Protein AF-0000000084692931 (afdb_homodimer)

pLDDT: mean 86.74, std 15.71, range [37.19, 98.88]

Organism: Botryosphaeria parva (strain UCR-NP2) (NCBI:txid1287680)

Secondary structure (DSSP, 8-state):
-PPP-TTTHHHHHHHHHHHS-TTS-TTHHHHHHHHHHHHTT-GGGHHHHHHHHHT-----TT-SS---PPPPPPHHHHHHHHHHHHHHHHHHHHHH-HHHHHHHHHHHHHHHHHTTSS-----TTS----SSSPPPPPTT----GGGTS--B-STTSHHHHHHHHHHHHHHGGGHHHHHHTTGGGHHHHHHIIIIIIIIIIIT--SSS-HHHHHHHHHHHHHTTT-HHHHHHHHHHHHHHHHHH-/-PPP-TTTHHHHHHHHHHHS-TTS-TTHHHHHHHHHHHHTT-GGGHHHHHHHHTT-----TT-SSPPPPPPPPPHHHHHHHHHHHHHHHHHHHHHH-HHHHHHHHHHHHHHHHHTTSS-----TTS----SSSPPPPPTT----GGGTS--B-STTSHHHHHHHHHHHHHHGGGHHHHHHTTGGGHHHHHHIIIIIIIIIIIT--SSS-HHHHHHHHHHHHHTTT-HHHHHHHHHHHHHHHHHH-

Radius of gyration: 23.18 Å; Cα contacts (8 Å, |Δi|>4): 697; chains: 2; bounding box: 55×70×60 Å

Sequence (490 aa):
MPPPSAQTLPALLSKIRTTLPASIPKSAAYILPACTLTALGHPNLLGPLFLHATGHQASSNDASNPPPPRPAATPAETRAISLQLRDVLLKEWTLIGIPLVITAAASLGAAEREAGLFPATPDPNAPASSSSTPPALGAASVLSARYASGLDVAPGTDVSTRGAAHLHRLYRHHLPAIMATWGSHEADFRWLEESVIYGLFLADHAVLSDLETSLVTVTGIMCQGLKGPTLWHLRGLRSVVWAGAMPPPSAQTLPALLSKIRTTLPASIPKSAAYILPACTLTALGHPNLLGPLFLHATGHQASSNDASNPPPPRPAATPAETRAISLQLRDVLLKEWTLIGIPLVITAAASLGAAEREAGLFPATPDPNAPASSSSTPPALGAASVLSARYASGLDVAPGTDVSTRGAAHLHRLYRHHLPAIMATWGSHEADFRWLEESVIYGLFLADHAVLSDLETSLVTVTGIMCQGLKGPTLWHLRGLRSVVWAGA

Nearest PDB structures (foldseek):
  9cpc-assembly1_3H  TM=1.406E-01  e=8.803E+00  Sus scrofa
  9cpc-assembly1_3H  TM=1.189E-01  e=9.597E+00  Sus scrofa

Solvent-accessible surface area (backbone atoms only — not comparable to full-atom values): 26398 Å² total; per-residue (Å²): 128,80,74,90,43,82,83,52,42,61,62,51,44,51,50,44,49,72,65,56,58,88,88,48,64,76,64,48,42,55,50,50,56,46,40,42,36,33,54,68,71,38,18,67,50,37,12,58,48,50,28,50,78,32,31,60,52,73,75,63,77,77,52,92,76,64,71,78,78,57,75,59,49,51,71,70,53,39,50,50,52,52,51,45,51,48,48,48,41,63,38,43,22,52,43,49,4,39,65,45,36,54,47,21,38,29,25,36,19,52,36,36,41,74,67,61,73,40,77,77,58,79,57,83,76,54,69,79,70,85,58,96,56,78,68,78,73,55,93,69,26,59,63,51,71,83,63,60,48,88,42,39,39,21,76,82,30,73,30,14,46,48,6,42,52,47,51,41,69,55,43,47,89,52,41,58,65,59,47,54,39,20,37,54,47,26,38,50,52,48,46,43,43,19,14,48,48,23,20,67,31,64,57,52,51,89,80,46,44,69,62,55,43,38,52,47,52,33,44,35,39,45,62,69,68,41,63,68,67,27,54,51,37,50,52,33,41,52,51,45,53,53,68,74,94,128,80,75,89,43,84,83,54,42,60,62,52,44,51,50,44,49,72,65,56,59,88,88,48,63,77,65,49,43,55,50,50,55,44,39,43,36,33,56,69,72,38,17,66,50,37,12,59,48,51,28,50,76,32,33,59,51,74,75,63,77,77,51,91,75,64,72,79,78,56,75,58,48,49,72,70,52,40,50,50,51,52,51,45,54,50,49,47,43,64,38,45,23,52,43,49,3,40,65,45,35,55,47,20,38,28,24,37,19,53,35,37,41,75,66,63,76,39,77,77,63,76,58,85,76,55,69,78,70,84,58,96,57,78,68,77,73,55,92,68,26,61,61,52,71,82,61,60,51,87,44,39,41,22,77,81,31,74,30,12,46,48,5,41,52,48,51,40,69,53,45,46,90,51,41,57,64,58,49,56,40,20,37,53,49,26,39,50,50,47,46,43,43,19,14,47,48,22,20,67,31,64,57,51,51,89,78,44,43,70,62,55,44,39,52,46,52,32,45,36,40,46,63,69,68,41,62,70,66,27,52,49,38,50,52,33,41,51,50,46,53,54,69,75,95

Foldseek 3Di:
DDPDDLVCVLVVLVVLQVPDDPLDDSLCSLLLVCLQCLLLPNLLCLLSSLCQVQQNHDPPVPDPDDPPGDPGHDLVVSVLNLVLSVLLLLQLCLLRNVPSSVSNVVSNVVSCVSVVNDPPPPPPPPPPPPDPDDDDDDPNDDDDPLPPDQQDLPPPGPLLVLQVVVQCLLQPPCVVVVLCVCPPCSVVVSSCRRRPNRSSRLSDPPRPHVLSSLSSNLSSNVSVVDPVVNVSSVVVNVVVSVVVD/DDDDDLVCVLVVLVVLQVPDDPLDDSLCSLLLVCLQCLLLPNLLCLLSSLCQVQQNHDPPVPDPDDPPGDPGHDLVVSVLNLVLSVLLLLQLCLLRNVPSSVSNVVSNVVSCVSVVNDDPDPPPPPPPPPDPDDDDDDPNDDDDPLPPDQQDLPPPGPLLVLQVVVQCLLQPPCVVVVLCVCPPCSVVVSSCRRRPNRSSRLSDPPRPHVLSSLSSNLSSNVSVVDPVVNVSSVVVNVVVSVVVD

Structure (mmCIF, N/CA/C/O backbone):
data_AF-0000000084692931-model_v1
#
loop_
_entity.id
_entity.type
_entity.pdbx_description
1 polymer 'Uncharacterized protein'
#
loop_
_atom_site.group_PDB
_atom_site.id
_atom_site.type_symbol
_atom_site.label_atom_id
_atom_site.label_alt_id
_atom_site.label_comp_id
_atom_site.label_asym_id
_atom_site.label_entity_id
_atom_site.label_seq_id
_atom_site.pdbx_PDB_ins_code
_atom_site.Cartn_x
_atom_site.Cartn_y
_atom_site.Cartn_z
_atom_site.occupancy
_atom_site.B_iso_or_equiv
_atom_site.auth_seq_id
_atom_site.auth_comp_id
_atom_site.auth_asym_id
_atom_site.auth_atom_id
_atom_site.pdbx_PDB_model_num
ATOM 1 N N . MET A 1 1 ? 2.293 2.723 -28.234 1 52.28 1 MET A N 1
ATOM 2 C CA . MET A 1 1 ? 2.053 1.282 -28.281 1 52.28 1 MET A CA 1
ATOM 3 C C . MET A 1 1 ? 0.755 0.927 -27.562 1 52.28 1 MET A C 1
ATOM 5 O O . MET A 1 1 ? 0.393 1.568 -26.562 1 52.28 1 MET A O 1
ATOM 9 N N . PRO A 1 2 ? -0.035 0.143 -28.281 1 67.12 2 PRO A N 1
ATOM 10 C CA . PRO A 1 2 ? -1.281 -0.218 -27.609 1 67.12 2 PRO A CA 1
ATOM 11 C C . PRO A 1 2 ? -1.045 -0.856 -26.234 1 67.12 2 PRO A C 1
ATOM 13 O O . PRO A 1 2 ? 0.025 -1.418 -25.984 1 67.12 2 PRO A O 1
ATOM 16 N N . PRO A 1 3 ? -1.981 -0.657 -25.344 1 75.25 3 PRO A N 1
ATOM 17 C CA . PRO A 1 3 ? -1.839 -1.307 -24.031 1 75.25 3 PRO A CA 1
ATOM 18 C C . PRO A 1 3 ? -1.776 -2.83 -24.141 1 75.25 3 PRO A C 1
ATOM 20 O O . PRO A 1 3 ? -2.289 -3.408 -25.094 1 75.25 3 PRO A O 1
ATOM 23 N N . PRO A 1 4 ? -0.953 -3.355 -23.281 1 80.56 4 PRO A N 1
ATOM 24 C CA . PRO A 1 4 ? -0.884 -4.82 -23.297 1 80.56 4 PRO A CA 1
ATOM 25 C C . PRO A 1 4 ? -2.26 -5.473 -23.219 1 80.56 4 PRO A C 1
ATOM 27 O O . PRO A 1 4 ? -3.174 -4.926 -22.594 1 80.56 4 PRO A O 1
ATOM 30 N N . SER A 1 5 ? -2.412 -6.5 -24.016 1 82.69 5 SER A N 1
ATOM 31 C CA . SER A 1 5 ? -3.641 -7.289 -24.047 1 82.69 5 SER A CA 1
ATOM 32 C C . SER A 1 5 ? -3.342 -8.781 -23.922 1 82.69 5 SER A C 1
ATOM 34 O O . SER A 1 5 ? -2.191 -9.203 -24.062 1 82.69 5 SER A O 1
ATOM 36 N N . ALA A 1 6 ? -4.344 -9.539 -23.625 1 84 6 ALA A N 1
ATOM 37 C CA . ALA A 1 6 ? -4.188 -10.984 -23.5 1 84 6 ALA A CA 1
ATOM 38 C C . ALA A 1 6 ? -3.654 -11.586 -24.797 1 84 6 ALA A C 1
ATOM 40 O O . ALA A 1 6 ? -2.924 -12.578 -24.781 1 84 6 ALA A O 1
ATOM 41 N N . GLN A 1 7 ? -3.873 -10.914 -25.891 1 82.44 7 GLN A N 1
ATOM 42 C CA . GLN A 1 7 ? -3.49 -11.422 -27.203 1 82.44 7 GLN A CA 1
ATOM 43 C C . GLN A 1 7 ? -2.004 -11.195 -27.469 1 82.44 7 GLN A C 1
ATOM 45 O O . GLN A 1 7 ? -1.345 -12.031 -28.094 1 82.44 7 GLN A O 1
ATOM 50 N N . THR A 1 8 ? -1.477 -10.109 -26.922 1 87.88 8 THR A N 1
ATOM 51 C CA . THR A 1 8 ? -0.095 -9.75 -27.234 1 87.88 8 THR A CA 1
ATOM 52 C C . THR A 1 8 ? 0.844 -10.242 -26.125 1 87.88 8 THR A C 1
ATOM 54 O O . THR A 1 8 ? 2.064 -10.242 -26.312 1 87.88 8 THR A O 1
ATOM 57 N N . LEU A 1 9 ? 0.28 -10.719 -25.062 1 91.06 9 LEU A N 1
ATOM 58 C CA . LEU A 1 9 ? 1.024 -11.039 -23.844 1 91.06 9 LEU A CA 1
ATOM 59 C C . LEU A 1 9 ? 1.984 -12.203 -24.078 1 91.06 9 LEU A C 1
ATOM 61 O O . LEU A 1 9 ? 3.154 -12.133 -23.703 1 91.06 9 LEU A O 1
ATOM 65 N N . PRO A 1 10 ? 1.574 -13.242 -24.875 1 89.69 10 PRO A N 1
ATOM 66 C CA . PRO A 1 10 ? 2.484 -14.375 -25.062 1 89.69 10 PRO A CA 1
ATOM 67 C C . PRO A 1 10 ? 3.766 -13.984 -25.797 1 89.69 10 PRO A C 1
ATOM 69 O O . PRO A 1 10 ? 4.855 -14.406 -25.406 1 89.69 10 PRO A O 1
ATOM 72 N N . ALA A 1 11 ? 3.633 -13.211 -26.797 1 89.19 11 ALA A N 1
ATOM 73 C CA . ALA A 1 11 ? 4.812 -12.766 -27.531 1 89.19 11 ALA A CA 1
ATOM 74 C C . ALA A 1 11 ? 5.73 -11.93 -26.656 1 89.19 11 ALA A C 1
ATOM 76 O O . ALA A 1 11 ? 6.953 -12.062 -26.719 1 89.19 11 ALA A O 1
ATOM 77 N N . LEU A 1 12 ? 5.133 -11.062 -25.891 1 91.44 12 LEU A N 1
ATOM 78 C CA . LEU A 1 12 ? 5.895 -10.227 -24.969 1 91.44 12 LEU A CA 1
ATOM 79 C C . LEU A 1 12 ? 6.625 -11.078 -23.938 1 91.44 12 LEU A C 1
ATOM 81 O O . LEU A 1 12 ? 7.809 -10.867 -23.688 1 91.44 12 LEU A O 1
ATOM 85 N N . LEU A 1 13 ? 5.953 -12.031 -23.406 1 93.19 13 LEU A N 1
ATOM 86 C CA . LEU A 1 13 ? 6.531 -12.883 -22.375 1 93.19 13 LEU A CA 1
ATOM 87 C C . LEU A 1 13 ? 7.66 -13.734 -22.938 1 93.19 13 LEU A C 1
ATOM 89 O O . LEU A 1 13 ? 8.672 -13.953 -22.281 1 93.19 13 LEU A O 1
ATOM 93 N N . SER A 1 14 ? 7.484 -14.172 -24.156 1 90.25 14 SER A N 1
ATOM 94 C CA . SER A 1 14 ? 8.539 -14.938 -24.812 1 90.25 14 SER A CA 1
ATOM 95 C C . SER A 1 14 ? 9.781 -14.086 -25.047 1 90.25 14 SER A C 1
ATOM 97 O O . SER A 1 14 ? 10.906 -14.555 -24.859 1 90.25 14 SER A O 1
ATOM 99 N N . LYS A 1 15 ? 9.531 -12.883 -25.438 1 92.19 15 LYS A N 1
ATOM 100 C CA . LYS A 1 15 ? 10.648 -11.961 -25.641 1 92.19 15 LYS A CA 1
ATOM 101 C C . LYS A 1 15 ? 11.391 -11.703 -24.344 1 92.19 15 LYS A C 1
ATOM 103 O O . LYS A 1 15 ? 12.625 -11.688 -24.312 1 92.19 15 LYS A O 1
ATOM 108 N N . ILE A 1 16 ? 10.703 -11.547 -23.234 1 93.12 16 ILE A N 1
ATOM 109 C CA . ILE A 1 16 ? 11.312 -11.312 -21.938 1 93.12 16 ILE A CA 1
ATOM 110 C C . ILE A 1 16 ? 12.133 -12.531 -21.531 1 93.12 16 ILE A C 1
ATOM 112 O O . ILE A 1 16 ? 13.273 -12.398 -21.078 1 93.12 16 ILE A O 1
ATOM 116 N N . ARG A 1 17 ? 11.578 -13.609 -21.719 1 90.5 17 ARG A N 1
ATOM 117 C CA . ARG A 1 17 ? 12.242 -14.852 -21.328 1 90.5 17 ARG A CA 1
ATOM 118 C C . ARG A 1 17 ? 13.562 -15.031 -22.078 1 90.5 17 ARG A C 1
ATOM 120 O O . ARG A 1 17 ? 14.547 -15.477 -21.484 1 90.5 17 ARG A O 1
ATOM 127 N N . THR A 1 18 ? 13.555 -14.641 -23.312 1 90.19 18 THR A N 1
ATOM 128 C CA . THR A 1 18 ? 14.727 -14.898 -24.141 1 90.19 18 THR A CA 1
ATOM 129 C C . THR A 1 18 ? 15.766 -13.789 -23.984 1 90.19 18 THR A C 1
ATOM 131 O O . THR A 1 18 ? 16.922 -13.961 -24.344 1 90.19 18 THR A O 1
ATOM 134 N N . THR A 1 19 ? 15.375 -12.656 -23.422 1 92.44 19 THR A N 1
ATOM 135 C CA . THR A 1 19 ? 16.281 -11.523 -23.297 1 92.44 19 THR A CA 1
ATOM 136 C C . THR A 1 19 ? 16.938 -11.508 -21.922 1 92.44 19 THR A C 1
ATOM 138 O O . THR A 1 19 ? 17.969 -10.844 -21.734 1 92.44 19 THR A O 1
ATOM 141 N N . LEU A 1 20 ? 16.359 -12.18 -20.969 1 91.81 20 LEU A N 1
ATOM 142 C CA . LEU A 1 20 ? 16.891 -12.156 -19.609 1 91.81 20 LEU A CA 1
ATOM 143 C C . LEU A 1 20 ? 18.266 -12.797 -19.547 1 91.81 20 LEU A C 1
ATOM 145 O O . LEU A 1 20 ? 18.484 -13.891 -20.094 1 91.81 20 LEU A O 1
ATOM 149 N N . PRO A 1 21 ? 19.219 -12.117 -18.938 1 88.69 21 PRO A N 1
ATOM 150 C CA . PRO A 1 21 ? 20.547 -12.711 -18.781 1 88.69 21 PRO A CA 1
ATOM 151 C C . PRO A 1 21 ? 20.516 -13.984 -17.938 1 88.69 21 PRO A C 1
ATOM 153 O O . PRO A 1 21 ? 19.625 -14.164 -17.109 1 88.69 21 PRO A O 1
ATOM 156 N N . ALA A 1 22 ? 21.547 -14.797 -18.094 1 86.81 22 ALA A N 1
ATOM 157 C CA . ALA A 1 22 ? 21.656 -16.078 -17.391 1 86.81 22 ALA A CA 1
ATOM 158 C C . ALA A 1 22 ? 21.875 -15.883 -15.906 1 86.81 22 ALA A C 1
ATOM 160 O O . ALA A 1 22 ? 21.609 -16.781 -15.102 1 86.81 22 ALA A O 1
ATOM 161 N N . SER A 1 23 ? 22.297 -14.695 -15.516 1 84.81 23 SER A N 1
ATOM 162 C CA . SER A 1 23 ? 22.641 -14.406 -14.125 1 84.81 23 SER A CA 1
ATOM 163 C C . SER A 1 23 ? 21.375 -14.164 -13.289 1 84.81 23 SER A C 1
ATOM 165 O O . SER A 1 23 ? 21.438 -14.172 -12.062 1 84.81 23 SER A O 1
ATOM 167 N N . ILE A 1 24 ? 20.297 -13.992 -13.953 1 89.38 24 ILE A N 1
ATOM 168 C CA . ILE A 1 24 ? 19.031 -13.734 -13.266 1 89.38 24 ILE A CA 1
ATOM 169 C C . ILE A 1 24 ? 18.203 -15.016 -13.195 1 89.38 24 ILE A C 1
ATOM 171 O O . ILE A 1 24 ? 18.188 -15.805 -14.141 1 89.38 24 ILE A O 1
ATOM 175 N N . PRO A 1 25 ? 17.609 -15.164 -12.055 1 92.31 25 PRO A N 1
ATOM 176 C CA . PRO A 1 25 ? 16.797 -16.391 -11.93 1 92.31 25 PRO A CA 1
ATOM 177 C C . PRO A 1 25 ? 15.758 -16.531 -13.039 1 92.31 25 PRO A C 1
ATOM 179 O O . PRO A 1 25 ? 15.164 -15.531 -13.461 1 92.31 25 PRO A O 1
ATOM 182 N N . LYS A 1 26 ? 15.508 -17.75 -13.484 1 92.69 26 LYS A N 1
ATOM 183 C CA . LYS A 1 26 ? 14.555 -18.031 -14.555 1 92.69 26 LYS A CA 1
ATOM 184 C C . LYS A 1 26 ? 13.164 -17.531 -14.188 1 92.69 26 LYS A C 1
ATOM 186 O O . LYS A 1 26 ? 12.383 -17.141 -15.07 1 92.69 26 LYS A O 1
ATOM 191 N N . SER A 1 27 ? 12.875 -17.484 -12.867 1 96.19 27 SER A N 1
ATOM 192 C CA . SER A 1 27 ? 11.57 -17.031 -12.398 1 96.19 27 SER A CA 1
ATOM 193 C C . SER A 1 27 ? 11.344 -15.555 -12.742 1 96.19 27 SER A C 1
ATOM 195 O O . SER A 1 27 ? 10.203 -15.086 -12.766 1 96.19 27 SER A O 1
ATOM 197 N N . ALA A 1 28 ? 12.438 -14.844 -12.992 1 96.56 28 ALA A N 1
ATOM 198 C CA . ALA A 1 28 ? 12.328 -13.438 -13.359 1 96.56 28 ALA A CA 1
ATOM 199 C C . ALA A 1 28 ? 11.492 -13.266 -14.625 1 96.56 28 ALA A C 1
ATOM 201 O O . ALA A 1 28 ? 10.898 -12.203 -14.844 1 96.56 28 ALA A O 1
ATOM 202 N N . ALA A 1 29 ? 11.422 -14.289 -15.438 1 96.12 29 ALA A N 1
ATOM 203 C CA . ALA A 1 29 ? 10.719 -14.234 -16.719 1 96.12 29 ALA A CA 1
ATOM 204 C C . ALA A 1 29 ? 9.227 -14.008 -16.531 1 96.12 29 ALA A C 1
ATOM 206 O O . ALA A 1 29 ? 8.555 -13.453 -17.406 1 96.12 29 ALA A O 1
ATOM 207 N N . TYR A 1 30 ? 8.672 -14.414 -15.344 1 97.06 30 TYR A N 1
ATOM 208 C CA . TYR A 1 30 ? 7.258 -14.148 -15.117 1 97.06 30 TYR A CA 1
ATOM 209 C C . TYR A 1 30 ? 7.062 -13.211 -13.93 1 97.06 30 TYR A C 1
ATOM 211 O O . TYR A 1 30 ? 6.027 -12.555 -13.805 1 97.06 30 TYR A O 1
ATOM 219 N N . ILE A 1 31 ? 8.07 -13.086 -13.031 1 98.06 31 ILE A N 1
ATOM 220 C CA . ILE A 1 31 ? 7.953 -12.188 -11.883 1 98.06 31 ILE A CA 1
ATOM 221 C C . ILE A 1 31 ? 7.965 -10.734 -12.352 1 98.06 31 ILE A C 1
ATOM 223 O O . ILE A 1 31 ? 7.117 -9.938 -11.945 1 98.06 31 ILE A O 1
ATOM 227 N N . LEU A 1 32 ? 8.898 -10.398 -13.266 1 97.81 32 LEU A N 1
ATOM 228 C CA . LEU A 1 32 ? 9.062 -9.023 -13.727 1 97.81 32 LEU A CA 1
ATOM 229 C C . LEU A 1 32 ? 7.828 -8.555 -14.484 1 97.81 32 LEU A C 1
ATOM 231 O O . LEU A 1 32 ? 7.25 -7.516 -14.164 1 97.81 32 LEU A O 1
ATOM 235 N N . PRO A 1 33 ? 7.367 -9.305 -15.445 1 97.88 33 PRO A N 1
ATOM 236 C CA . PRO A 1 33 ? 6.172 -8.828 -16.141 1 97.88 33 PRO A CA 1
ATOM 237 C C . PRO A 1 33 ? 4.926 -8.836 -15.258 1 97.88 33 PRO A C 1
ATOM 239 O O . PRO A 1 33 ? 4.039 -7.992 -15.414 1 97.88 33 PRO A O 1
ATOM 242 N N . ALA A 1 34 ? 4.789 -9.797 -14.297 1 98.62 34 ALA A N 1
ATOM 243 C CA . ALA A 1 34 ? 3.666 -9.797 -13.359 1 98.62 34 ALA A CA 1
ATOM 244 C C . ALA A 1 34 ? 3.611 -8.484 -12.57 1 98.62 34 ALA A C 1
ATOM 246 O O . ALA A 1 34 ? 2.562 -7.844 -12.492 1 98.62 34 ALA A O 1
ATOM 247 N N . CYS A 1 35 ? 4.797 -8.094 -12.047 1 98.31 35 CYS A N 1
ATOM 248 C CA . CYS A 1 35 ? 4.898 -6.867 -11.266 1 98.31 35 CYS A CA 1
ATOM 249 C C . CYS A 1 35 ? 4.59 -5.648 -12.133 1 98.31 35 CYS A C 1
ATOM 251 O O . CYS A 1 35 ? 3.867 -4.746 -11.703 1 98.31 35 CYS A O 1
ATOM 253 N N . THR A 1 36 ? 5.137 -5.684 -13.328 1 98.19 36 THR A N 1
ATOM 254 C CA . THR A 1 36 ? 4.988 -4.543 -14.227 1 98.19 36 THR A CA 1
ATOM 255 C C . THR A 1 36 ? 3.533 -4.371 -14.648 1 98.19 36 THR A C 1
ATOM 257 O O . THR A 1 36 ? 2.988 -3.268 -14.578 1 98.19 36 THR A O 1
ATOM 260 N N . LEU A 1 37 ? 2.881 -5.445 -15.039 1 97.88 37 LEU A N 1
ATOM 261 C CA . LEU A 1 37 ? 1.496 -5.387 -15.492 1 97.88 37 LEU A CA 1
ATOM 262 C C . LEU A 1 37 ? 0.579 -4.895 -14.375 1 97.88 37 LEU A C 1
ATOM 264 O O . LEU A 1 37 ? -0.273 -4.031 -14.602 1 97.88 37 LEU A O 1
ATOM 268 N N . THR A 1 38 ? 0.797 -5.414 -13.156 1 97.75 38 THR A N 1
ATOM 269 C CA . THR A 1 38 ? -0.038 -5.02 -12.031 1 97.75 38 THR A CA 1
ATOM 270 C C . THR A 1 38 ? 0.198 -3.555 -11.664 1 97.75 38 THR A C 1
ATOM 272 O O . THR A 1 38 ? -0.753 -2.793 -11.492 1 97.75 38 THR A O 1
ATOM 275 N N . ALA A 1 39 ? 1.455 -3.146 -11.633 1 97.44 39 ALA A N 1
ATOM 276 C CA . ALA A 1 39 ? 1.816 -1.79 -11.227 1 97.44 39 ALA A CA 1
ATOM 277 C C . ALA A 1 39 ? 1.332 -0.765 -12.25 1 97.44 39 ALA A C 1
ATOM 279 O O . ALA A 1 39 ? 1 0.368 -11.891 1 97.44 39 ALA A O 1
ATOM 280 N N . LEU A 1 40 ? 1.229 -1.188 -13.531 1 95.81 40 LEU A N 1
ATOM 281 C CA . LEU A 1 40 ? 0.864 -0.253 -14.594 1 95.81 40 LEU A CA 1
ATOM 282 C C . LEU A 1 40 ? -0.637 -0.29 -14.859 1 95.81 40 LEU A C 1
ATOM 284 O O . LEU A 1 40 ? -1.103 0.208 -15.883 1 95.81 40 LEU A O 1
ATOM 288 N N . GLY A 1 41 ? -1.345 -0.984 -14 1 94.56 41 GLY A N 1
ATOM 289 C CA . GLY A 1 41 ? -2.795 -0.883 -14.039 1 94.56 41 GLY A CA 1
ATOM 290 C C . GLY A 1 41 ? -3.445 -1.95 -14.898 1 94.56 41 GLY A C 1
ATOM 291 O O . GLY A 1 41 ? -4.531 -1.738 -15.445 1 94.56 41 GLY A O 1
ATOM 292 N N . HIS A 1 42 ? -2.744 -3.055 -15.133 1 95.69 42 HIS A N 1
ATOM 293 C CA . HIS A 1 42 ? -3.318 -4.176 -15.875 1 95.69 42 HIS A CA 1
ATOM 294 C C . HIS A 1 42 ? -3.336 -5.441 -15.023 1 95.69 42 HIS A C 1
ATOM 296 O O . HIS A 1 42 ? -2.855 -6.492 -15.461 1 95.69 42 HIS A O 1
ATOM 302 N N . PRO A 1 43 ? -3.936 -5.359 -13.852 1 96.5 43 PRO A N 1
ATOM 303 C CA . PRO A 1 43 ? -3.91 -6.5 -12.93 1 96.5 43 PRO A CA 1
ATOM 304 C C . PRO A 1 43 ? -4.664 -7.711 -13.477 1 96.5 43 PRO A C 1
ATOM 306 O O . PRO A 1 43 ? -4.355 -8.852 -13.117 1 96.5 43 PRO A O 1
ATOM 309 N N . ASN A 1 44 ? -5.578 -7.5 -14.422 1 95.75 44 ASN A N 1
ATOM 310 C CA . ASN A 1 44 ? -6.375 -8.586 -14.984 1 95.75 44 ASN A CA 1
ATOM 311 C C . ASN A 1 44 ? -5.535 -9.492 -15.883 1 95.75 44 ASN A C 1
ATOM 313 O O . ASN A 1 44 ? -5.969 -10.586 -16.234 1 95.75 44 ASN A O 1
ATOM 317 N N . LEU A 1 45 ? -4.363 -9.039 -16.219 1 97.25 45 LEU A N 1
ATOM 318 C CA . LEU A 1 45 ? -3.514 -9.805 -17.109 1 97.25 45 LEU A CA 1
ATOM 319 C C . LEU A 1 45 ? -2.629 -10.773 -16.328 1 97.25 45 LEU A C 1
ATOM 321 O O . LEU A 1 45 ? -1.882 -11.555 -16.922 1 97.25 45 LEU A O 1
ATOM 325 N N . LEU A 1 46 ? -2.732 -10.805 -15.023 1 98.06 46 LEU A N 1
ATOM 326 C CA . LEU A 1 46 ? -1.924 -11.734 -14.242 1 98.06 46 LEU A CA 1
ATOM 327 C C . LEU A 1 46 ? -2.344 -13.172 -14.5 1 98.06 46 LEU A C 1
ATOM 329 O O . LEU A 1 46 ? -1.499 -14.07 -14.562 1 98.06 46 LEU A O 1
ATOM 333 N N . GLY A 1 47 ? -3.656 -13.406 -14.609 1 97.19 47 GLY A N 1
ATOM 334 C CA . GLY A 1 47 ? -4.145 -14.734 -14.945 1 97.19 47 GLY A CA 1
ATOM 335 C C . GLY A 1 47 ? -3.594 -15.258 -16.25 1 97.19 47 GLY A C 1
ATOM 336 O O . GLY A 1 47 ? -2.949 -16.312 -16.281 1 97.19 47 GLY A O 1
ATOM 337 N N . PRO A 1 48 ? -3.77 -14.5 -17.344 1 96.25 48 PRO A N 1
ATOM 338 C CA . PRO A 1 48 ? -3.195 -14.891 -18.625 1 96.25 48 PRO A CA 1
ATOM 339 C C . PRO A 1 48 ? -1.687 -15.117 -18.562 1 96.25 48 PRO A C 1
ATOM 341 O O . PRO A 1 48 ? -1.167 -16.047 -19.188 1 96.25 48 PRO A O 1
ATOM 344 N N . LEU A 1 49 ? -1.012 -14.305 -17.797 1 97.12 49 LEU A N 1
ATOM 345 C CA . LEU A 1 49 ? 0.426 -14.484 -17.625 1 97.12 49 LEU A CA 1
ATOM 346 C C . LEU A 1 49 ? 0.732 -15.82 -16.953 1 97.12 49 LEU A C 1
ATOM 348 O O . LEU A 1 49 ? 1.632 -16.547 -17.391 1 97.12 49 LEU A O 1
ATOM 352 N N . PHE A 1 50 ? -0.006 -16.125 -15.914 1 97.12 50 PHE A N 1
ATOM 353 C CA . PHE A 1 50 ? 0.163 -17.375 -15.203 1 97.12 50 PHE A CA 1
ATOM 354 C C . PHE A 1 50 ? -0.065 -18.562 -16.125 1 97.12 50 PHE A C 1
ATOM 356 O O . PHE A 1 50 ? 0.729 -19.5 -16.156 1 97.12 50 PHE A O 1
ATOM 363 N N . LEU A 1 51 ? -1.091 -18.469 -16.938 1 95 51 LEU A N 1
ATOM 364 C CA . LEU A 1 51 ? -1.413 -19.562 -17.859 1 95 51 LEU A CA 1
ATOM 365 C C . LEU A 1 51 ? -0.321 -19.719 -18.906 1 95 51 LEU A C 1
ATOM 367 O O . LEU A 1 51 ? 0.043 -20.844 -19.266 1 95 51 LEU A O 1
ATOM 371 N N . HIS A 1 52 ? 0.181 -18.656 -19.344 1 93.62 52 HIS A N 1
ATOM 372 C CA . HIS A 1 52 ? 1.28 -18.734 -20.297 1 93.62 52 HIS A CA 1
ATOM 373 C C . HIS A 1 52 ? 2.531 -19.328 -19.656 1 93.62 52 HIS A C 1
ATOM 375 O O . HIS A 1 52 ? 3.166 -20.203 -20.234 1 93.62 52 HIS A O 1
ATOM 381 N N . ALA A 1 53 ? 2.852 -18.859 -18.5 1 94.31 53 ALA A N 1
ATOM 382 C CA . ALA A 1 53 ? 4.07 -19.281 -17.828 1 94.31 53 ALA A CA 1
ATOM 383 C C . ALA A 1 53 ? 4.023 -20.781 -17.5 1 94.31 53 ALA A C 1
ATOM 385 O O . ALA A 1 53 ? 5.066 -21.438 -17.422 1 94.31 53 ALA A O 1
ATOM 386 N N . THR A 1 54 ? 2.764 -21.297 -17.375 1 94.62 54 THR A N 1
ATOM 387 C CA . THR A 1 54 ? 2.625 -22.688 -16.984 1 94.62 54 THR A CA 1
ATOM 388 C C . THR A 1 54 ? 2.242 -23.562 -18.172 1 94.62 54 THR A C 1
ATOM 390 O O . THR A 1 54 ? 2.025 -24.766 -18.031 1 94.62 54 THR A O 1
ATOM 393 N N . GLY A 1 55 ? 2.096 -22.984 -19.344 1 91 55 GLY A N 1
ATOM 394 C CA . GLY A 1 55 ? 1.823 -23.719 -20.562 1 91 55 GLY A CA 1
ATOM 395 C C . GLY A 1 55 ? 0.369 -24.125 -20.703 1 91 55 GLY A C 1
ATOM 396 O O . GLY A 1 55 ? 0.058 -25.125 -21.344 1 91 55 GLY A O 1
ATOM 397 N N . HIS A 1 56 ? -0.516 -23.391 -20.047 1 85.81 56 HIS A N 1
ATOM 398 C CA . HIS A 1 56 ? -1.94 -23.703 -20.125 1 85.81 56 HIS A CA 1
ATOM 399 C C . HIS A 1 56 ? -2.668 -22.734 -21.062 1 85.81 56 HIS A C 1
ATOM 401 O O . HIS A 1 56 ? -3.898 -22.75 -21.125 1 85.81 56 HIS A O 1
ATOM 407 N N . GLN A 1 57 ? -1.857 -21.844 -21.719 1 75.81 57 GLN A N 1
ATOM 408 C CA . GLN A 1 57 ? -2.492 -20.859 -22.578 1 75.81 57 GLN A CA 1
ATOM 409 C C . GLN A 1 57 ? -3.301 -21.531 -23.688 1 75.81 57 GLN A C 1
ATOM 411 O O . GLN A 1 57 ? -2.875 -22.547 -24.234 1 75.81 57 GLN A O 1
ATOM 416 N N . ALA A 1 58 ? -4.617 -21.016 -23.719 1 60.25 58 ALA A N 1
ATOM 417 C CA . ALA A 1 58 ? -5.469 -21.531 -24.781 1 60.25 58 ALA A CA 1
ATOM 418 C C . ALA A 1 58 ? -4.852 -21.266 -26.156 1 60.25 58 ALA A C 1
ATOM 420 O O . ALA A 1 58 ? -4.168 -20.266 -26.344 1 60.25 58 ALA A O 1
ATOM 421 N N . SER A 1 59 ? -4.453 -22.219 -26.859 1 53.88 59 SER A N 1
ATOM 422 C CA . SER A 1 59 ? -3.973 -22.125 -28.234 1 53.88 59 SER A CA 1
ATOM 423 C C . SER A 1 59 ? -4.73 -21.047 -29.016 1 53.88 59 SER A C 1
ATOM 425 O O . SER A 1 59 ? -5.961 -21.047 -29.047 1 53.88 59 SER A O 1
ATOM 427 N N . SER A 1 60 ? -4.34 -19.828 -28.719 1 51.34 60 SER A N 1
ATOM 428 C CA . SER A 1 60 ? -5.055 -18.922 -29.594 1 51.34 60 SER A CA 1
ATOM 429 C C . SER A 1 60 ? -4.988 -19.391 -31.047 1 51.34 60 SER A C 1
ATOM 431 O O . SER A 1 60 ? -3.902 -19.641 -31.578 1 51.34 60 SER A O 1
ATOM 433 N N . ASN A 1 61 ? -5.906 -20.094 -31.453 1 46.88 61 ASN A N 1
ATOM 434 C CA . ASN A 1 61 ? -6.035 -20.469 -32.844 1 46.88 61 ASN A CA 1
ATOM 435 C C . ASN A 1 61 ? -5.742 -19.281 -33.781 1 46.88 61 ASN A C 1
ATOM 437 O O . ASN A 1 61 ? -5.684 -19.438 -35 1 46.88 61 ASN A O 1
ATOM 441 N N . ASP A 1 62 ? -5.91 -18.125 -33.344 1 48.41 62 ASP A N 1
ATOM 442 C CA . ASP A 1 62 ? -5.992 -17.125 -34.406 1 48.41 62 ASP A CA 1
ATOM 443 C C . ASP A 1 62 ? -4.602 -16.641 -34.812 1 48.41 62 ASP A C 1
ATOM 445 O O . ASP A 1 62 ? -4.469 -15.758 -35.656 1 48.41 62 ASP A O 1
ATOM 449 N N . ALA A 1 63 ? -3.537 -16.969 -33.969 1 51.81 63 ALA A N 1
ATOM 450 C CA . ALA A 1 63 ? -2.322 -16.344 -34.5 1 51.81 63 ALA A CA 1
ATOM 451 C C . ALA A 1 63 ? -1.711 -17.156 -35.625 1 51.81 63 ALA A C 1
ATOM 453 O O . ALA A 1 63 ? -1.698 -18.391 -35.562 1 51.81 63 ALA A O 1
ATOM 454 N N . SER A 1 64 ? -1.71 -16.734 -36.719 1 54.16 64 SER A N 1
ATOM 455 C CA . SER A 1 64 ? -1.134 -17.297 -37.938 1 54.16 64 SER A CA 1
ATOM 456 C C . SER A 1 64 ? 0.209 -17.969 -37.656 1 54.16 64 SER A C 1
ATOM 458 O O . SER A 1 64 ? 0.565 -18.953 -38.281 1 54.16 64 SER A O 1
ATOM 460 N N . ASN A 1 65 ? 1.018 -17.562 -36.688 1 55.06 65 ASN A N 1
ATOM 461 C CA . ASN A 1 65 ? 2.314 -18.156 -36.375 1 55.06 65 ASN A CA 1
ATOM 462 C C . ASN A 1 65 ? 2.539 -18.25 -34.875 1 55.06 65 ASN A C 1
ATOM 464 O O . ASN A 1 65 ? 3.293 -17.469 -34.312 1 55.06 65 ASN A O 1
ATOM 468 N N . PRO A 1 66 ? 1.728 -19.141 -34.281 1 56.38 66 PRO A N 1
ATOM 469 C CA . PRO A 1 66 ? 1.865 -19.188 -32.812 1 56.38 66 PRO A CA 1
ATOM 470 C C . PRO A 1 66 ? 3.203 -19.781 -32.375 1 56.38 66 PRO A C 1
ATOM 472 O O . PRO A 1 66 ? 3.762 -20.641 -33.062 1 56.38 66 PRO A O 1
ATOM 475 N N . PRO A 1 67 ? 3.961 -19.094 -31.5 1 58.84 67 PRO A N 1
ATOM 476 C CA . PRO A 1 67 ? 5.172 -19.734 -30.984 1 58.84 67 PRO A CA 1
ATOM 477 C C . PRO A 1 67 ? 4.914 -21.156 -30.484 1 58.84 67 PRO A C 1
ATOM 479 O O . PRO A 1 67 ? 3.775 -21.5 -30.156 1 58.84 67 PRO A O 1
ATOM 482 N N . PRO A 1 68 ? 5.863 -22 -30.766 1 58.28 68 PRO A N 1
ATOM 483 C CA . PRO A 1 68 ? 5.68 -23.375 -30.25 1 58.28 68 PRO A CA 1
ATOM 484 C C . PRO A 1 68 ? 5.203 -23.406 -28.812 1 58.28 68 PRO A C 1
ATOM 486 O O . PRO A 1 68 ? 5.656 -22.594 -27.984 1 58.28 68 PRO A O 1
ATOM 489 N N . PRO A 1 69 ? 4.137 -24.078 -28.672 1 58.69 69 PRO A N 1
ATOM 490 C CA . PRO A 1 69 ? 3.613 -24.156 -27.312 1 58.69 69 PRO A CA 1
ATOM 491 C C . PRO A 1 69 ? 4.652 -24.672 -26.312 1 58.69 69 PRO A C 1
ATOM 493 O O . PRO A 1 69 ? 5.477 -25.516 -26.656 1 58.69 69 PRO A O 1
ATOM 496 N N . ARG A 1 70 ? 4.926 -23.938 -25.266 1 69.56 70 ARG A N 1
ATOM 497 C CA . ARG A 1 70 ? 5.738 -24.438 -24.156 1 69.56 70 ARG A CA 1
ATOM 498 C C . ARG A 1 70 ? 5.094 -25.656 -23.516 1 69.56 70 ARG A C 1
ATOM 500 O O . ARG A 1 70 ? 3.871 -25.719 -23.375 1 69.56 70 ARG A O 1
ATOM 507 N N . PRO A 1 71 ? 5.969 -26.672 -23.312 1 79.06 71 PRO A N 1
ATOM 508 C CA . PRO A 1 71 ? 5.383 -27.797 -22.594 1 79.06 71 PRO A CA 1
ATOM 509 C C . PRO A 1 71 ? 4.73 -27.391 -21.281 1 79.06 71 PRO A C 1
ATOM 511 O O . PRO A 1 71 ? 5.234 -26.5 -20.594 1 79.06 71 PRO A O 1
ATOM 514 N N . ALA A 1 72 ? 3.59 -28 -21.062 1 85.44 72 ALA A N 1
ATOM 515 C CA . ALA A 1 72 ? 2.859 -27.688 -19.828 1 85.44 72 ALA A CA 1
ATOM 516 C C . ALA A 1 72 ? 3.668 -28.094 -18.594 1 85.44 72 ALA A C 1
ATOM 518 O O . ALA A 1 72 ? 4.281 -29.156 -18.578 1 85.44 72 ALA A O 1
ATOM 519 N N . ALA A 1 73 ? 3.74 -27.172 -17.719 1 91.12 73 ALA A N 1
ATOM 520 C CA . ALA A 1 73 ? 4.395 -27.438 -16.438 1 91.12 73 ALA A CA 1
ATOM 521 C C . ALA A 1 73 ? 3.672 -28.531 -15.672 1 91.12 73 ALA A C 1
ATOM 523 O O . ALA A 1 73 ? 2.465 -28.734 -15.836 1 91.12 73 ALA A O 1
ATOM 524 N N . THR A 1 74 ? 4.406 -29.312 -14.906 1 91.5 74 THR A N 1
ATOM 525 C CA . THR A 1 74 ? 3.803 -30.297 -14.008 1 91.5 74 THR A CA 1
ATOM 526 C C . THR A 1 74 ? 2.916 -29.609 -12.977 1 91.5 74 THR A C 1
ATOM 528 O O . THR A 1 74 ? 3.045 -28.406 -12.734 1 91.5 74 THR A O 1
ATOM 531 N N . PRO A 1 75 ? 2.016 -30.359 -12.359 1 88.75 75 PRO A N 1
ATOM 532 C CA . PRO A 1 75 ? 1.19 -29.781 -11.297 1 88.75 75 PRO A CA 1
ATOM 533 C C . PRO A 1 75 ? 2.023 -29.141 -10.18 1 88.75 75 PRO A C 1
ATOM 535 O O . PRO A 1 75 ? 1.668 -28.078 -9.664 1 88.75 75 PRO A O 1
ATOM 538 N N . ALA A 1 76 ? 3.164 -29.812 -9.875 1 92.31 76 ALA A N 1
ATOM 539 C CA . ALA A 1 76 ? 4.035 -29.281 -8.828 1 92.31 76 ALA A CA 1
ATOM 540 C C . ALA A 1 76 ? 4.668 -27.953 -9.258 1 92.31 76 ALA A C 1
ATOM 542 O O . ALA A 1 76 ? 4.742 -27.016 -8.461 1 92.31 76 ALA A O 1
ATOM 543 N N . GLU A 1 77 ? 5.059 -27.938 -10.492 1 93.38 77 GLU A N 1
ATOM 544 C CA . GLU A 1 77 ? 5.641 -26.703 -11.023 1 93.38 77 GLU A CA 1
ATOM 545 C C . GLU A 1 77 ? 4.598 -25.594 -11.117 1 93.38 77 GLU A C 1
ATOM 547 O O . GLU A 1 77 ? 4.887 -24.438 -10.82 1 93.38 77 GLU A O 1
ATOM 552 N N . THR A 1 78 ? 3.43 -25.984 -11.562 1 94.25 78 THR A N 1
ATOM 553 C CA . THR A 1 78 ? 2.332 -25.031 -11.664 1 94.25 78 THR A CA 1
ATOM 554 C C . THR A 1 78 ? 2.004 -24.422 -10.297 1 94.25 78 THR A C 1
ATOM 556 O O . THR A 1 78 ? 1.837 -23.219 -10.172 1 94.25 78 THR A O 1
ATOM 559 N N . ARG A 1 79 ? 2.006 -25.25 -9.289 1 93 79 ARG A N 1
ATOM 560 C CA . ARG A 1 79 ? 1.729 -24.797 -7.934 1 93 79 ARG A CA 1
ATOM 561 C C . ARG A 1 79 ? 2.848 -23.891 -7.422 1 93 79 ARG A C 1
ATOM 563 O O . ARG A 1 79 ? 2.59 -22.906 -6.719 1 93 79 ARG A O 1
ATOM 570 N N . ALA A 1 80 ? 4.027 -24.25 -7.781 1 95 80 ALA A N 1
ATOM 571 C CA . ALA A 1 80 ? 5.168 -23.438 -7.348 1 95 80 ALA A CA 1
ATOM 572 C C . ALA A 1 80 ? 5.105 -22.031 -7.949 1 95 80 ALA A C 1
ATOM 574 O O . ALA A 1 80 ? 5.371 -21.047 -7.258 1 95 80 ALA A O 1
ATOM 575 N N . ILE A 1 81 ? 4.715 -21.938 -9.211 1 96.88 81 ILE A N 1
ATOM 576 C CA . ILE A 1 81 ? 4.602 -20.656 -9.875 1 96.88 81 ILE A CA 1
ATOM 577 C C . ILE A 1 81 ? 3.445 -19.859 -9.266 1 96.88 81 ILE A C 1
ATOM 579 O O . ILE A 1 81 ? 3.561 -18.656 -9.039 1 96.88 81 ILE A O 1
ATOM 583 N N . SER A 1 82 ? 2.373 -20.547 -8.961 1 96.38 82 SER A N 1
ATOM 584 C CA . SER A 1 82 ? 1.233 -19.906 -8.312 1 96.38 82 SER A CA 1
ATOM 585 C C . SER A 1 82 ? 1.625 -19.312 -6.961 1 96.38 82 SER A C 1
ATOM 587 O O . SER A 1 82 ? 1.265 -18.188 -6.645 1 96.38 82 SER A O 1
ATOM 589 N N . LEU A 1 83 ? 2.408 -20.062 -6.23 1 96.06 83 LEU A N 1
ATOM 590 C CA . LEU A 1 83 ? 2.865 -19.609 -4.922 1 96.06 83 LEU A CA 1
ATOM 591 C C . LEU A 1 83 ? 3.805 -18.422 -5.055 1 96.06 83 LEU A C 1
ATOM 593 O O . LEU A 1 83 ? 3.752 -17.484 -4.246 1 96.06 83 LEU A O 1
ATOM 597 N N . GLN A 1 84 ? 4.645 -18.469 -6.027 1 98 84 GLN A N 1
ATOM 598 C CA . GLN A 1 84 ? 5.562 -17.359 -6.258 1 98 84 GLN A CA 1
ATOM 599 C C . GLN A 1 84 ? 4.805 -16.094 -6.648 1 98 84 GLN A C 1
ATOM 601 O O . GLN A 1 84 ? 5.105 -15.008 -6.152 1 98 84 GLN A O 1
ATOM 606 N N . LEU A 1 85 ? 3.799 -16.25 -7.469 1 98.62 85 LEU A N 1
ATOM 607 C CA . LEU A 1 85 ? 3.021 -15.086 -7.887 1 98.62 85 LEU A CA 1
ATOM 608 C C . LEU A 1 85 ? 2.188 -14.539 -6.73 1 98.62 85 LEU A C 1
ATOM 610 O O . LEU A 1 85 ? 1.995 -13.328 -6.613 1 98.62 85 LEU A O 1
ATOM 614 N N . ARG A 1 86 ? 1.7 -15.414 -5.848 1 98.25 86 ARG A N 1
ATOM 615 C CA . ARG A 1 86 ? 1.046 -14.969 -4.621 1 98.25 86 ARG A CA 1
ATOM 616 C C . ARG A 1 86 ? 1.988 -14.117 -3.779 1 98.25 86 ARG A C 1
ATOM 618 O O . ARG A 1 86 ? 1.597 -13.062 -3.277 1 98.25 86 ARG A O 1
ATOM 625 N N . ASP A 1 87 ? 3.176 -14.594 -3.645 1 98.56 87 ASP A N 1
ATOM 626 C CA . ASP A 1 87 ? 4.145 -13.875 -2.826 1 98.56 87 ASP A CA 1
ATOM 627 C C . ASP A 1 87 ? 4.555 -12.562 -3.492 1 98.56 87 ASP A C 1
ATOM 629 O O . ASP A 1 87 ? 4.836 -11.57 -2.811 1 98.56 87 ASP A O 1
ATOM 633 N N . VAL A 1 88 ? 4.609 -12.531 -4.855 1 98.88 88 VAL A N 1
ATOM 634 C CA . VAL A 1 88 ? 4.82 -11.273 -5.574 1 98.88 88 VAL A CA 1
ATOM 635 C C . VAL A 1 88 ? 3.744 -10.266 -5.176 1 98.88 88 VAL A C 1
ATOM 637 O O . VAL A 1 88 ? 4.055 -9.125 -4.816 1 98.88 88 VAL A O 1
ATOM 640 N N . LEU A 1 89 ? 2.539 -10.68 -5.172 1 98.88 89 LEU A N 1
ATOM 641 C CA . LEU A 1 89 ? 1.424 -9.789 -4.871 1 98.88 89 LEU A CA 1
ATOM 642 C C . LEU A 1 89 ? 1.457 -9.352 -3.41 1 98.88 89 LEU A C 1
ATOM 644 O O . LEU A 1 89 ? 1.195 -8.188 -3.102 1 98.88 89 LEU A O 1
ATOM 648 N N . LEU A 1 90 ? 1.835 -10.266 -2.498 1 98.81 90 LEU A N 1
ATOM 649 C CA . LEU A 1 90 ? 1.879 -9.977 -1.068 1 98.81 90 LEU A CA 1
ATOM 650 C C . LEU A 1 90 ? 3.025 -9.023 -0.739 1 98.81 90 LEU A C 1
ATOM 652 O O . LEU A 1 90 ? 3.029 -8.391 0.319 1 98.81 90 LEU A O 1
ATOM 656 N N . LYS A 1 91 ? 3.969 -8.953 -1.62 1 98.81 91 LYS A N 1
ATOM 657 C CA . LYS A 1 91 ? 5.031 -7.961 -1.467 1 98.81 91 LYS A CA 1
ATOM 658 C C . LYS A 1 91 ? 4.699 -6.68 -2.225 1 98.81 91 LYS A C 1
ATOM 660 O O . LYS A 1 91 ? 4.891 -5.578 -1.707 1 98.81 91 LYS A O 1
ATOM 665 N N . GLU A 1 92 ? 4.172 -6.824 -3.406 1 98.88 92 GLU A N 1
ATOM 666 C CA . GLU A 1 92 ? 3.965 -5.703 -4.32 1 98.88 92 GLU A CA 1
ATOM 667 C C . GLU A 1 92 ? 2.879 -4.766 -3.805 1 98.88 92 GLU A C 1
ATOM 669 O O . GLU A 1 92 ? 2.904 -3.564 -4.082 1 98.88 92 GLU A O 1
ATOM 674 N N . TRP A 1 93 ? 1.939 -5.285 -2.996 1 98.81 93 TRP A N 1
ATOM 675 C CA . TRP A 1 93 ? 0.888 -4.406 -2.494 1 98.81 93 TRP A CA 1
ATOM 676 C C . TRP A 1 93 ? 1.477 -3.275 -1.657 1 98.81 93 TRP A C 1
ATOM 678 O O . TRP A 1 93 ? 0.909 -2.184 -1.593 1 98.81 93 TRP A O 1
ATOM 688 N N . THR A 1 94 ? 2.617 -3.496 -1.017 1 98.88 94 THR A N 1
ATOM 689 C CA . THR A 1 94 ? 3.238 -2.459 -0.202 1 98.88 94 THR A CA 1
ATOM 690 C C . THR A 1 94 ? 3.729 -1.307 -1.075 1 98.88 94 THR A C 1
ATOM 692 O O . THR A 1 94 ? 3.893 -0.183 -0.594 1 98.88 94 THR A O 1
ATOM 695 N N . LEU A 1 95 ? 3.924 -1.605 -2.324 1 98.62 95 LEU A N 1
ATOM 696 C CA . LEU A 1 95 ? 4.535 -0.65 -3.244 1 98.62 95 LEU A CA 1
ATOM 697 C C . LEU A 1 95 ? 3.469 0.081 -4.051 1 98.62 95 LEU A C 1
ATOM 699 O O . LEU A 1 95 ? 3.625 1.263 -4.371 1 98.62 95 LEU A O 1
ATOM 703 N N . ILE A 1 96 ? 2.322 -0.626 -4.352 1 98.31 96 ILE A N 1
ATOM 704 C CA . ILE A 1 96 ? 1.423 -0.026 -5.332 1 98.31 96 ILE A CA 1
ATOM 705 C C . ILE A 1 96 ? 0.004 0.017 -4.77 1 98.31 96 ILE A C 1
ATOM 707 O O . ILE A 1 96 ? -0.918 0.5 -5.434 1 98.31 96 ILE A O 1
ATOM 711 N N . GLY A 1 97 ? -0.189 -0.5 -3.572 1 98.56 97 GLY A N 1
ATOM 712 C CA . GLY A 1 97 ? -1.496 -0.454 -2.936 1 98.56 97 GLY A CA 1
ATOM 713 C C . GLY A 1 97 ? -2.322 -1.702 -3.182 1 98.56 97 GLY A C 1
ATOM 714 O O . GLY A 1 97 ? -2.092 -2.426 -4.152 1 98.56 97 GLY A O 1
ATOM 715 N N . ILE A 1 98 ? -3.324 -1.929 -2.404 1 98.56 98 ILE A N 1
ATOM 716 C CA . ILE A 1 98 ? -4.043 -3.195 -2.334 1 98.56 98 ILE A CA 1
ATOM 717 C C . ILE A 1 98 ? -5.086 -3.258 -3.449 1 98.56 98 ILE A C 1
ATOM 719 O O . ILE A 1 98 ? -5.402 -4.34 -3.951 1 98.56 98 ILE A O 1
ATOM 723 N N . PRO A 1 99 ? -5.66 -2.188 -3.975 1 97.44 99 PRO A N 1
ATOM 724 C CA . PRO A 1 99 ? -6.742 -2.336 -4.949 1 97.44 99 PRO A CA 1
ATOM 725 C C . PRO A 1 99 ? -6.293 -3.041 -6.23 1 97.44 99 PRO A C 1
ATOM 727 O O . PRO A 1 99 ? -6.98 -3.943 -6.715 1 97.44 99 PRO A O 1
ATOM 730 N N . LEU A 1 100 ? -5.141 -2.695 -6.695 1 97.25 100 LEU A N 1
ATOM 731 C CA . LEU A 1 100 ? -4.621 -3.359 -7.883 1 97.25 100 LEU A CA 1
ATOM 732 C C . LEU A 1 100 ? -4.273 -4.816 -7.586 1 97.25 100 LEU A C 1
ATOM 734 O O . LEU A 1 100 ? -4.531 -5.699 -8.406 1 97.25 100 LEU A O 1
ATOM 738 N N . VAL A 1 101 ? -3.779 -5.02 -6.445 1 98.38 101 VAL A N 1
ATOM 739 C CA . VAL A 1 101 ? -3.244 -6.324 -6.078 1 98.38 101 VAL A CA 1
ATOM 740 C C . VAL A 1 101 ? -4.391 -7.312 -5.867 1 98.38 101 VAL A C 1
ATOM 742 O O . VAL A 1 101 ? -4.305 -8.469 -6.285 1 98.38 101 VAL A O 1
ATOM 745 N N . ILE A 1 102 ? -5.438 -6.879 -5.219 1 96.75 102 ILE A N 1
ATOM 746 C CA . ILE A 1 102 ? -6.539 -7.805 -4.992 1 96.75 102 ILE A CA 1
ATOM 747 C C . ILE A 1 102 ? -7.223 -8.133 -6.316 1 96.75 102 ILE A C 1
ATOM 749 O O . ILE A 1 102 ? -7.742 -9.234 -6.5 1 96.75 102 ILE A O 1
ATOM 753 N N . THR A 1 103 ? -7.254 -7.164 -7.242 1 95.62 103 THR A N 1
ATOM 754 C CA . THR A 1 103 ? -7.754 -7.441 -8.586 1 95.62 103 THR A CA 1
ATOM 755 C C . THR A 1 103 ? -6.875 -8.477 -9.289 1 95.62 103 THR A C 1
ATOM 75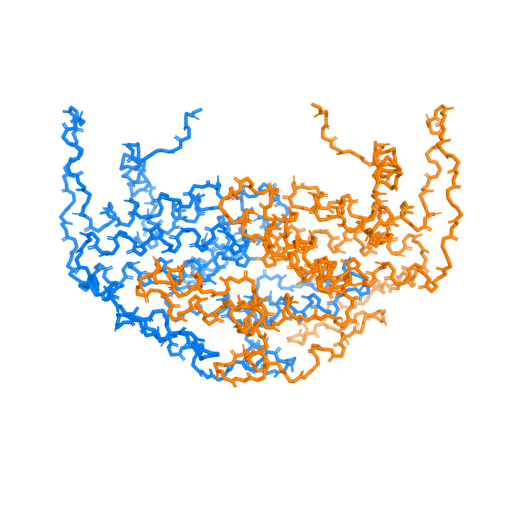7 O O . THR A 1 103 ? -7.387 -9.383 -9.945 1 95.62 103 THR A O 1
ATOM 760 N N . ALA A 1 104 ? -5.609 -8.391 -9.117 1 97.94 104 ALA A N 1
ATOM 761 C CA . ALA A 1 104 ? -4.672 -9.352 -9.688 1 97.94 104 ALA A CA 1
ATOM 762 C C . ALA A 1 104 ? -4.844 -10.727 -9.047 1 97.94 104 ALA A C 1
ATOM 764 O O . ALA A 1 104 ? -4.742 -11.75 -9.727 1 97.94 104 ALA A O 1
ATOM 765 N N . ALA A 1 105 ? -5.086 -10.742 -7.719 1 97.69 105 ALA A N 1
ATOM 766 C CA . ALA A 1 105 ? -5.297 -12 -7.012 1 97.69 105 ALA A CA 1
ATOM 767 C C . ALA A 1 105 ? -6.516 -12.734 -7.562 1 97.69 105 ALA A C 1
ATOM 769 O O . ALA A 1 105 ? -6.488 -13.961 -7.715 1 97.69 105 ALA A O 1
ATOM 770 N N . ALA A 1 106 ? -7.551 -11.969 -7.879 1 95.94 106 ALA A N 1
ATOM 771 C CA . ALA A 1 106 ? -8.75 -12.578 -8.461 1 95.94 106 ALA A CA 1
ATOM 772 C C . ALA A 1 106 ? -8.461 -13.141 -9.844 1 95.94 106 ALA A C 1
ATOM 774 O O . ALA A 1 106 ? -8.938 -14.227 -10.195 1 95.94 106 ALA A O 1
ATOM 775 N N . SER A 1 107 ? -7.719 -12.375 -10.617 1 96.75 107 SER A N 1
ATOM 776 C CA . SER A 1 107 ? -7.312 -12.844 -11.938 1 96.75 107 SER A CA 1
ATOM 777 C C . SER A 1 107 ? -6.512 -14.141 -11.836 1 96.75 107 SER A C 1
ATOM 779 O O . SER A 1 107 ? -6.727 -15.07 -12.617 1 96.75 107 SER A O 1
ATOM 781 N N . LEU A 1 108 ? -5.594 -14.211 -10.883 1 97.12 108 LEU A N 1
ATOM 782 C CA . LEU A 1 108 ? -4.777 -15.398 -10.656 1 97.12 108 LEU A CA 1
ATOM 783 C C . LEU A 1 108 ? -5.633 -16.562 -10.203 1 97.12 108 LEU A C 1
ATOM 785 O O . LEU A 1 108 ? -5.438 -17.703 -10.656 1 97.12 108 LEU A O 1
ATOM 789 N N . GLY A 1 109 ? -6.578 -16.297 -9.281 1 94.81 109 GLY A N 1
ATOM 790 C CA . GLY A 1 109 ? -7.488 -17.328 -8.828 1 94.81 109 GLY A CA 1
ATOM 791 C C . GLY A 1 109 ? -8.289 -17.953 -9.961 1 94.81 109 GLY A C 1
ATOM 792 O O . GLY A 1 109 ? -8.438 -19.172 -10.031 1 94.81 109 GLY A O 1
ATOM 793 N N . ALA A 1 110 ? -8.789 -17.141 -10.836 1 93.94 110 ALA A N 1
ATOM 794 C CA . ALA A 1 110 ? -9.547 -17.625 -11.984 1 93.94 110 ALA A CA 1
ATOM 795 C C . ALA A 1 110 ? -8.672 -18.484 -12.898 1 93.94 110 ALA A C 1
ATOM 797 O O . ALA A 1 110 ? -9.125 -19.516 -13.398 1 93.94 110 ALA A O 1
ATOM 798 N N . ALA A 1 111 ? -7.484 -18.031 -13.102 1 95.06 111 ALA A N 1
ATOM 799 C CA . ALA A 1 111 ? -6.555 -18.766 -13.953 1 95.06 111 ALA A CA 1
ATOM 800 C C . ALA A 1 111 ? -6.195 -20.125 -13.344 1 95.06 111 ALA A C 1
ATOM 802 O O . ALA A 1 111 ? -5.992 -21.109 -14.062 1 95.06 111 ALA A O 1
ATOM 803 N N . GLU A 1 112 ? -6.062 -20.172 -12.016 1 92.75 112 GLU A N 1
ATOM 804 C CA . GLU A 1 112 ? -5.797 -21.438 -11.328 1 92.75 112 GLU A CA 1
ATOM 805 C C . GLU A 1 112 ? -6.906 -22.453 -11.594 1 92.75 112 GLU A C 1
ATOM 807 O O . GLU A 1 112 ? -6.637 -23.641 -11.805 1 92.75 112 GLU A O 1
ATOM 812 N N . ARG A 1 113 ? -8.055 -21.969 -11.523 1 89.38 113 ARG A N 1
ATOM 813 C CA . ARG A 1 113 ? -9.188 -22.844 -11.797 1 89.38 113 ARG A CA 1
ATOM 814 C C . ARG A 1 113 ? -9.156 -23.344 -13.234 1 89.38 113 ARG A C 1
ATOM 816 O O . ARG A 1 113 ? -9.406 -24.531 -13.492 1 89.38 113 ARG A O 1
ATOM 823 N N . GLU A 1 114 ? -8.82 -22.5 -14.109 1 89.31 114 GLU A N 1
ATOM 824 C CA . GLU A 1 114 ? -8.719 -22.875 -15.516 1 89.31 114 GLU A CA 1
ATOM 825 C C . GLU A 1 114 ? -7.625 -23.906 -15.734 1 89.31 114 GLU A C 1
ATOM 827 O O . GLU A 1 114 ? -7.762 -24.781 -16.594 1 89.31 114 GLU A O 1
ATOM 832 N N . ALA A 1 115 ? -6.637 -23.797 -14.938 1 89.19 115 ALA A N 1
ATOM 833 C CA . ALA A 1 115 ? -5.508 -24.703 -15.055 1 89.19 115 ALA A CA 1
ATOM 834 C C . ALA A 1 115 ? -5.785 -26.016 -14.328 1 89.19 115 ALA A C 1
ATOM 836 O O . ALA A 1 115 ? -4.961 -26.938 -14.352 1 89.19 115 ALA A O 1
ATOM 837 N N . GLY A 1 116 ? -6.91 -26.094 -13.602 1 83.81 116 GLY A N 1
ATOM 838 C CA . GLY A 1 116 ? -7.309 -27.328 -12.945 1 83.81 116 GLY A CA 1
ATOM 839 C C . GLY A 1 116 ? -6.664 -27.516 -11.586 1 83.81 116 GLY A C 1
ATOM 840 O O . GLY A 1 116 ? -6.629 -28.625 -11.062 1 83.81 116 GLY A O 1
ATOM 841 N N . LEU A 1 117 ? -5.969 -26.562 -11.055 1 79.19 117 LEU A N 1
ATOM 842 C CA . LEU A 1 117 ? -5.293 -26.672 -9.766 1 79.19 117 LEU A CA 1
ATOM 843 C C . LEU A 1 117 ? -6.301 -26.719 -8.625 1 79.19 117 LEU A C 1
ATOM 845 O O . LEU A 1 117 ? -6.062 -27.344 -7.598 1 79.19 117 LEU A O 1
ATOM 849 N N . PHE A 1 118 ? -7.355 -25.844 -8.672 1 67.75 118 PHE A N 1
ATOM 850 C CA . PHE A 1 118 ? -8.273 -25.812 -7.543 1 67.75 118 PHE A CA 1
ATOM 851 C C . PHE A 1 118 ? -9.695 -26.156 -7.984 1 67.75 118 PHE A C 1
ATOM 853 O O . PHE A 1 118 ? -10.18 -25.641 -9 1 67.75 118 PHE A O 1
ATOM 860 N N . PRO A 1 119 ? -9.992 -27.438 -7.633 1 54.94 119 PRO A N 1
ATOM 861 C CA . PRO A 1 119 ? -11.359 -27.766 -8.031 1 54.94 119 PRO A CA 1
ATOM 862 C C . PRO A 1 119 ? -12.375 -26.719 -7.598 1 54.94 119 PRO A C 1
ATOM 864 O O . PRO A 1 119 ? -12.18 -26.047 -6.586 1 54.94 119 PRO A O 1
ATOM 867 N N . ALA A 1 120 ? -13.133 -26.188 -8.492 1 51.03 120 ALA A N 1
ATOM 868 C CA . ALA A 1 120 ? -14.188 -25.172 -8.438 1 51.03 120 ALA A CA 1
ATOM 869 C C . ALA A 1 120 ? -15.047 -25.344 -7.191 1 51.03 120 ALA A C 1
ATOM 871 O O . ALA A 1 120 ? -15.859 -26.266 -7.121 1 51.03 120 ALA A O 1
ATOM 872 N N . THR A 1 121 ? -14.625 -25.625 -6.062 1 47.09 121 THR A N 1
ATOM 873 C CA . THR A 1 121 ? -15.719 -26.156 -5.25 1 47.09 121 THR A CA 1
ATOM 874 C C . THR A 1 121 ? -16.625 -25.031 -4.77 1 47.09 121 THR A C 1
ATOM 876 O O . THR A 1 121 ? -17.422 -25.219 -3.854 1 47.09 121 THR A O 1
ATOM 879 N N . PRO A 1 122 ? -16.562 -23.719 -5.238 1 46.59 122 PRO A N 1
ATOM 880 C CA . PRO A 1 122 ? -17.484 -23.109 -4.277 1 46.59 122 PRO A CA 1
ATOM 881 C C . PRO A 1 122 ? -18.891 -23.703 -4.379 1 46.59 122 PRO A C 1
ATOM 883 O O . PRO A 1 122 ? -19.344 -24.047 -5.473 1 46.59 122 PRO A O 1
ATOM 886 N N . ASP A 1 123 ? -19.391 -24.344 -3.416 1 42.25 123 ASP A N 1
ATOM 887 C CA . ASP A 1 123 ? -20.812 -24.688 -3.377 1 42.25 123 ASP A CA 1
ATOM 888 C C . ASP A 1 123 ? -21.672 -23.422 -3.51 1 42.25 123 ASP A C 1
ATOM 890 O O . ASP A 1 123 ? -21.703 -22.594 -2.605 1 42.25 123 ASP A O 1
ATOM 894 N N . PRO A 1 124 ? -21.844 -23.125 -4.707 1 42.97 124 PRO A N 1
ATOM 895 C CA . PRO A 1 124 ? -22.688 -21.938 -4.895 1 42.97 124 PRO A CA 1
ATOM 896 C C . PRO A 1 124 ? -23.859 -21.906 -3.928 1 42.97 124 PRO A C 1
ATOM 898 O O . PRO A 1 124 ? -24.453 -20.844 -3.721 1 42.97 124 PRO A O 1
ATOM 901 N N . ASN A 1 125 ? -24.25 -23.094 -3.576 1 41.97 125 ASN A N 1
ATOM 902 C CA . ASN A 1 125 ? -25.391 -23.234 -2.686 1 41.97 125 ASN A CA 1
ATOM 903 C C . ASN A 1 125 ? -25 -23.016 -1.227 1 41.97 125 ASN A C 1
ATOM 905 O O . ASN A 1 125 ? -25.781 -23.297 -0.321 1 41.97 125 ASN A O 1
ATOM 909 N N . ALA A 1 126 ? -23.75 -22.734 -1.102 1 43.34 126 ALA A N 1
ATOM 910 C CA . ALA A 1 126 ? -23.469 -22.547 0.32 1 43.34 126 ALA A CA 1
ATOM 911 C C . ALA A 1 126 ? -24.297 -21.422 0.907 1 43.34 126 ALA A C 1
ATOM 913 O O . ALA A 1 126 ? -24.391 -20.344 0.316 1 43.34 126 ALA A O 1
ATOM 914 N N . PRO A 1 127 ? -25.172 -21.656 1.827 1 40.75 127 PRO A N 1
ATOM 915 C CA . PRO A 1 127 ? -26.078 -20.656 2.393 1 40.75 127 PRO A CA 1
ATOM 916 C C . PRO A 1 127 ? -25.375 -19.344 2.732 1 40.75 127 PRO A C 1
ATOM 918 O O . PRO A 1 127 ? -24.188 -19.359 3.078 1 40.75 127 PRO A O 1
ATOM 921 N N . ALA A 1 128 ? -25.781 -18.328 2.086 1 41.28 128 ALA A N 1
ATOM 922 C CA . ALA A 1 128 ? -25.406 -17 2.557 1 41.28 128 ALA A CA 1
ATOM 923 C C . ALA A 1 128 ? -25.297 -16.953 4.078 1 41.28 128 ALA A C 1
ATOM 92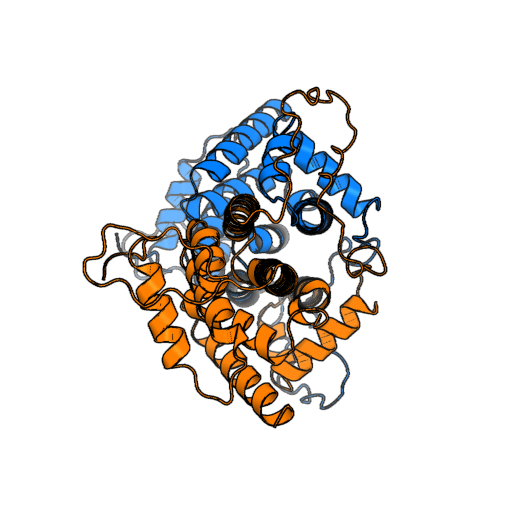5 O O . ALA A 1 128 ? -26.297 -17.172 4.777 1 41.28 128 ALA A O 1
ATOM 926 N N . SER A 1 129 ? -24.312 -17.562 4.711 1 37.28 129 SER A N 1
ATOM 927 C CA . SER A 1 129 ? -24.359 -17.562 6.168 1 37.28 129 SER A CA 1
ATOM 928 C C . SER A 1 129 ? -24.625 -16.156 6.703 1 37.28 129 SER A C 1
ATOM 930 O O . SER A 1 129 ? -23.938 -15.195 6.336 1 37.28 129 SER A O 1
ATOM 932 N N . SER A 1 130 ? -25.766 -15.766 6.898 1 38.03 130 SER A N 1
ATOM 933 C CA . SER A 1 130 ? -26.203 -14.594 7.637 1 38.03 130 SER A CA 1
ATOM 934 C C . SER A 1 130 ? -25.25 -14.258 8.773 1 38.03 130 SER A C 1
ATOM 936 O O . SER A 1 130 ? -25.469 -13.297 9.516 1 38.03 130 SER A O 1
ATOM 938 N N . SER A 1 131 ? -24.422 -15.258 9.344 1 40.47 131 SER A N 1
ATOM 939 C CA . SER A 1 131 ? -23.812 -15.133 10.664 1 40.47 131 SER A CA 1
ATOM 940 C C . SER A 1 131 ? -22.609 -14.18 10.633 1 40.47 131 SER A C 1
ATOM 942 O O . SER A 1 131 ? -22.031 -13.945 9.578 1 40.47 131 SER A O 1
ATOM 944 N N . SER A 1 132 ? -22.531 -13.289 11.648 1 45.31 132 SER A N 1
ATOM 945 C CA . SER A 1 132 ? -21.422 -12.469 12.109 1 45.31 132 SER A CA 1
ATOM 946 C C . SER A 1 132 ? -20.094 -13.211 12 1 45.31 132 SER A C 1
ATOM 948 O O . SER A 1 132 ? -19.047 -12.688 12.375 1 45.31 132 SER A O 1
ATOM 950 N N . THR A 1 133 ? -20.172 -14.547 11.625 1 51 133 THR A N 1
ATOM 951 C CA . THR A 1 133 ? -18.938 -15.312 11.609 1 51 133 THR A CA 1
ATOM 952 C C . THR A 1 133 ? -18.203 -15.141 10.281 1 51 133 THR A C 1
ATOM 954 O O . THR A 1 133 ? -18.828 -15.133 9.219 1 51 133 THR A O 1
ATOM 957 N N . PRO A 1 134 ? -16.953 -14.906 10.477 1 59.09 134 PRO A N 1
ATOM 958 C CA . PRO A 1 134 ? -16.156 -14.859 9.242 1 59.09 134 PRO A CA 1
ATOM 959 C C . PRO A 1 134 ? -16.438 -16.031 8.312 1 59.09 134 PRO A C 1
ATOM 961 O O . PRO A 1 134 ? -16.672 -17.156 8.789 1 59.09 134 PRO A O 1
ATOM 964 N N . PRO A 1 135 ? -16.734 -15.742 7.098 1 63.41 135 PRO A N 1
ATOM 965 C CA . PRO A 1 135 ? -16.984 -16.844 6.152 1 63.41 135 PRO A CA 1
ATOM 966 C C . PRO A 1 135 ? -15.891 -17.906 6.191 1 63.41 135 PRO A C 1
ATOM 968 O O . PRO A 1 135 ? -14.734 -17.594 6.492 1 63.41 135 PRO A O 1
ATOM 971 N N . ALA A 1 136 ? -16.297 -19.047 6.105 1 73.12 136 ALA A N 1
ATOM 972 C CA . ALA A 1 136 ? -15.344 -20.156 6.035 1 73.12 136 ALA A CA 1
ATOM 973 C C . ALA A 1 136 ? -14.422 -20 4.828 1 73.12 136 ALA A C 1
ATOM 975 O O . ALA A 1 136 ? -14.828 -19.469 3.791 1 73.12 136 ALA A O 1
ATOM 976 N N . LEU A 1 137 ? -13.156 -20.344 5.039 1 76.12 137 LEU A N 1
ATOM 977 C CA . LEU A 1 137 ? -12.195 -20.375 3.938 1 76.12 137 LEU A CA 1
ATOM 978 C C . LEU A 1 137 ? -12.594 -21.422 2.896 1 76.12 137 LEU A C 1
ATOM 980 O O . LEU A 1 137 ? -13.133 -22.469 3.242 1 76.12 137 LEU A O 1
ATOM 984 N N . GLY A 1 138 ? -12.328 -21.062 1.697 1 73.06 138 GLY A N 1
ATOM 985 C CA . GLY A 1 138 ? -12.492 -22.078 0.661 1 73.06 138 GLY A CA 1
ATOM 986 C C . GLY A 1 138 ? -11.641 -23.312 0.889 1 73.06 138 GLY A C 1
ATOM 987 O O . GLY A 1 138 ? -10.562 -23.234 1.468 1 73.06 138 GLY A O 1
ATOM 988 N N . ALA A 1 139 ? -12.055 -24.406 0.427 1 70.81 139 ALA A N 1
ATOM 989 C CA . ALA A 1 139 ? -11.43 -25.703 0.677 1 70.81 139 ALA A CA 1
ATOM 990 C C . ALA A 1 139 ? -10 -25.734 0.161 1 70.81 139 ALA A C 1
ATOM 992 O O . ALA A 1 139 ? -9.141 -26.422 0.72 1 70.81 139 ALA A O 1
ATOM 993 N N . ALA A 1 140 ? -9.672 -24.953 -0.791 1 76.56 140 ALA A N 1
ATOM 994 C CA . ALA A 1 140 ? -8.359 -25.031 -1.425 1 76.56 140 ALA A CA 1
ATOM 995 C C . ALA A 1 140 ? -7.414 -23.969 -0.855 1 76.56 140 ALA A C 1
ATOM 997 O O . ALA A 1 140 ? -6.262 -23.875 -1.282 1 76.56 140 ALA A O 1
ATOM 998 N N . SER A 1 141 ? -7.891 -23.312 0.144 1 87.19 141 SER A N 1
ATOM 999 C CA . SER A 1 141 ? -7.082 -22.203 0.637 1 87.19 141 SER A CA 1
ATOM 1000 C C . SER A 1 141 ? -6.609 -22.453 2.064 1 87.19 141 SER A C 1
ATOM 1002 O O . SER A 1 141 ? -7.414 -22.75 2.947 1 87.19 141 SER A O 1
ATOM 1004 N N . VAL A 1 142 ? -5.324 -22.422 2.227 1 90.69 142 VAL A N 1
ATOM 1005 C CA . VAL A 1 142 ? -4.691 -22.578 3.531 1 90.69 142 VAL A CA 1
ATOM 1006 C C . VAL A 1 142 ? -3.781 -21.391 3.811 1 90.69 142 VAL A C 1
ATOM 1008 O O . VAL A 1 142 ? -3.018 -20.969 2.939 1 90.69 142 VAL A O 1
ATOM 1011 N N . LEU A 1 143 ? -3.932 -20.922 5.008 1 94.88 143 LEU A N 1
ATOM 1012 C CA . LEU A 1 143 ? -3.082 -19.797 5.402 1 94.88 143 LEU A CA 1
ATOM 1013 C C . LEU A 1 143 ? -1.615 -20.219 5.434 1 94.88 143 LEU A C 1
ATOM 1015 O O . LEU A 1 143 ? -1.272 -21.266 6 1 94.88 143 LEU A O 1
ATOM 1019 N N . SER A 1 144 ? -0.799 -19.438 4.801 1 94.56 144 SER A N 1
ATOM 1020 C CA . SER A 1 144 ? 0.635 -19.688 4.871 1 94.56 144 SER A CA 1
ATOM 1021 C C . SER A 1 144 ? 1.129 -19.703 6.312 1 94.56 144 SER A C 1
ATOM 1023 O O . SER A 1 144 ? 0.71 -18.859 7.117 1 94.56 144 SER A O 1
ATOM 1025 N N . ALA A 1 145 ? 2.074 -20.516 6.633 1 93.06 145 ALA A N 1
ATOM 1026 C CA . ALA A 1 145 ? 2.588 -20.688 7.988 1 93.06 145 ALA A CA 1
ATOM 1027 C C . ALA A 1 145 ? 3.191 -19.391 8.508 1 93.06 145 ALA A C 1
ATOM 1029 O O . ALA A 1 145 ? 3.098 -19.078 9.703 1 93.06 145 ALA A O 1
ATOM 1030 N N . ARG A 1 146 ? 3.74 -18.625 7.695 1 92.31 146 ARG A N 1
ATOM 1031 C CA . ARG A 1 146 ? 4.418 -17.391 8.086 1 92.31 146 ARG A CA 1
ATOM 1032 C C . ARG A 1 146 ? 3.42 -16.344 8.57 1 92.31 146 ARG A C 1
ATOM 1034 O O . ARG A 1 146 ? 3.803 -15.367 9.211 1 92.31 146 ARG A O 1
ATOM 1041 N N . TYR A 1 147 ? 2.133 -16.531 8.266 1 94.5 147 TYR A N 1
ATOM 1042 C CA . TYR A 1 147 ? 1.113 -15.57 8.68 1 94.5 147 TYR A CA 1
ATOM 1043 C C . TYR A 1 147 ? 0.241 -16.141 9.789 1 94.5 147 TYR A C 1
ATOM 1045 O O . TYR A 1 147 ? -0.763 -15.539 10.18 1 94.5 147 TYR A O 1
ATOM 1053 N N . ALA A 1 148 ? 0.641 -17.25 10.352 1 90.75 148 ALA A N 1
ATOM 1054 C CA . ALA A 1 148 ? -0.187 -17.953 11.336 1 90.75 148 ALA A CA 1
ATOM 1055 C C . ALA A 1 148 ? 0.129 -17.484 12.75 1 90.75 148 ALA A C 1
ATOM 1057 O O . ALA A 1 148 ? -0.75 -17.484 13.617 1 90.75 148 ALA A O 1
ATOM 1058 N N . SER A 1 149 ? 1.414 -17.156 12.969 1 87.94 149 SER A N 1
ATOM 1059 C CA . SER A 1 149 ? 1.83 -16.734 14.305 1 87.94 149 SER A CA 1
ATOM 1060 C C . SER A 1 149 ? 3.115 -15.922 14.258 1 87.94 149 SER A C 1
ATOM 1062 O O . SER A 1 149 ? 3.742 -15.805 13.203 1 87.94 149 SER A O 1
ATOM 1064 N N . GLY A 1 150 ? 3.375 -15.312 15.461 1 88.94 150 GLY A N 1
ATOM 1065 C CA . GLY A 1 150 ? 4.609 -14.547 15.547 1 88.94 150 GLY A CA 1
ATOM 1066 C C . GLY A 1 150 ? 4.57 -13.266 14.742 1 88.94 150 GLY A C 1
ATOM 1067 O O . GLY A 1 150 ? 5.57 -12.883 14.125 1 88.94 150 GLY A O 1
ATOM 1068 N N . LEU A 1 151 ? 3.447 -12.602 14.758 1 96.12 151 LEU A N 1
ATOM 1069 C CA . LEU A 1 151 ? 3.24 -11.469 13.859 1 96.12 151 LEU A CA 1
ATOM 1070 C C . LEU A 1 151 ? 2.992 -10.188 14.648 1 96.12 151 LEU A C 1
ATOM 1072 O O . LEU A 1 151 ? 2.164 -9.359 14.25 1 96.12 151 LEU A O 1
ATOM 1076 N N . ASP A 1 152 ? 3.652 -10.117 15.828 1 97.44 152 ASP A N 1
ATOM 1077 C CA . ASP A 1 152 ? 3.611 -8.852 16.547 1 97.44 152 ASP A CA 1
ATOM 1078 C C . ASP A 1 152 ? 4.488 -7.805 15.859 1 97.44 152 ASP A C 1
ATOM 1080 O O . ASP A 1 152 ? 5.68 -8.031 15.641 1 97.44 152 ASP A O 1
ATOM 1084 N N . VAL A 1 153 ? 3.918 -6.617 15.578 1 98 153 VAL A N 1
ATOM 1085 C CA . VAL A 1 153 ? 4.637 -5.609 14.805 1 98 153 VAL A CA 1
ATOM 1086 C C . VAL A 1 153 ? 4.965 -4.41 15.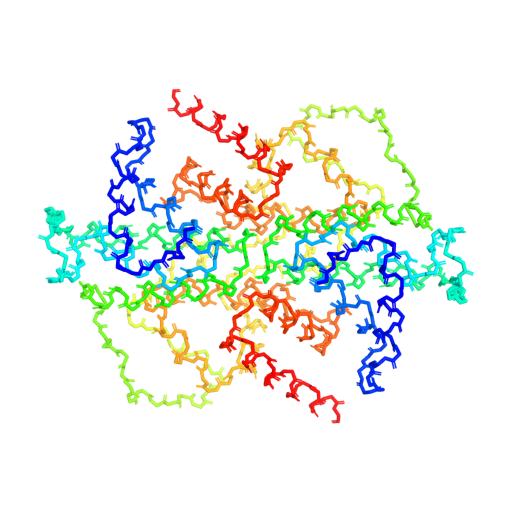688 1 98 153 VAL A C 1
ATOM 1088 O O . VAL A 1 153 ? 5.254 -3.322 15.195 1 98 153 VAL A O 1
ATOM 1091 N N . ALA A 1 154 ? 4.883 -4.555 16.984 1 97 154 ALA A N 1
ATOM 1092 C CA . ALA A 1 154 ? 5.355 -3.498 17.875 1 97 154 ALA A CA 1
ATOM 1093 C C . ALA A 1 154 ? 6.848 -3.252 17.688 1 97 154 ALA A C 1
ATOM 1095 O O . ALA A 1 154 ? 7.574 -4.125 17.203 1 97 154 ALA A O 1
ATOM 1096 N N . PRO A 1 155 ? 7.258 -2.037 18.031 1 94.94 155 PRO A N 1
ATOM 1097 C CA . PRO A 1 155 ? 8.695 -1.773 17.953 1 94.94 155 PRO A CA 1
ATOM 1098 C C . PRO A 1 155 ? 9.523 -2.75 18.781 1 94.94 155 PRO A C 1
ATOM 1100 O O . PRO A 1 155 ? 9.125 -3.119 19.891 1 94.94 155 PRO A O 1
ATOM 1103 N N . GLY A 1 156 ? 10.633 -3.242 18.234 1 93.31 156 GLY A N 1
ATOM 1104 C CA . GLY A 1 156 ? 11.57 -4.07 18.969 1 93.31 156 GLY A CA 1
ATOM 1105 C C . GLY A 1 156 ? 11.258 -5.555 18.875 1 93.31 156 GLY A C 1
ATOM 1106 O O . GLY A 1 156 ? 12.023 -6.387 19.359 1 93.31 156 GLY A O 1
ATOM 1107 N N . THR A 1 157 ? 10.117 -5.934 18.359 1 96.5 157 THR A N 1
ATOM 1108 C CA . THR A 1 157 ? 9.797 -7.344 18.172 1 96.5 157 THR A CA 1
ATOM 1109 C C . THR A 1 157 ? 10.695 -7.965 17.109 1 96.5 157 THR A C 1
ATOM 1111 O O . THR A 1 157 ? 11.438 -7.258 16.422 1 96.5 157 THR A O 1
ATOM 1114 N N . ASP A 1 158 ? 10.602 -9.289 16.922 1 95.88 158 ASP A N 1
ATOM 1115 C CA . ASP A 1 158 ? 11.391 -9.992 15.922 1 95.88 158 ASP A CA 1
ATOM 1116 C C . ASP A 1 158 ? 11.047 -9.5 14.516 1 95.88 158 ASP A C 1
ATOM 1118 O O . ASP A 1 158 ? 11.93 -9.328 13.68 1 95.88 158 ASP A O 1
ATOM 1122 N N . VAL A 1 159 ? 9.75 -9.273 14.305 1 96.62 159 VAL A N 1
ATOM 1123 C CA . VAL A 1 159 ? 9.289 -8.797 13.008 1 96.62 159 VAL A CA 1
ATOM 1124 C C . VAL A 1 159 ? 9.883 -7.422 12.711 1 96.62 159 VAL A C 1
ATOM 1126 O O . VAL A 1 159 ? 10.414 -7.188 11.625 1 96.62 159 VAL A O 1
ATOM 1129 N N . SER A 1 160 ? 9.828 -6.539 13.719 1 96.5 160 SER A N 1
ATOM 1130 C CA . SER A 1 160 ? 10.344 -5.184 13.562 1 96.5 160 SER A CA 1
ATOM 1131 C C . SER A 1 160 ? 11.852 -5.188 13.367 1 96.5 160 SER A C 1
ATOM 1133 O O . SER A 1 160 ? 12.383 -4.445 12.539 1 96.5 160 SER A O 1
ATOM 1135 N N . THR A 1 161 ? 12.516 -6.016 14.094 1 96.12 161 THR A N 1
ATOM 1136 C CA . THR A 1 161 ? 13.977 -6.086 14.039 1 96.12 161 THR A CA 1
ATOM 1137 C C . THR A 1 161 ? 14.438 -6.594 12.68 1 96.12 161 THR A C 1
ATOM 1139 O O . THR A 1 161 ? 15.422 -6.086 12.125 1 96.12 161 THR A O 1
ATOM 1142 N N . ARG A 1 162 ? 13.758 -7.535 12.195 1 95.69 162 ARG A N 1
ATOM 1143 C CA . ARG A 1 162 ? 14.094 -8.062 10.875 1 95.69 162 ARG A CA 1
ATOM 1144 C C . ARG A 1 162 ? 13.922 -6.996 9.797 1 95.69 162 ARG A C 1
ATOM 1146 O O . ARG A 1 162 ? 14.758 -6.871 8.906 1 95.69 162 ARG A O 1
ATOM 1153 N N . GLY A 1 163 ? 12.82 -6.262 9.875 1 96.62 163 GLY A N 1
ATOM 1154 C CA . GLY A 1 163 ? 12.586 -5.176 8.93 1 96.62 163 GLY A CA 1
ATOM 1155 C C . GLY A 1 163 ? 13.625 -4.07 9.031 1 96.62 163 GLY A C 1
ATOM 1156 O O . GLY A 1 163 ? 14.109 -3.576 8.016 1 96.62 163 GLY A O 1
ATOM 1157 N N . ALA A 1 164 ? 13.992 -3.734 10.258 1 95.75 164 ALA A N 1
ATOM 1158 C CA . ALA A 1 164 ? 15 -2.701 10.492 1 95.75 164 ALA A CA 1
ATOM 1159 C C . ALA A 1 164 ? 16.344 -3.111 9.906 1 95.75 164 ALA A C 1
ATOM 1161 O O . ALA A 1 164 ? 17.031 -2.295 9.289 1 95.75 164 ALA A O 1
ATOM 1162 N N . ALA A 1 165 ? 16.688 -4.355 10.086 1 94 165 ALA A N 1
ATOM 1163 C CA . ALA A 1 165 ? 17.953 -4.859 9.555 1 94 165 ALA A CA 1
ATOM 1164 C C . ALA A 1 165 ? 17.969 -4.789 8.031 1 94 165 ALA A C 1
ATOM 1166 O O . ALA A 1 165 ? 18.984 -4.418 7.434 1 94 165 ALA A O 1
ATOM 1167 N N . HIS A 1 166 ? 16.875 -5.164 7.484 1 93.12 166 HIS A N 1
ATOM 1168 C CA . HIS A 1 166 ? 16.781 -5.125 6.031 1 93.12 166 HIS A CA 1
ATOM 1169 C C . HIS A 1 166 ? 16.891 -3.695 5.512 1 93.12 166 HIS A C 1
ATOM 1171 O O . HIS A 1 166 ? 17.594 -3.443 4.531 1 93.12 166 HIS A O 1
ATOM 1177 N N . LEU A 1 167 ? 16.203 -2.76 6.102 1 91.44 167 LEU A N 1
ATOM 1178 C CA . LEU A 1 167 ? 16.25 -1.349 5.734 1 91.44 167 LEU A CA 1
ATOM 1179 C C . LEU A 1 167 ? 17.672 -0.814 5.832 1 91.44 167 LEU A C 1
ATOM 1181 O O . LEU A 1 167 ? 18.125 -0.078 4.957 1 91.44 167 LEU A O 1
ATOM 1185 N N . HIS A 1 168 ? 18.297 -1.155 6.855 1 88.94 168 HIS A N 1
ATOM 1186 C CA . HIS A 1 168 ? 19.656 -0.688 7.066 1 88.94 168 HIS A CA 1
ATOM 1187 C C . HIS A 1 168 ? 20.594 -1.235 6 1 88.94 168 HIS A C 1
ATOM 1189 O O . HIS A 1 168 ? 21.516 -0.54 5.566 1 88.94 168 HIS A O 1
ATOM 1195 N N . ARG A 1 169 ? 20.422 -2.43 5.648 1 86.25 169 ARG A N 1
ATOM 1196 C CA . ARG A 1 169 ? 21.234 -3.012 4.594 1 86.25 169 ARG A CA 1
ATOM 1197 C C . ARG A 1 169 ? 21.031 -2.271 3.275 1 86.25 169 ARG A C 1
ATOM 1199 O O . ARG A 1 169 ? 21.984 -2.086 2.512 1 86.25 169 ARG A O 1
ATOM 1206 N N . LEU A 1 170 ? 19.859 -1.883 3.045 1 86.69 170 LEU A N 1
ATOM 1207 C CA . LEU A 1 170 ? 19.516 -1.255 1.774 1 86.69 170 LEU A CA 1
ATOM 1208 C C . LEU A 1 170 ? 20.047 0.172 1.709 1 86.69 170 LEU A C 1
ATOM 1210 O O . LEU A 1 170 ? 20.562 0.599 0.675 1 86.69 170 LEU A O 1
ATOM 1214 N N . TYR A 1 171 ? 19.906 0.893 2.812 1 86.75 171 TYR A N 1
ATOM 1215 C CA . TYR A 1 171 ? 20.156 2.33 2.766 1 86.75 171 TYR A CA 1
ATOM 1216 C C . TYR A 1 171 ? 21.453 2.684 3.484 1 86.75 171 TYR A C 1
ATOM 1218 O O . TYR A 1 171 ? 22 3.775 3.295 1 86.75 171 TYR A O 1
ATOM 1226 N N . ARG A 1 172 ? 21.875 1.794 4.301 1 85.19 172 ARG A N 1
ATOM 1227 C CA . ARG A 1 172 ? 23.141 1.945 5.008 1 85.19 172 ARG A CA 1
ATOM 1228 C C . ARG A 1 172 ? 23.203 3.283 5.738 1 85.19 172 ARG A C 1
ATOM 1230 O O . ARG A 1 172 ? 22.297 3.625 6.496 1 85.19 172 ARG A O 1
ATOM 1237 N N . HIS A 1 173 ? 24.266 4.059 5.555 1 85.62 173 HIS A N 1
ATOM 1238 C CA . HIS A 1 173 ? 24.5 5.266 6.34 1 85.62 173 HIS A CA 1
ATOM 1239 C C . HIS A 1 173 ? 23.625 6.414 5.871 1 85.62 173 HIS A C 1
ATOM 1241 O O . HIS A 1 173 ? 23.547 7.457 6.527 1 85.62 173 HIS A O 1
ATOM 1247 N N . HIS A 1 174 ? 22.859 6.23 4.82 1 86.38 174 HIS A N 1
ATOM 1248 C CA . HIS A 1 174 ? 21.984 7.281 4.32 1 86.38 174 HIS A CA 1
ATOM 1249 C C . HIS A 1 174 ? 20.625 7.254 5.031 1 86.38 174 HIS A C 1
ATOM 1251 O O . HIS A 1 174 ? 19.859 8.219 4.953 1 86.38 174 HIS A O 1
ATOM 1257 N N . LEU A 1 175 ? 20.328 6.168 5.73 1 88.56 175 LEU A N 1
ATOM 1258 C CA . LEU A 1 175 ? 19 5.914 6.266 1 88.56 175 LEU A CA 1
ATOM 1259 C C . LEU A 1 175 ? 18.594 6.992 7.262 1 88.56 175 LEU A C 1
ATOM 1261 O O . LEU A 1 175 ? 17.5 7.555 7.168 1 88.56 175 LEU A O 1
ATOM 1265 N N . PRO A 1 176 ? 19.453 7.426 8.203 1 87.88 176 PRO A N 1
ATOM 1266 C CA . PRO A 1 176 ? 19.047 8.438 9.172 1 87.88 176 PRO A CA 1
ATOM 1267 C C . PRO A 1 176 ? 18.641 9.758 8.516 1 87.88 176 PRO A C 1
ATOM 1269 O O . PRO A 1 176 ? 17.641 10.375 8.898 1 87.88 176 PRO A O 1
ATOM 1272 N N . ALA A 1 177 ? 19.438 10.156 7.547 1 86.81 177 ALA A N 1
ATOM 1273 C CA . ALA A 1 177 ? 19.141 11.422 6.867 1 86.81 177 ALA A CA 1
ATOM 1274 C C . ALA A 1 177 ? 17.812 11.352 6.117 1 86.81 177 ALA A C 1
ATOM 1276 O O . ALA A 1 177 ? 17.062 12.32 6.082 1 86.81 177 ALA A O 1
ATOM 1277 N N . ILE A 1 178 ? 17.5 10.211 5.52 1 88.75 178 ILE A N 1
ATOM 1278 C CA . ILE A 1 178 ? 16.234 10.008 4.805 1 88.75 178 ILE A CA 1
ATOM 1279 C C . ILE A 1 178 ? 15.07 10.07 5.781 1 88.75 178 ILE A C 1
ATOM 1281 O O . ILE A 1 178 ? 14.094 10.789 5.547 1 88.75 178 ILE A O 1
ATOM 1285 N N . MET A 1 179 ? 15.18 9.438 6.918 1 91.38 179 MET A N 1
ATOM 1286 C CA . MET A 1 179 ? 14.094 9.383 7.898 1 91.38 179 MET A CA 1
ATOM 1287 C C . MET A 1 179 ? 13.875 10.742 8.539 1 91.38 179 MET A C 1
ATOM 1289 O O . MET A 1 179 ? 12.742 11.102 8.875 1 91.38 179 MET A O 1
ATOM 1293 N N . ALA A 1 180 ? 14.922 11.539 8.625 1 89 180 ALA A N 1
ATOM 1294 C CA . ALA A 1 180 ? 14.844 12.867 9.227 1 89 180 ALA A CA 1
ATOM 1295 C C . ALA A 1 180 ? 13.977 13.805 8.383 1 89 180 ALA A C 1
ATOM 1297 O O . ALA A 1 180 ? 13.391 14.758 8.906 1 89 180 ALA A O 1
ATOM 1298 N N . THR A 1 181 ? 13.883 13.508 7.109 1 90.12 181 THR A N 1
ATOM 1299 C CA . THR A 1 181 ? 13.102 14.375 6.234 1 90.12 181 THR A CA 1
ATOM 1300 C C . THR A 1 181 ? 11.617 14.305 6.582 1 90.12 181 THR A C 1
ATOM 1302 O O . THR A 1 181 ? 10.836 15.18 6.203 1 90.12 181 THR A O 1
ATOM 1305 N N . TRP A 1 182 ? 11.203 13.32 7.387 1 93.75 182 TRP A N 1
ATOM 1306 C CA . TRP A 1 182 ? 9.789 13.141 7.688 1 93.75 182 TRP A CA 1
ATOM 1307 C C . TRP A 1 182 ? 9.367 14.023 8.859 1 93.75 182 TRP A C 1
ATOM 1309 O O . TRP A 1 182 ? 8.18 14.086 9.195 1 93.75 182 TRP A O 1
ATOM 1319 N N . GLY A 1 183 ? 10.359 14.719 9.484 1 90.31 183 GLY A N 1
ATOM 1320 C CA . GLY A 1 183 ? 10.031 15.664 10.547 1 90.31 183 GLY A CA 1
ATOM 1321 C C . GLY A 1 183 ? 9.344 15.016 11.734 1 90.31 183 GLY A C 1
ATOM 1322 O O . GLY A 1 183 ? 9.828 14.008 12.258 1 90.31 183 GLY A O 1
ATOM 1323 N N . SER A 1 184 ? 8.203 15.547 12.164 1 92.5 184 SER A N 1
ATOM 1324 C CA . SER A 1 184 ? 7.477 15.055 13.336 1 92.5 184 SER A CA 1
ATOM 1325 C C . SER A 1 184 ? 6.809 13.711 13.039 1 92.5 184 SER A C 1
ATOM 1327 O O . SER A 1 184 ? 6.359 13.023 13.961 1 92.5 184 SER A O 1
ATOM 1329 N N . HIS A 1 185 ? 6.816 13.312 11.789 1 95.19 185 HIS A N 1
ATOM 1330 C CA . HIS A 1 185 ? 6.145 12.094 11.367 1 95.19 185 HIS A CA 1
ATOM 1331 C C . HIS A 1 185 ? 7.113 10.914 11.352 1 95.19 185 HIS A C 1
ATOM 1333 O O . HIS A 1 185 ? 6.711 9.773 11.086 1 95.19 185 HIS A O 1
ATOM 1339 N N . GLU A 1 186 ? 8.352 11.156 11.672 1 95.19 186 GLU A N 1
ATOM 1340 C CA . GLU A 1 186 ? 9.43 10.188 11.531 1 95.19 186 GLU A CA 1
ATOM 1341 C C . GLU A 1 186 ? 9.125 8.898 12.297 1 95.19 186 GLU A C 1
ATOM 1343 O O . GLU A 1 186 ? 9.25 7.805 11.75 1 95.19 186 GLU A O 1
ATOM 1348 N N . ALA A 1 187 ? 8.672 9.023 13.531 1 95.56 187 ALA A N 1
ATOM 1349 C CA . ALA A 1 187 ? 8.492 7.852 14.383 1 95.56 187 ALA A CA 1
ATOM 1350 C C . ALA A 1 187 ? 7.449 6.906 13.797 1 95.56 187 ALA A C 1
ATOM 1352 O O . ALA A 1 187 ? 7.676 5.699 13.711 1 95.56 187 ALA A O 1
ATOM 1353 N N . ASP A 1 188 ? 6.316 7.406 13.383 1 97.38 188 ASP A N 1
ATOM 1354 C CA . ASP A 1 188 ? 5.246 6.57 12.852 1 97.38 188 ASP A CA 1
ATOM 1355 C C . ASP A 1 188 ? 5.652 5.938 11.516 1 97.38 188 ASP A C 1
ATOM 1357 O O . ASP A 1 188 ? 5.375 4.762 11.273 1 97.38 188 ASP A O 1
ATOM 1361 N N . PHE A 1 189 ? 6.309 6.672 10.688 1 97.75 189 PHE A N 1
ATOM 1362 C CA . PHE A 1 189 ? 6.68 6.145 9.375 1 97.75 189 PHE A CA 1
ATOM 1363 C C . PHE A 1 189 ? 7.855 5.184 9.492 1 97.75 189 PHE A C 1
ATOM 1365 O O . PHE A 1 189 ? 7.957 4.223 8.727 1 97.75 189 PHE A O 1
ATOM 1372 N N . ARG A 1 190 ? 8.742 5.473 10.445 1 96.44 190 ARG A N 1
ATOM 1373 C CA . ARG A 1 190 ? 9.797 4.504 10.711 1 96.44 190 ARG A CA 1
ATOM 1374 C C . ARG A 1 190 ? 9.211 3.17 11.164 1 96.44 190 ARG A C 1
ATOM 1376 O O . ARG A 1 190 ? 9.625 2.113 10.688 1 96.44 190 ARG A O 1
ATOM 1383 N N . TRP A 1 191 ? 8.281 3.242 12.062 1 97.69 191 TRP A N 1
ATOM 1384 C CA . TRP A 1 191 ? 7.594 2.029 12.492 1 97.69 191 TRP A CA 1
ATOM 1385 C C . TRP A 1 191 ? 6.945 1.318 11.312 1 97.69 191 TRP A C 1
ATOM 1387 O O . TRP A 1 191 ? 7.113 0.109 11.141 1 97.69 191 TRP A O 1
ATOM 1397 N N . LEU A 1 192 ? 6.227 2.051 10.523 1 98.5 192 LEU A N 1
ATOM 1398 C CA . LEU A 1 192 ? 5.543 1.507 9.352 1 98.5 192 LEU A CA 1
ATOM 1399 C C . LEU A 1 192 ? 6.523 0.784 8.438 1 98.5 192 LEU A C 1
ATOM 1401 O O . LEU A 1 192 ? 6.27 -0.347 8.016 1 98.5 192 LEU A O 1
ATOM 1405 N N . GLU A 1 193 ? 7.637 1.419 8.18 1 97.81 193 GLU A N 1
ATOM 1406 C CA . GLU A 1 193 ? 8.648 0.839 7.297 1 97.81 193 GLU A CA 1
ATOM 1407 C C . GLU A 1 193 ? 9.281 -0.4 7.926 1 97.81 193 GLU A C 1
ATOM 1409 O O . GLU A 1 193 ? 9.273 -1.478 7.328 1 97.81 193 GLU A O 1
ATOM 1414 N N . GLU A 1 194 ? 9.727 -0.281 9.125 1 97.19 194 GLU A N 1
ATOM 1415 C CA . GLU A 1 194 ? 10.484 -1.35 9.766 1 97.19 194 GLU A CA 1
ATOM 1416 C C . GLU A 1 194 ? 9.586 -2.539 10.102 1 97.19 194 GLU A C 1
ATOM 1418 O O . GLU A 1 194 ? 9.945 -3.688 9.844 1 97.19 194 GLU A O 1
ATOM 1423 N N . SER A 1 195 ? 8.414 -2.24 10.648 1 98.19 195 SER A N 1
ATOM 1424 C CA . SER A 1 195 ? 7.609 -3.314 11.219 1 98.19 195 SER A CA 1
ATOM 1425 C C . SER A 1 195 ? 6.656 -3.902 10.18 1 98.19 195 SER A C 1
ATOM 1427 O O . SER A 1 195 ? 6.52 -5.125 10.078 1 98.19 195 SER A O 1
ATOM 1429 N N . VAL A 1 196 ? 6.055 -3.064 9.414 1 98.62 196 VAL A N 1
ATOM 1430 C CA . VAL A 1 196 ? 4.984 -3.564 8.562 1 98.62 196 VAL A CA 1
ATOM 1431 C C . VAL A 1 196 ? 5.531 -3.846 7.16 1 98.62 196 VAL A C 1
ATOM 1433 O O . VAL A 1 196 ? 5.602 -5 6.734 1 98.62 196 VAL A O 1
ATOM 1436 N N . ILE A 1 197 ? 6.047 -2.83 6.477 1 98.62 197 ILE A N 1
ATOM 1437 C CA . ILE A 1 197 ? 6.406 -2.957 5.07 1 98.62 197 ILE A CA 1
ATOM 1438 C C . ILE A 1 197 ? 7.566 -3.938 4.918 1 98.62 197 ILE A C 1
ATOM 1440 O O . ILE A 1 197 ? 7.453 -4.938 4.203 1 98.62 197 ILE A O 1
ATOM 1444 N N . TYR A 1 198 ? 8.648 -3.664 5.598 1 97.75 198 TYR A N 1
ATOM 1445 C CA . TYR A 1 198 ? 9.781 -4.57 5.477 1 97.75 198 TYR A CA 1
ATOM 1446 C C . TYR A 1 198 ? 9.625 -5.77 6.402 1 97.75 198 TYR A C 1
ATOM 1448 O O . TYR A 1 198 ? 9.852 -6.914 5.992 1 97.75 198 TYR A O 1
ATOM 1456 N N . GLY A 1 199 ? 9.203 -5.586 7.598 1 97.75 199 GLY A N 1
ATOM 1457 C CA . GLY A 1 199 ? 9.148 -6.656 8.578 1 97.75 199 GLY A CA 1
ATOM 1458 C C . GLY A 1 199 ? 8.195 -7.77 8.195 1 97.75 199 GLY A C 1
ATOM 1459 O O . GLY A 1 199 ? 8.547 -8.953 8.266 1 97.75 199 GLY A O 1
ATOM 1460 N N . LEU A 1 200 ? 7.016 -7.438 7.785 1 98 200 LEU A N 1
ATOM 1461 C CA . LEU A 1 200 ? 6.016 -8.453 7.465 1 98 200 LEU A CA 1
ATOM 1462 C C . LEU A 1 200 ? 6.191 -8.961 6.039 1 98 200 LEU A C 1
ATOM 1464 O O . LEU A 1 200 ? 5.859 -10.109 5.738 1 98 200 LEU A O 1
ATOM 1468 N N . PHE A 1 201 ? 6.762 -8.109 5.141 1 98.44 201 PHE A N 1
ATOM 1469 C CA . PHE A 1 201 ? 6.566 -8.492 3.746 1 98.44 201 PHE A CA 1
ATOM 1470 C C . PHE A 1 201 ? 7.902 -8.531 3.006 1 98.44 201 PHE A C 1
ATOM 1472 O O . PHE A 1 201 ? 8.328 -9.586 2.545 1 98.44 201 PHE A O 1
ATOM 1479 N N . LEU A 1 202 ? 8.656 -7.469 2.998 1 98 202 LEU A N 1
ATOM 1480 C CA . LEU A 1 202 ? 9.758 -7.352 2.041 1 98 202 LEU A CA 1
ATOM 1481 C C . LEU A 1 202 ? 11.016 -8.023 2.572 1 98 202 LEU A C 1
ATOM 1483 O O . LEU A 1 202 ? 11.922 -8.344 1.801 1 98 202 LEU A O 1
ATOM 1487 N N . ALA A 1 203 ? 11.055 -8.266 3.898 1 96.56 203 ALA A N 1
ATOM 1488 C CA . ALA A 1 203 ? 12.234 -8.922 4.461 1 96.56 203 ALA A CA 1
ATOM 1489 C C . ALA A 1 203 ? 12.008 -10.422 4.625 1 96.56 203 ALA A C 1
ATOM 1491 O O . ALA A 1 203 ? 12.883 -11.141 5.117 1 96.56 203 ALA A O 1
ATOM 1492 N N . ASP A 1 204 ? 10.852 -10.883 4.273 1 95.12 204 ASP A N 1
ATOM 1493 C CA . ASP A 1 204 ? 10.555 -12.312 4.297 1 95.12 204 ASP A CA 1
ATOM 1494 C C . ASP A 1 204 ? 10.953 -12.977 2.982 1 95.12 204 ASP A C 1
ATOM 1496 O O . ASP A 1 204 ? 10.438 -12.625 1.921 1 95.12 204 ASP A O 1
ATOM 1500 N N . HIS A 1 205 ? 11.852 -13.984 3.066 1 95.62 205 HIS A N 1
ATOM 1501 C CA . HIS A 1 205 ? 12.352 -14.617 1.853 1 95.62 205 HIS A CA 1
ATOM 1502 C C . HIS A 1 205 ? 12.031 -16.109 1.837 1 95.62 205 HIS A C 1
ATOM 1504 O O . HIS A 1 205 ? 12.766 -16.906 1.247 1 95.62 205 HIS A O 1
ATOM 1510 N N . ALA A 1 206 ? 10.914 -16.438 2.455 1 94.69 206 ALA A N 1
ATOM 1511 C CA . ALA A 1 206 ? 10.523 -17.844 2.553 1 94.69 206 ALA A CA 1
ATOM 1512 C C . ALA A 1 206 ? 10.102 -18.391 1.191 1 94.69 206 ALA A C 1
ATOM 1514 O O . ALA A 1 206 ? 10.266 -19.578 0.916 1 94.69 206 ALA A O 1
ATOM 1515 N N . VAL A 1 207 ? 9.539 -17.531 0.277 1 97.19 207 VAL A N 1
ATOM 1516 C CA . VAL A 1 207 ? 9.078 -17.969 -1.036 1 97.19 207 VAL A CA 1
ATOM 1517 C C . VAL A 1 207 ? 9.93 -17.312 -2.125 1 97.19 207 VAL A C 1
ATOM 1519 O O . VAL A 1 207 ? 10.648 -18 -2.85 1 97.19 207 VAL A O 1
ATOM 1522 N N . LEU A 1 208 ? 9.938 -16 -2.186 1 97.81 208 LEU A N 1
ATOM 1523 C CA . LEU A 1 208 ? 10.836 -15.281 -3.084 1 97.81 208 LEU A CA 1
ATOM 1524 C C . LEU A 1 208 ? 12.164 -14.992 -2.404 1 97.81 208 LEU A C 1
ATOM 1526 O O . LEU A 1 208 ? 12.203 -14.562 -1.252 1 97.81 208 LEU A O 1
ATOM 1530 N N . SER A 1 209 ? 13.219 -15.25 -3.094 1 96.31 209 SER A N 1
ATOM 1531 C CA . SER A 1 209 ? 14.555 -14.945 -2.586 1 96.31 209 SER A CA 1
ATOM 1532 C C . SER A 1 209 ? 14.758 -13.445 -2.434 1 96.31 209 SER A C 1
ATOM 1534 O O . SER A 1 209 ? 13.922 -12.648 -2.881 1 96.31 209 SER A O 1
ATOM 1536 N N . ASP A 1 210 ? 15.875 -13.125 -1.771 1 95 210 ASP A N 1
ATOM 1537 C CA . ASP A 1 210 ? 16.25 -11.727 -1.619 1 95 210 ASP A CA 1
ATOM 1538 C C . ASP A 1 210 ? 16.359 -11.031 -2.977 1 95 210 ASP A C 1
ATOM 1540 O O . ASP A 1 210 ? 15.867 -9.914 -3.15 1 95 210 ASP A O 1
ATOM 1544 N N . LEU A 1 211 ? 16.984 -11.727 -3.928 1 94.75 211 LEU A N 1
ATOM 1545 C CA . LEU A 1 211 ? 17.141 -11.18 -5.27 1 94.75 211 LEU A CA 1
ATOM 1546 C C . LEU A 1 211 ? 15.781 -11 -5.945 1 94.75 211 LEU A C 1
ATOM 1548 O O . LEU A 1 211 ? 15.492 -9.945 -6.508 1 94.75 211 LEU A O 1
ATOM 1552 N N . GLU A 1 212 ? 14.914 -11.992 -5.879 1 96.94 212 GLU A N 1
ATOM 1553 C CA . GLU A 1 212 ? 13.586 -11.922 -6.484 1 96.94 212 GLU A CA 1
ATOM 1554 C C . GLU A 1 212 ? 12.75 -10.82 -5.844 1 96.94 212 GLU A C 1
ATOM 1556 O O . GLU A 1 212 ? 12.047 -10.078 -6.543 1 96.94 212 GLU A O 1
ATOM 1561 N N . THR A 1 213 ? 12.852 -10.672 -4.52 1 97.25 213 THR A N 1
ATOM 1562 C CA . THR A 1 213 ? 12.148 -9.609 -3.811 1 97.25 213 THR A CA 1
ATOM 1563 C C . THR A 1 213 ? 12.656 -8.242 -4.25 1 97.25 213 THR A C 1
ATOM 1565 O O . THR A 1 213 ? 11.867 -7.312 -4.434 1 97.25 213 THR A O 1
ATOM 1568 N N . SER A 1 214 ? 13.969 -8.141 -4.449 1 95.62 214 SER A N 1
ATOM 1569 C CA . SER A 1 214 ? 14.555 -6.891 -4.922 1 95.62 214 SER A CA 1
ATOM 1570 C C . SER A 1 214 ? 14.055 -6.539 -6.32 1 95.62 214 SER A C 1
ATOM 1572 O O . SER A 1 214 ? 13.789 -5.375 -6.617 1 95.62 214 SER A O 1
ATOM 1574 N N . LEU A 1 215 ? 13.906 -7.547 -7.172 1 96.12 215 LEU A N 1
ATOM 1575 C CA . LEU A 1 215 ? 13.383 -7.332 -8.516 1 96.12 215 LEU A CA 1
ATOM 1576 C C . LEU A 1 215 ? 11.945 -6.824 -8.453 1 96.12 215 LEU A C 1
ATOM 1578 O O . LEU A 1 215 ? 11.578 -5.895 -9.18 1 96.12 215 LEU A O 1
ATOM 1582 N N . VAL A 1 216 ? 11.148 -7.395 -7.551 1 98.06 216 VAL A N 1
ATOM 1583 C CA . VAL A 1 216 ? 9.773 -6.957 -7.359 1 98.06 216 VAL A CA 1
ATOM 1584 C C . VAL A 1 216 ? 9.75 -5.5 -6.895 1 98.06 216 VAL A C 1
ATOM 1586 O O . VAL A 1 216 ? 9.008 -4.68 -7.43 1 98.06 216 VAL A O 1
ATOM 1589 N N . THR A 1 217 ? 10.602 -5.148 -5.949 1 97.56 217 THR A N 1
ATOM 1590 C CA . THR A 1 217 ? 10.617 -3.832 -5.324 1 97.56 217 THR A CA 1
ATOM 1591 C C . THR A 1 217 ? 11.047 -2.762 -6.324 1 97.56 217 THR A C 1
ATOM 1593 O O . THR A 1 217 ? 10.359 -1.753 -6.496 1 97.56 217 THR A O 1
ATOM 1596 N N . VAL A 1 218 ? 12.117 -3.039 -7.074 1 96.31 218 VAL A N 1
ATOM 1597 C CA . VAL A 1 218 ? 12.633 -2.07 -8.039 1 96.31 218 VAL A CA 1
ATOM 1598 C C . VAL A 1 218 ? 11.609 -1.864 -9.156 1 96.31 218 VAL A C 1
ATOM 1600 O O . VAL A 1 218 ? 11.336 -0.73 -9.555 1 96.31 218 VAL A O 1
ATOM 1603 N N . THR A 1 219 ? 11.023 -2.938 -9.625 1 96.94 219 THR A N 1
ATOM 1604 C CA . THR A 1 219 ? 10.055 -2.865 -10.711 1 96.94 219 THR A CA 1
ATOM 1605 C C . THR A 1 219 ? 8.812 -2.084 -10.281 1 96.94 219 THR A C 1
ATOM 1607 O O . THR A 1 219 ? 8.352 -1.199 -11 1 96.94 219 THR A O 1
ATOM 1610 N N . GLY A 1 220 ? 8.297 -2.406 -9.047 1 97.25 220 GLY A N 1
ATOM 1611 C CA . GLY A 1 220 ? 7.129 -1.707 -8.531 1 97.25 220 GLY A CA 1
ATOM 1612 C C . GLY A 1 220 ? 7.344 -0.213 -8.383 1 97.25 220 GLY A C 1
ATOM 1613 O O . GLY A 1 220 ? 6.461 0.582 -8.711 1 97.25 220 GLY A O 1
ATOM 1614 N N . ILE A 1 221 ? 8.523 0.181 -7.977 1 96.88 221 ILE A N 1
ATOM 1615 C CA . ILE A 1 221 ? 8.836 1.589 -7.766 1 96.88 221 ILE A CA 1
ATOM 1616 C C . ILE A 1 221 ? 9.078 2.273 -9.109 1 96.88 221 ILE A C 1
ATOM 1618 O O . ILE A 1 221 ? 8.555 3.363 -9.359 1 96.88 221 ILE A O 1
ATOM 1622 N N . MET A 1 222 ? 9.789 1.623 -10.023 1 95.44 222 MET A N 1
ATOM 1623 C CA . MET A 1 222 ? 10.125 2.189 -11.328 1 95.44 222 MET A CA 1
ATOM 1624 C C . MET A 1 222 ? 8.859 2.471 -12.141 1 95.44 222 MET A C 1
ATOM 1626 O O . MET A 1 222 ? 8.781 3.477 -12.844 1 95.44 222 MET A O 1
ATOM 1630 N N . CYS A 1 223 ? 7.891 1.64 -12.016 1 95.94 223 CYS A N 1
ATOM 1631 C CA . CYS A 1 223 ? 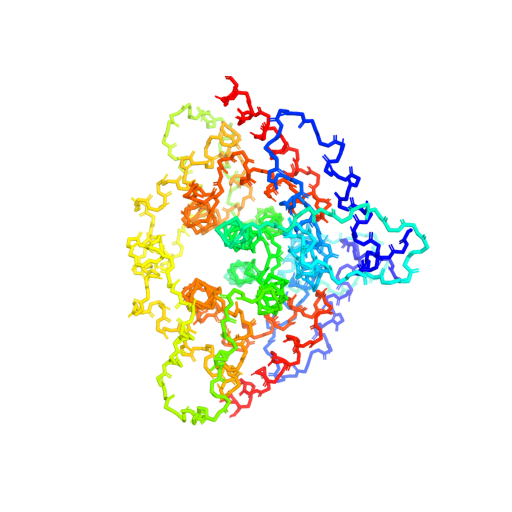6.652 1.773 -12.773 1 95.94 223 CYS A CA 1
ATOM 1632 C C . CYS A 1 223 ? 5.875 3.01 -12.344 1 95.94 223 CYS A C 1
ATOM 1634 O O . CYS A 1 223 ? 4.973 3.459 -13.047 1 95.94 223 CYS A O 1
ATOM 1636 N N . GLN A 1 224 ? 6.227 3.609 -11.18 1 93.75 224 GLN A N 1
ATOM 1637 C CA . GLN A 1 224 ? 5.539 4.793 -10.68 1 93.75 224 GLN A CA 1
ATOM 1638 C C . GLN A 1 224 ? 6.262 6.07 -11.102 1 93.75 224 GLN A C 1
ATOM 1640 O O . GLN A 1 224 ? 5.805 7.176 -10.805 1 93.75 224 GLN A O 1
ATOM 1645 N N . GLY A 1 225 ? 7.398 5.922 -11.734 1 91.38 225 GLY A N 1
ATOM 1646 C CA . GLY A 1 225 ? 8.125 7.062 -12.266 1 91.38 225 GLY A CA 1
ATOM 1647 C C . GLY A 1 225 ? 8.867 7.844 -11.195 1 91.38 225 GLY A C 1
ATOM 1648 O O . GLY A 1 225 ? 9.172 9.023 -11.375 1 91.38 225 GLY A O 1
ATOM 1649 N N . LEU A 1 226 ? 9.109 7.227 -10.086 1 90.56 226 LEU A N 1
ATOM 1650 C CA . LEU A 1 226 ? 9.82 7.887 -9 1 90.56 226 LEU A CA 1
ATOM 1651 C C . LEU A 1 226 ? 11.328 7.68 -9.133 1 90.56 226 LEU A C 1
ATOM 1653 O O . LEU A 1 226 ? 11.844 6.605 -8.82 1 90.56 226 LEU A O 1
ATOM 1657 N N . LYS A 1 227 ? 12.023 8.672 -9.539 1 89.06 227 LYS A N 1
ATOM 1658 C CA . LYS A 1 227 ? 13.438 8.555 -9.867 1 89.06 227 LYS A CA 1
ATOM 1659 C C . LYS A 1 227 ? 14.273 8.297 -8.625 1 89.06 227 LYS A C 1
ATOM 1661 O O . LYS A 1 227 ? 15.07 7.359 -8.586 1 89.06 227 LYS A O 1
ATOM 1666 N N . GLY A 1 228 ? 14.094 9.078 -7.539 1 85.94 228 GLY A N 1
ATOM 1667 C CA . GLY A 1 228 ? 14.891 8.938 -6.328 1 85.94 228 GLY A CA 1
ATOM 1668 C C . GLY A 1 228 ? 14.82 7.551 -5.723 1 85.94 228 GLY A C 1
ATOM 1669 O O . GLY A 1 228 ? 15.812 6.832 -5.691 1 85.94 228 GLY A O 1
ATOM 1670 N N . PRO A 1 229 ? 13.641 7.176 -5.418 1 87 229 PRO A N 1
ATOM 1671 C CA . PRO A 1 229 ? 13.484 5.832 -4.848 1 87 229 PRO A CA 1
ATOM 1672 C C . PRO A 1 229 ? 13.984 4.734 -5.785 1 87 229 PRO A C 1
ATOM 1674 O O . PRO A 1 229 ? 14.555 3.74 -5.328 1 87 229 PRO A O 1
ATOM 1677 N N . THR A 1 230 ? 13.828 4.914 -7.086 1 90.88 230 THR A N 1
ATOM 1678 C CA . THR A 1 230 ? 14.289 3.922 -8.047 1 90.88 230 THR A CA 1
ATOM 1679 C C . THR A 1 230 ? 15.805 3.756 -7.973 1 90.88 230 THR A C 1
ATOM 1681 O O . THR A 1 230 ? 16.312 2.633 -7.961 1 90.88 230 THR A O 1
ATOM 1684 N N . LEU A 1 231 ? 16.453 4.824 -7.84 1 89 231 LEU A N 1
ATOM 1685 C CA . LEU A 1 231 ? 17.906 4.777 -7.816 1 89 231 LEU A CA 1
ATOM 1686 C C . LEU A 1 231 ? 18.406 4.078 -6.555 1 89 231 LEU A C 1
ATOM 1688 O O . LEU A 1 231 ? 19.375 3.311 -6.609 1 89 231 LEU A O 1
ATOM 1692 N N . TRP A 1 232 ? 17.75 4.277 -5.453 1 86.06 232 TRP A N 1
ATOM 1693 C CA . TRP A 1 232 ? 18.125 3.615 -4.211 1 86.06 232 TRP A CA 1
ATOM 1694 C C . TRP A 1 232 ? 17.953 2.104 -4.324 1 86.06 232 TRP A C 1
ATOM 1696 O O . TRP A 1 232 ? 18.828 1.34 -3.889 1 86.06 232 TRP A O 1
ATOM 1706 N N . HIS A 1 233 ? 16.938 1.668 -4.91 1 90.94 233 HIS A N 1
ATOM 1707 C CA . HIS A 1 233 ? 16.656 0.241 -4.977 1 90.94 233 HIS A CA 1
ATOM 1708 C C . HIS A 1 233 ? 17.438 -0.432 -6.094 1 90.94 233 HIS A C 1
ATOM 1710 O O . HIS A 1 233 ? 17.766 -1.618 -6 1 90.94 233 HIS A O 1
ATOM 1716 N N . LEU A 1 234 ? 17.797 0.383 -7.141 1 90.38 234 LEU A N 1
ATOM 1717 C CA . LEU A 1 234 ? 18.734 -0.153 -8.125 1 90.38 234 LEU A CA 1
ATOM 1718 C C . LEU A 1 234 ? 20.109 -0.4 -7.5 1 90.38 234 LEU A C 1
ATOM 1720 O O . LEU A 1 234 ? 20.734 -1.423 -7.77 1 90.38 234 LEU A O 1
ATOM 1724 N N . ARG A 1 235 ? 20.5 0.473 -6.652 1 87.12 235 ARG A N 1
ATOM 1725 C CA . ARG A 1 235 ? 21.75 0.281 -5.922 1 87.12 235 ARG A CA 1
ATOM 1726 C C . ARG A 1 235 ? 21.672 -0.934 -5.004 1 87.12 235 ARG A C 1
ATOM 1728 O O . ARG A 1 235 ? 22.609 -1.73 -4.938 1 87.12 235 ARG A O 1
ATOM 1735 N N . GLY A 1 236 ? 20.562 -1.031 -4.316 1 84.81 236 GLY A N 1
ATOM 1736 C CA . GLY A 1 236 ? 20.344 -2.197 -3.475 1 84.81 236 GLY A CA 1
ATOM 1737 C C . GLY A 1 236 ? 20.375 -3.502 -4.246 1 84.81 236 GLY A C 1
ATOM 1738 O O . GLY A 1 236 ? 20.922 -4.496 -3.777 1 84.81 236 GLY A O 1
ATOM 1739 N N . LEU A 1 237 ? 19.703 -3.477 -5.379 1 86.88 237 LEU A N 1
ATOM 1740 C CA . LEU A 1 237 ? 19.672 -4.66 -6.234 1 86.88 237 LEU A CA 1
ATOM 1741 C C . LEU A 1 237 ? 21.094 -5.078 -6.633 1 86.88 237 LEU A C 1
ATOM 1743 O O . LEU A 1 237 ? 21.422 -6.266 -6.613 1 86.88 237 LEU A O 1
ATOM 1747 N N . ARG A 1 238 ? 21.922 -4.125 -6.922 1 85.5 238 ARG A N 1
ATOM 1748 C CA . ARG A 1 238 ? 23.312 -4.41 -7.281 1 85.5 238 ARG A CA 1
ATOM 1749 C C . ARG A 1 238 ? 24.062 -5.07 -6.125 1 85.5 238 ARG A C 1
ATOM 1751 O O . ARG A 1 238 ? 24.812 -6.02 -6.328 1 85.5 238 ARG A O 1
ATOM 1758 N N . SER A 1 239 ? 23.719 -4.598 -4.98 1 82.44 239 SER A N 1
ATOM 1759 C CA . SER A 1 239 ? 24.375 -5.137 -3.793 1 82.44 239 SER A CA 1
ATOM 1760 C C . SER A 1 239 ? 23.953 -6.582 -3.539 1 82.44 239 SER A C 1
ATOM 1762 O O . SER A 1 239 ? 24.766 -7.406 -3.123 1 82.44 239 SER A O 1
ATOM 1764 N N . VAL A 1 240 ? 22.734 -6.883 -3.773 1 82.06 240 VAL A N 1
ATOM 1765 C CA . VAL A 1 240 ? 22.188 -8.227 -3.559 1 82.06 240 VAL A CA 1
ATOM 1766 C C . VAL A 1 240 ? 22.781 -9.188 -4.59 1 82.06 240 VAL A C 1
ATOM 1768 O O . VAL A 1 240 ? 23.125 -10.328 -4.262 1 82.06 240 VAL A O 1
ATOM 1771 N N . VAL A 1 241 ? 22.859 -8.703 -5.777 1 77.19 241 VAL A N 1
ATOM 1772 C CA . VAL A 1 241 ? 23.422 -9.523 -6.844 1 77.19 241 VAL A CA 1
ATOM 1773 C C . VAL A 1 241 ? 24.891 -9.852 -6.535 1 77.19 241 VAL A C 1
ATOM 1775 O O . VAL A 1 241 ? 25.312 -10.992 -6.684 1 77.19 241 VAL A O 1
ATOM 1778 N N . TRP A 1 242 ? 25.562 -8.859 -6.066 1 72.69 242 TRP A N 1
ATOM 1779 C CA . TRP A 1 242 ? 26.969 -9.047 -5.77 1 72.69 242 TRP A CA 1
ATOM 1780 C C . TRP A 1 242 ? 27.172 -9.953 -4.555 1 72.69 242 TRP A C 1
ATOM 1782 O O . TRP A 1 242 ? 28.094 -10.758 -4.516 1 72.69 242 TRP A O 1
ATOM 1792 N N . ALA A 1 243 ? 26.328 -9.812 -3.586 1 68.56 243 ALA A N 1
ATOM 1793 C CA . ALA A 1 243 ? 26.438 -10.648 -2.395 1 68.56 243 ALA A CA 1
ATOM 1794 C C . ALA A 1 243 ? 26.125 -12.102 -2.723 1 68.56 243 ALA A C 1
ATOM 1796 O O . ALA A 1 243 ? 26.578 -13.016 -2.023 1 68.56 243 ALA A O 1
ATOM 1797 N N . GLY A 1 244 ? 25.266 -12.359 -3.617 1 59.31 244 GLY A N 1
ATOM 1798 C CA . GLY A 1 244 ? 24.906 -13.703 -4.039 1 59.31 244 GLY A CA 1
ATOM 1799 C C . GLY A 1 244 ? 25.891 -14.305 -5.035 1 59.31 244 GLY A C 1
ATOM 1800 O O . GLY A 1 244 ? 25.812 -15.492 -5.355 1 59.31 244 GLY A O 1
ATOM 1801 N N . ALA A 1 245 ? 26.734 -13.406 -5.578 1 49.97 245 ALA A N 1
ATOM 1802 C CA . ALA A 1 245 ? 27.812 -13.867 -6.457 1 49.97 245 ALA A CA 1
ATOM 1803 C C . ALA A 1 245 ? 29.047 -14.258 -5.656 1 49.97 245 ALA A C 1
ATOM 1805 O O . ALA A 1 245 ? 29.281 -13.742 -4.559 1 49.97 245 ALA A O 1
ATOM 1806 N N . MET B 1 1 ? -5.703 19.922 -19.047 1 52.25 1 MET B N 1
ATOM 1807 C CA . MET B 1 1 ? -5.371 20.844 -17.969 1 52.25 1 MET B CA 1
ATOM 1808 C C . MET B 1 1 ? -3.965 20.578 -17.438 1 52.25 1 MET B C 1
ATOM 1810 O O . MET B 1 1 ? -3.52 19.438 -17.391 1 52.25 1 MET B O 1
ATOM 1814 N N . PRO B 1 2 ? -3.227 21.688 -17.344 1 66.62 2 PRO B N 1
ATOM 1815 C CA . PRO B 1 2 ? -1.877 21.453 -16.828 1 66.62 2 PRO B CA 1
ATOM 1816 C C . PRO B 1 2 ? -1.878 20.75 -15.469 1 66.62 2 PRO B C 1
ATOM 1818 O O . PRO B 1 2 ? -2.863 20.828 -14.734 1 66.62 2 PRO B O 1
ATOM 1821 N N . PRO B 1 3 ? -0.853 19.984 -15.219 1 74.75 3 PRO B N 1
ATOM 1822 C CA . PRO B 1 3 ? -0.767 19.344 -13.906 1 74.75 3 PRO B CA 1
ATOM 1823 C C . PRO B 1 3 ? -0.737 20.359 -12.758 1 74.75 3 PRO B C 1
ATOM 1825 O O . PRO B 1 3 ? -0.322 21.5 -12.945 1 7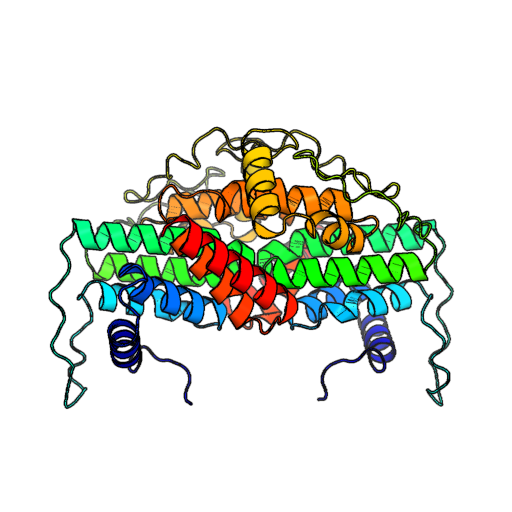4.75 3 PRO B O 1
ATOM 1828 N N . PRO B 1 4 ? -1.398 19.953 -11.727 1 80.06 4 PRO B N 1
ATOM 1829 C CA . PRO B 1 4 ? -1.365 20.844 -10.57 1 80.06 4 PRO B CA 1
ATOM 1830 C C . PRO B 1 4 ? 0.053 21.266 -10.188 1 80.06 4 PRO B C 1
ATOM 1832 O O . PRO B 1 4 ? 0.999 20.5 -10.375 1 80.06 4 PRO B O 1
ATOM 1835 N N . SER B 1 5 ? 0.164 22.531 -9.875 1 82.62 5 SER B N 1
ATOM 1836 C CA . SER B 1 5 ? 1.428 23.109 -9.43 1 82.62 5 SER B CA 1
ATOM 1837 C C . SER B 1 5 ? 1.25 23.906 -8.148 1 82.62 5 SER B C 1
ATOM 1839 O O . SER B 1 5 ? 0.123 24.203 -7.746 1 82.62 5 SER B O 1
ATOM 1841 N N . ALA B 1 6 ? 2.328 24.188 -7.5 1 83.88 6 ALA B N 1
ATOM 1842 C CA . ALA B 1 6 ? 2.291 24.969 -6.266 1 83.88 6 ALA B CA 1
ATOM 1843 C C . ALA B 1 6 ? 1.634 26.328 -6.5 1 83.88 6 ALA B C 1
ATOM 1845 O O . ALA B 1 6 ? 0.985 26.875 -5.602 1 83.88 6 ALA B O 1
ATOM 1846 N N . GLN B 1 7 ? 1.664 26.781 -7.715 1 82.19 7 GLN B N 1
ATOM 1847 C CA . GLN B 1 7 ? 1.148 28.109 -8.047 1 82.19 7 GLN B CA 1
ATOM 1848 C C . GLN B 1 7 ? -0.371 28.094 -8.18 1 82.19 7 GLN B C 1
ATOM 1850 O O . GLN B 1 7 ? -1.046 29.047 -7.805 1 82.19 7 GLN B O 1
ATOM 1855 N N . THR B 1 8 ? -0.902 26.969 -8.641 1 87.75 8 THR B N 1
ATOM 1856 C CA . THR B 1 8 ? -2.332 26.906 -8.922 1 87.75 8 THR B CA 1
ATOM 1857 C C . THR B 1 8 ? -3.084 26.266 -7.754 1 87.75 8 THR B C 1
ATOM 1859 O O . THR B 1 8 ? -4.312 26.328 -7.691 1 87.75 8 THR B O 1
ATOM 1862 N N . LEU B 1 9 ? -2.35 25.75 -6.801 1 90.94 9 LEU B N 1
ATOM 1863 C CA . LEU B 1 9 ? -2.904 24.938 -5.727 1 90.94 9 LEU B CA 1
ATOM 1864 C C . LEU B 1 9 ? -3.809 25.766 -4.824 1 90.94 9 LEU B C 1
ATOM 1866 O O . LEU B 1 9 ? -4.918 25.344 -4.492 1 90.94 9 LEU B O 1
ATOM 1870 N N . PRO B 1 10 ? -3.441 27.062 -4.527 1 89.56 10 PRO B N 1
ATOM 1871 C CA . PRO B 1 10 ? -4.289 27.844 -3.621 1 89.56 10 PRO B CA 1
ATOM 1872 C C . PRO B 1 10 ? -5.68 28.094 -4.195 1 89.56 10 PRO B C 1
ATOM 1874 O O . PRO B 1 10 ? -6.68 27.969 -3.482 1 89.56 10 PRO B O 1
ATOM 1877 N N . ALA B 1 11 ? -5.734 28.422 -5.422 1 89.12 11 ALA B N 1
ATOM 1878 C CA . ALA B 1 11 ? -7.027 28.656 -6.059 1 89.12 11 ALA B CA 1
ATOM 1879 C C . ALA B 1 11 ? -7.875 27.391 -6.07 1 89.12 11 ALA B C 1
ATOM 1881 O O . ALA B 1 11 ? -9.086 27.453 -5.836 1 89.12 11 ALA B O 1
ATOM 1882 N N . LEU B 1 12 ? -7.238 26.312 -6.379 1 91.25 12 LEU B N 1
ATOM 1883 C CA . LEU B 1 12 ? -7.926 25.031 -6.391 1 91.25 12 LEU B CA 1
ATOM 1884 C C . LEU B 1 12 ? -8.461 24.672 -5.004 1 91.25 12 LEU B C 1
ATOM 1886 O O . LEU B 1 12 ? -9.609 24.266 -4.859 1 91.25 12 LEU B O 1
ATOM 1890 N N . LEU B 1 13 ? -7.664 24.875 -4.016 1 93.06 13 LEU B N 1
ATOM 1891 C CA . LEU B 1 13 ? -8.039 24.531 -2.648 1 93.06 13 LEU B CA 1
ATOM 1892 C C . LEU B 1 13 ? -9.18 25.438 -2.164 1 93.06 13 LEU B C 1
ATOM 1894 O O . LEU B 1 13 ? -10.078 24.969 -1.455 1 93.06 13 LEU B O 1
ATOM 1898 N N . SER B 1 14 ? -9.125 26.656 -2.547 1 90.12 14 SER B N 1
ATOM 1899 C CA . SER B 1 14 ? -10.203 27.578 -2.193 1 90.12 14 SER B CA 1
ATOM 1900 C C . SER B 1 14 ? -11.516 27.172 -2.844 1 90.12 14 SER B C 1
ATOM 1902 O O . SER B 1 14 ? -12.578 27.234 -2.215 1 90.12 14 SER B O 1
ATOM 1904 N N . LYS B 1 15 ? -11.406 26.766 -4.07 1 92.12 15 LYS B N 1
ATOM 1905 C CA . LYS B 1 15 ? -12.602 26.297 -4.773 1 92.12 15 LYS B CA 1
ATOM 1906 C C . LYS B 1 15 ? -13.18 25.062 -4.102 1 92.12 15 LYS B C 1
ATOM 1908 O O . LYS B 1 15 ? -14.398 24.938 -3.941 1 92.12 15 LYS B O 1
ATOM 1913 N N . ILE B 1 16 ? -12.367 24.141 -3.67 1 93 16 ILE B N 1
ATOM 1914 C CA . ILE B 1 16 ? -12.812 22.922 -2.998 1 93 16 ILE B CA 1
ATOM 1915 C C . ILE B 1 16 ? -13.492 23.281 -1.678 1 93 16 ILE B C 1
ATOM 1917 O O . ILE B 1 16 ? -14.57 22.766 -1.367 1 93 16 ILE B O 1
ATOM 1921 N N . ARG B 1 17 ? -12.898 24.125 -1.002 1 90.44 17 ARG B N 1
ATOM 1922 C CA . ARG B 1 17 ? -13.414 24.531 0.301 1 90.44 17 ARG B CA 1
ATOM 1923 C C . ARG B 1 17 ? -14.805 25.141 0.17 1 90.44 17 ARG B C 1
ATOM 1925 O O . ARG B 1 17 ? -15.68 24.875 0.999 1 90.44 17 ARG B O 1
ATOM 1932 N N . THR B 1 18 ? -15 25.891 -0.884 1 90.19 18 THR B N 1
ATOM 1933 C CA . THR B 1 18 ? -16.25 26.625 -1.021 1 90.19 18 THR B CA 1
ATOM 1934 C C . THR B 1 18 ? -17.328 25.75 -1.659 1 90.19 18 THR B C 1
ATOM 1936 O O . THR B 1 18 ? -18.516 26.062 -1.59 1 90.19 18 THR B O 1
ATOM 1939 N N . THR B 1 19 ? -16.953 24.641 -2.283 1 92.38 19 THR B N 1
ATOM 1940 C CA . THR B 1 19 ? -17.906 23.797 -2.988 1 92.38 19 THR B CA 1
ATOM 1941 C C . THR B 1 19 ? -18.375 22.656 -2.092 1 92.38 19 THR B C 1
ATOM 1943 O O . THR B 1 19 ? -19.406 22.031 -2.365 1 92.38 19 THR B O 1
ATOM 1946 N N . LEU B 1 20 ? -17.641 22.344 -1.062 1 91.75 20 LEU B N 1
ATOM 1947 C CA . LEU B 1 20 ? -17.984 21.219 -0.196 1 91.75 20 LEU B CA 1
ATOM 1948 C C . LEU B 1 20 ? -19.312 21.484 0.526 1 91.75 20 LEU B C 1
ATOM 1950 O O . LEU B 1 20 ? -19.516 22.562 1.09 1 91.75 20 LEU B O 1
ATOM 1954 N N . PRO B 1 21 ? -20.203 20.516 0.484 1 88.69 21 PRO B N 1
ATOM 1955 C CA . PRO B 1 21 ? -21.453 20.672 1.225 1 88.69 21 PRO B CA 1
ATOM 1956 C C . PRO B 1 21 ? -21.234 20.781 2.732 1 88.69 21 PRO B C 1
ATOM 1958 O O . PRO B 1 21 ? -20.234 20.312 3.254 1 88.69 21 PRO B O 1
ATOM 1961 N N . ALA B 1 22 ? -22.219 21.328 3.418 1 86.88 22 ALA B N 1
ATOM 1962 C CA . ALA B 1 22 ? -22.156 21.547 4.859 1 86.88 22 ALA B CA 1
ATOM 1963 C C . ALA B 1 22 ? -22.188 20.234 5.625 1 86.88 22 ALA B C 1
ATOM 1965 O O . ALA B 1 22 ? -21.766 20.156 6.777 1 86.88 22 ALA B O 1
ATOM 1966 N N . SER B 1 23 ? -22.625 19.188 4.977 1 84.81 23 SER B N 1
ATOM 1967 C CA . SER B 1 23 ? -22.781 17.891 5.625 1 84.81 23 SER B CA 1
ATOM 1968 C C . SER B 1 23 ? -21.453 17.172 5.762 1 84.81 23 SER B C 1
ATOM 1970 O O . SER B 1 23 ? -21.328 16.203 6.512 1 84.81 23 SER B O 1
ATOM 1972 N N . ILE B 1 24 ? -20.469 17.656 5.082 1 89.25 24 ILE B N 1
ATOM 1973 C CA . ILE B 1 24 ? -19.156 17.047 5.117 1 89.25 24 ILE B CA 1
ATOM 1974 C C . ILE B 1 24 ? -18.25 17.828 6.062 1 89.25 24 ILE B C 1
ATOM 1976 O O . ILE B 1 24 ? -18.312 19.047 6.117 1 89.25 24 ILE B O 1
ATOM 1980 N N . PRO B 1 25 ? -17.484 17.062 6.801 1 92.19 25 PRO B N 1
ATOM 1981 C CA . PRO B 1 25 ? -16.594 17.75 7.73 1 92.19 25 PRO B CA 1
ATOM 1982 C C . PRO B 1 25 ? -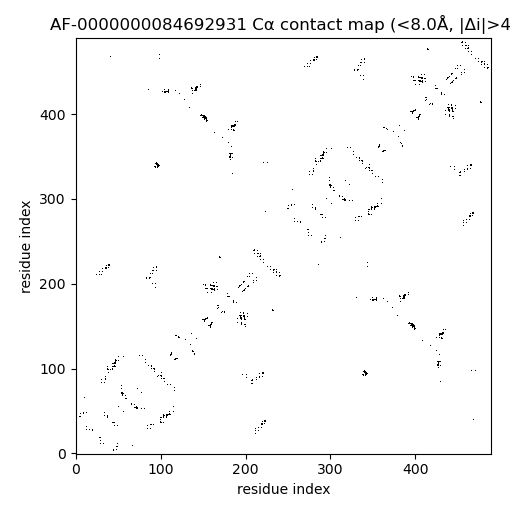15.703 18.781 7.039 1 92.19 25 PRO B C 1
ATOM 1984 O O . PRO B 1 25 ? -15.234 18.547 5.922 1 92.19 25 PRO B O 1
ATOM 1987 N N . LYS B 1 26 ? -15.445 19.891 7.715 1 92.62 26 LYS B N 1
ATOM 1988 C CA . LYS B 1 26 ? -14.617 20.969 7.168 1 92.62 26 LYS B CA 1
ATOM 1989 C C . LYS B 1 26 ? -13.227 20.469 6.805 1 92.62 26 LYS B C 1
ATOM 1991 O O . LYS B 1 26 ? -12.594 20.984 5.879 1 92.62 26 LYS B O 1
ATOM 1996 N N . SER B 1 27 ? -12.773 19.406 7.52 1 96.12 27 SER B N 1
ATOM 1997 C CA . SER B 1 27 ? -11.453 18.844 7.266 1 96.12 27 SER B CA 1
ATOM 1998 C C . SER B 1 27 ? -11.367 18.234 5.867 1 96.12 27 SER B C 1
ATOM 2000 O O . SER B 1 27 ? -10.273 18.062 5.332 1 96.12 27 SER B O 1
ATOM 2002 N N . ALA B 1 28 ? -12.523 17.938 5.301 1 96.44 28 ALA B N 1
ATOM 2003 C CA . ALA B 1 28 ? -12.555 17.375 3.955 1 96.44 28 ALA B CA 1
ATOM 2004 C C . ALA B 1 28 ? -11.906 18.328 2.949 1 96.44 28 ALA B C 1
ATOM 2006 O O . ALA B 1 28 ? -11.414 17.891 1.906 1 96.44 28 ALA B O 1
ATOM 2007 N N . ALA B 1 29 ? -11.883 19.594 3.271 1 96.06 29 ALA B N 1
ATOM 2008 C CA . ALA B 1 29 ? -11.367 20.625 2.365 1 96.06 29 ALA B CA 1
ATOM 2009 C C . ALA B 1 29 ? -9.875 20.422 2.104 1 96.06 29 ALA B C 1
ATOM 2011 O O . ALA B 1 29 ? -9.367 20.812 1.052 1 96.06 29 ALA B O 1
ATOM 2012 N N . TYR B 1 30 ? -9.141 19.781 3.053 1 97.06 30 TYR B N 1
ATOM 2013 C CA . TYR B 1 30 ? -7.727 19.516 2.789 1 97.06 30 TYR B CA 1
ATOM 2014 C C . TYR B 1 30 ? -7.441 18.031 2.736 1 97.06 30 TYR B C 1
ATOM 2016 O O . TYR B 1 30 ? -6.445 17.594 2.146 1 97.06 30 TYR B O 1
ATOM 2024 N N . ILE B 1 31 ? -8.312 17.172 3.303 1 98 31 ILE B N 1
ATOM 2025 C CA . ILE B 1 31 ? -8.109 15.734 3.268 1 98 31 ILE B CA 1
ATOM 2026 C C . ILE B 1 31 ? -8.281 15.219 1.84 1 98 31 ILE B C 1
ATOM 2028 O O . ILE B 1 31 ? -7.438 14.469 1.338 1 98 31 ILE B O 1
ATOM 2032 N N . LEU B 1 32 ? -9.352 15.68 1.153 1 97.75 32 LEU B N 1
ATOM 2033 C CA . LEU B 1 32 ?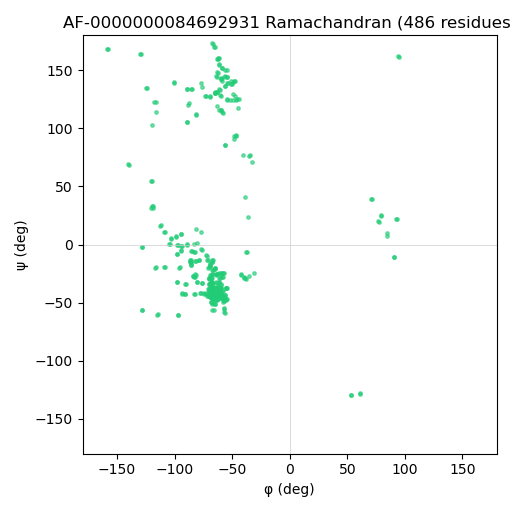 -9.664 15.195 -0.186 1 97.75 32 LEU B CA 1
ATOM 2034 C C . LEU B 1 32 ? -8.57 15.594 -1.176 1 97.75 32 LEU B C 1
ATOM 2036 O O . LEU B 1 32 ? -8.031 14.734 -1.883 1 97.75 32 LEU B O 1
ATOM 2040 N N . PRO B 1 33 ? -8.195 16.828 -1.228 1 97.81 33 PRO B N 1
ATOM 2041 C CA . PRO B 1 33 ? -7.137 17.172 -2.18 1 97.81 33 PRO B CA 1
ATOM 2042 C C . PRO B 1 33 ? -5.789 16.562 -1.803 1 97.81 33 PRO B C 1
ATOM 2044 O O . PRO B 1 33 ? -4.988 16.234 -2.682 1 97.81 33 PRO B O 1
ATOM 2047 N N . ALA B 1 34 ? -5.469 16.391 -0.491 1 98.62 34 ALA B N 1
ATOM 2048 C CA . ALA B 1 34 ? -4.234 15.727 -0.081 1 98.62 34 ALA B CA 1
ATOM 2049 C C . ALA B 1 34 ? -4.16 14.312 -0.647 1 98.62 34 ALA B C 1
ATOM 2051 O O . ALA B 1 34 ? -3.154 13.93 -1.252 1 98.62 34 ALA B O 1
ATOM 2052 N N . CYS B 1 35 ? -5.277 13.586 -0.488 1 98.25 35 CYS B N 1
ATOM 2053 C CA . CYS B 1 35 ? -5.352 12.211 -0.982 1 98.25 35 CYS B CA 1
ATOM 2054 C C . CYS B 1 35 ? -5.246 12.172 -2.502 1 98.25 35 CYS B C 1
ATOM 2056 O O . CYS B 1 35 ? -4.535 11.336 -3.057 1 98.25 35 CYS B O 1
ATOM 2058 N N . THR B 1 36 ? -5.938 13.102 -3.117 1 98.12 36 THR B N 1
ATOM 2059 C CA . THR B 1 36 ? -5.988 13.125 -4.574 1 98.12 36 THR B CA 1
ATOM 2060 C C . THR B 1 36 ? -4.613 13.453 -5.156 1 98.12 36 THR B C 1
ATOM 2062 O O . THR B 1 36 ? -4.141 12.766 -6.062 1 98.12 36 THR B O 1
ATOM 2065 N N . LEU B 1 37 ? -3.955 14.477 -4.625 1 97.88 37 LEU B N 1
ATOM 2066 C CA . LEU B 1 37 ? -2.648 14.883 -5.125 1 97.88 37 LEU B CA 1
ATOM 2067 C C . LEU B 1 37 ? -1.629 13.766 -4.969 1 97.88 37 LEU B C 1
ATOM 2069 O O . LEU B 1 37 ? -0.876 13.469 -5.902 1 97.88 37 LEU B O 1
ATOM 2073 N N . THR B 1 38 ? -1.651 13.094 -3.809 1 97.75 38 THR B N 1
ATOM 2074 C CA . THR B 1 38 ? -0.703 12.016 -3.555 1 97.75 38 THR B CA 1
ATOM 2075 C C . THR B 1 38 ? -0.985 10.82 -4.465 1 97.75 38 THR B C 1
ATOM 2077 O O . THR B 1 38 ? -0.071 10.281 -5.086 1 97.75 38 THR B O 1
ATOM 2080 N N . ALA B 1 39 ? -2.246 10.469 -4.602 1 97.44 39 ALA B N 1
ATOM 2081 C CA . ALA B 1 39 ? -2.639 9.297 -5.383 1 97.44 39 AL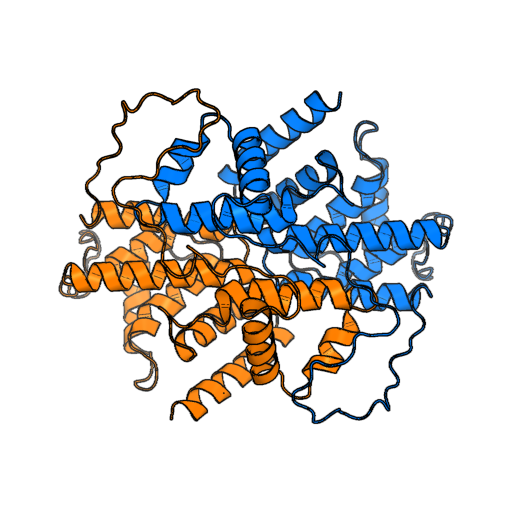A B CA 1
ATOM 2082 C C . ALA B 1 39 ? -2.365 9.516 -6.867 1 97.44 39 ALA B C 1
ATOM 2084 O O . ALA B 1 39 ? -2.068 8.562 -7.594 1 97.44 39 ALA B O 1
ATOM 2085 N N . LEU B 1 40 ? -2.408 10.789 -7.316 1 95.81 40 LEU B N 1
ATOM 2086 C CA . LEU B 1 40 ? -2.25 11.086 -8.734 1 95.81 40 LEU B CA 1
ATOM 2087 C C . LEU B 1 40 ? -0.798 11.414 -9.062 1 95.81 40 LEU B C 1
ATOM 2089 O O . LEU B 1 40 ? -0.505 11.945 -10.133 1 95.81 40 LEU B O 1
ATOM 2093 N N . GLY B 1 41 ? 0.064 11.195 -8.102 1 94.62 41 GLY B N 1
ATOM 2094 C CA . GLY B 1 41 ? 1.487 11.258 -8.391 1 94.62 41 GLY B CA 1
ATOM 2095 C C . GLY B 1 41 ? 2.086 12.633 -8.148 1 94.62 41 GLY B C 1
ATOM 2096 O O . GLY B 1 41 ? 3.072 13.008 -8.789 1 94.62 41 GLY B O 1
ATOM 2097 N N . HIS B 1 42 ? 1.431 13.438 -7.32 1 95.75 42 HIS B N 1
ATOM 2098 C CA . HIS B 1 42 ? 1.974 14.742 -6.953 1 95.75 42 HIS B CA 1
ATOM 2099 C C . HIS B 1 42 ? 2.188 14.844 -5.445 1 95.75 42 HIS B C 1
ATOM 2101 O O . HIS B 1 42 ? 1.725 15.789 -4.812 1 95.75 42 HIS B O 1
ATOM 2107 N N . PRO B 1 43 ? 2.939 13.898 -4.891 1 96.56 43 PRO B N 1
ATOM 2108 C CA . PRO B 1 43 ? 3.109 13.867 -3.438 1 96.56 43 PRO B CA 1
ATOM 2109 C C . PRO B 1 43 ? 3.865 15.086 -2.904 1 96.56 43 PRO B C 1
ATOM 2111 O O . PRO B 1 43 ? 3.682 15.469 -1.747 1 96.56 43 PRO B O 1
ATOM 2114 N N . ASN B 1 44 ? 4.633 15.766 -3.75 1 95.81 44 ASN B N 1
ATOM 2115 C CA . ASN B 1 44 ? 5.418 16.922 -3.336 1 95.81 44 ASN B CA 1
ATOM 2116 C C . ASN B 1 44 ? 4.531 18.125 -3.045 1 95.81 44 ASN B C 1
ATOM 2118 O O . ASN B 1 44 ? 4.98 19.109 -2.447 1 95.81 44 ASN B O 1
ATOM 2122 N N . LEU B 1 45 ? 3.293 18.031 -3.451 1 97.25 45 LEU B N 1
ATOM 2123 C CA . LEU B 1 45 ? 2.385 19.156 -3.268 1 97.25 45 LEU B CA 1
ATOM 2124 C C . LEU B 1 45 ? 1.675 19.078 -1.922 1 97.25 45 LEU B C 1
ATOM 2126 O O . LEU B 1 45 ? 0.912 19.969 -1.559 1 97.25 45 LEU B O 1
ATOM 2130 N N . LEU B 1 46 ? 1.95 18.062 -1.13 1 98.06 46 LEU B N 1
ATOM 2131 C CA . LEU B 1 46 ? 1.314 17.953 0.179 1 98.06 46 LEU B CA 1
ATOM 2132 C C . LEU B 1 46 ? 1.789 19.078 1.106 1 98.06 46 LEU B C 1
ATOM 2134 O O . LEU B 1 46 ? 1.001 19.609 1.884 1 98.06 46 LEU B O 1
ATOM 2138 N N . GLY B 1 47 ? 3.088 19.375 1.058 1 97.12 47 GLY B N 1
ATOM 2139 C CA . GLY B 1 47 ? 3.613 20.484 1.845 1 97.12 47 GLY B CA 1
ATOM 2140 C C . GLY B 1 47 ? 2.932 21.812 1.549 1 97.12 47 GLY B C 1
ATOM 2141 O O . GLY B 1 47 ? 2.357 22.438 2.445 1 97.12 47 GLY B O 1
ATOM 2142 N N . PRO B 1 48 ? 2.916 22.219 0.274 1 96.19 48 PRO B N 1
ATOM 2143 C CA . PRO B 1 48 ? 2.207 23.438 -0.112 1 96.19 48 PRO B CA 1
ATOM 2144 C C . PRO B 1 48 ? 0.738 23.422 0.304 1 96.19 48 PRO B C 1
ATOM 2146 O O . PRO B 1 48 ? 0.205 24.453 0.736 1 96.19 48 PRO B O 1
ATOM 2149 N N . LEU B 1 49 ? 0.12 22.281 0.211 1 97.12 49 LEU B N 1
ATOM 2150 C CA . LEU B 1 49 ? -1.268 22.156 0.645 1 97.12 49 LEU B CA 1
ATOM 2151 C C . LEU B 1 49 ? -1.396 22.422 2.141 1 97.12 49 LEU B C 1
ATOM 2153 O O . LEU B 1 49 ? -2.297 23.141 2.568 1 97.12 49 LEU B O 1
ATOM 2157 N N . PHE B 1 50 ? -0.515 21.828 2.895 1 97.19 50 PHE B N 1
ATOM 2158 C CA . PHE B 1 50 ? -0.505 22.031 4.34 1 97.19 50 PHE B CA 1
ATOM 2159 C C . PHE B 1 50 ? -0.323 23.5 4.691 1 97.19 50 PHE B C 1
ATOM 2161 O O . PHE B 1 50 ? -1.048 24.031 5.527 1 97.19 50 PHE B O 1
ATOM 2168 N N . LEU B 1 51 ? 0.59 24.141 4.004 1 94.94 51 LEU B N 1
ATOM 2169 C CA . LEU B 1 51 ? 0.859 25.547 4.266 1 94.94 51 LEU B CA 1
ATOM 2170 C C . LEU B 1 51 ? -0.349 26.406 3.91 1 94.94 51 LEU B C 1
ATOM 2172 O O . LEU B 1 51 ? -0.682 27.359 4.633 1 94.94 51 LEU B O 1
ATOM 2176 N N . HIS B 1 52 ? -0.978 26.062 2.889 1 93.56 52 HIS B N 1
ATOM 2177 C CA . HIS B 1 52 ? -2.188 26.797 2.514 1 93.56 52 HIS B CA 1
ATOM 2178 C C . HIS B 1 52 ? -3.301 26.562 3.531 1 93.56 52 HIS B C 1
ATOM 2180 O O . HIS B 1 52 ? -3.955 27.516 3.963 1 93.56 52 HIS B O 1
ATOM 2186 N N . ALA B 1 53 ? -3.494 25.359 3.896 1 94.25 53 ALA B N 1
ATOM 2187 C CA . ALA B 1 53 ? -4.582 25 4.805 1 94.25 53 ALA B CA 1
ATOM 2188 C C . ALA B 1 53 ? -4.395 25.656 6.168 1 94.25 53 ALA B C 1
ATOM 2190 O O . ALA B 1 53 ? -5.371 25.938 6.871 1 94.25 53 ALA B O 1
ATOM 2191 N N . THR B 1 54 ? -3.104 25.953 6.477 1 94.56 54 THR B N 1
ATOM 2192 C CA . THR B 1 54 ? -2.822 26.5 7.801 1 94.56 54 THR B CA 1
ATOM 2193 C C . THR B 1 54 ? -2.545 28 7.719 1 94.56 54 THR B C 1
ATOM 2195 O O . THR B 1 54 ? -2.232 28.625 8.727 1 94.56 54 THR B O 1
ATOM 2198 N N . GLY B 1 55 ? -2.598 28.578 6.543 1 91.06 55 GLY B N 1
ATOM 2199 C CA . GLY B 1 55 ? -2.441 30 6.367 1 91.06 55 GLY B CA 1
ATOM 2200 C C . GLY B 1 55 ? -0.993 30.453 6.414 1 91.06 55 GLY B C 1
ATOM 2201 O O . GLY B 1 55 ? -0.706 31.609 6.77 1 91.06 55 GLY B O 1
ATOM 2202 N N . HIS B 1 56 ? -0.077 29.562 6.098 1 85.75 56 HIS B N 1
ATOM 2203 C CA . HIS B 1 56 ? 1.345 29.875 6.113 1 85.75 56 HIS B CA 1
ATOM 2204 C C . HIS B 1 56 ? 1.88 30.078 4.699 1 85.75 56 HIS B C 1
ATOM 2206 O O . HIS B 1 56 ? 3.09 30.219 4.5 1 85.75 56 HIS B O 1
ATOM 2212 N N . GLN B 1 57 ? 0.943 30.047 3.711 1 76.12 57 GLN B N 1
ATOM 2213 C CA . GLN B 1 57 ? 1.396 30.172 2.328 1 76.12 57 GLN B CA 1
ATOM 2214 C C . GLN B 1 57 ? 2.115 31.5 2.096 1 76.12 57 GLN B C 1
ATOM 2216 O O . GLN B 1 57 ? 1.702 32.531 2.619 1 76.12 57 GLN B O 1
ATOM 2221 N N . ALA B 1 58 ? 3.373 31.25 1.487 1 60.19 58 ALA B N 1
ATOM 2222 C CA . ALA B 1 58 ? 4.121 32.469 1.147 1 60.19 58 ALA B CA 1
ATOM 2223 C C . ALA B 1 58 ? 3.328 33.344 0.193 1 60.19 58 ALA B C 1
ATOM 2225 O O . ALA B 1 58 ? 2.57 32.844 -0.644 1 60.19 58 ALA B O 1
ATOM 2226 N N . SER B 1 59 ? 2.916 34.469 0.58 1 53.84 59 SER B N 1
ATOM 2227 C CA . SER B 1 59 ? 2.262 35.469 -0.261 1 53.84 59 SER B CA 1
ATOM 2228 C C . SER B 1 59 ? 2.832 35.469 -1.676 1 53.84 59 SER B C 1
ATOM 2230 O O . SER B 1 59 ? 4.047 35.562 -1.86 1 53.84 59 SER B O 1
ATOM 2232 N N . SER B 1 60 ? 2.4 34.469 -2.395 1 51.31 60 SER B N 1
ATOM 2233 C CA . SER B 1 60 ? 2.924 34.656 -3.744 1 51.31 60 SER B CA 1
ATOM 2234 C C . SER B 1 60 ? 2.723 36.094 -4.227 1 51.31 60 SER B C 1
ATOM 2236 O O . SER B 1 60 ? 1.604 36.594 -4.203 1 51.31 60 SER B O 1
ATOM 2238 N N . ASN B 1 61 ? 3.637 36.875 -4.039 1 46.91 61 ASN B N 1
ATOM 2239 C CA . ASN B 1 61 ? 3.627 38.219 -4.609 1 46.91 61 ASN B CA 1
ATOM 2240 C C . ASN B 1 61 ? 3.125 38.219 -6.051 1 46.91 61 ASN B C 1
ATOM 2242 O O . ASN B 1 61 ? 2.916 39.281 -6.648 1 46.91 61 ASN B O 1
ATOM 2246 N N . ASP B 1 62 ? 3.26 37.188 -6.738 1 48.19 62 ASP B N 1
ATOM 2247 C CA . ASP B 1 62 ? 3.131 37.438 -8.172 1 48.19 62 ASP B CA 1
ATOM 2248 C C . ASP B 1 62 ? 1.667 37.375 -8.609 1 48.19 62 ASP B C 1
ATOM 2250 O O . ASP B 1 62 ? 1.361 37.5 -9.797 1 48.19 62 ASP B O 1
ATOM 2254 N N . ALA B 1 63 ? 0.748 36.844 -7.727 1 51.81 63 ALA B N 1
ATOM 2255 C CA . ALA B 1 63 ? -0.56 36.781 -8.375 1 51.81 63 ALA B CA 1
ATOM 2256 C C . ALA B 1 63 ? -1.258 38.156 -8.32 1 51.81 63 ALA B C 1
ATOM 2258 O O . ALA B 1 63 ? -1.19 38.844 -7.309 1 51.81 63 ALA B O 1
ATOM 2259 N N . SER B 1 64 ? -1.414 38.75 -9.289 1 54.12 64 SER B N 1
ATOM 2260 C CA . SER B 1 64 ? -2.113 40.031 -9.492 1 54.12 64 SER B CA 1
ATOM 2261 C C . SER B 1 64 ? -3.373 40.094 -8.633 1 54.12 64 SER B C 1
ATOM 2263 O O . SER B 1 64 ? -3.766 41.188 -8.203 1 54.12 64 SER B O 1
ATOM 2265 N N . ASN B 1 65 ? -4.055 39.031 -8.273 1 54.88 65 ASN B N 1
ATOM 2266 C CA . ASN B 1 65 ? -5.266 39.062 -7.457 1 54.88 65 ASN B CA 1
ATOM 2267 C C . ASN B 1 65 ? -5.277 37.906 -6.445 1 54.88 65 ASN B C 1
ATOM 2269 O O . ASN B 1 65 ? -5.988 36.906 -6.633 1 54.88 65 ASN B O 1
ATOM 2273 N N . PRO B 1 66 ? -4.359 38.062 -5.48 1 56.31 66 PRO B N 1
ATOM 2274 C CA . PRO B 1 66 ? -4.297 36.938 -4.543 1 56.31 66 PRO B CA 1
ATOM 2275 C C . PRO B 1 66 ? -5.531 36.844 -3.646 1 56.31 66 PRO B C 1
ATOM 2277 O O . PRO B 1 66 ? -6.121 37.875 -3.299 1 56.31 66 PRO B O 1
ATOM 2280 N N . PRO B 1 67 ? -6.207 35.688 -3.576 1 58.97 67 PRO B N 1
ATOM 2281 C CA . PRO B 1 67 ? -7.297 35.562 -2.605 1 58.97 67 PRO B CA 1
ATOM 2282 C C . PRO B 1 67 ? -6.898 36.062 -1.214 1 58.97 67 PRO B C 1
ATOM 2284 O O . PRO B 1 67 ? -5.711 36.094 -0.887 1 58.97 67 PRO B O 1
ATOM 2287 N N . PRO B 1 68 ? -7.824 36.719 -0.579 1 58.53 68 PRO B N 1
ATOM 2288 C CA . PRO B 1 68 ? -7.5 37.188 0.778 1 58.53 68 PRO B CA 1
ATOM 2289 C C . PRO B 1 68 ? -6.836 36.094 1.616 1 58.53 68 PRO B C 1
ATOM 2291 O O . PRO B 1 68 ? -7.219 34.906 1.526 1 58.53 68 PRO B O 1
ATOM 2294 N N . PRO B 1 69 ? -5.723 36.469 2.096 1 58.91 69 PRO B N 1
ATOM 2295 C CA . PRO B 1 69 ? -5.023 35.469 2.912 1 58.91 69 PRO B CA 1
ATOM 2296 C C . PRO B 1 69 ? -5.887 34.938 4.047 1 58.91 69 PRO B C 1
ATOM 2298 O O . PRO B 1 69 ? -6.699 35.656 4.617 1 58.91 69 PRO B O 1
ATOM 2301 N N . ARG B 1 70 ? -6.051 33.656 4.141 1 69.94 70 ARG B N 1
ATOM 2302 C CA . ARG B 1 70 ? -6.68 33.031 5.301 1 69.94 70 ARG B CA 1
ATOM 2303 C C . ARG B 1 70 ? -5.883 33.312 6.57 1 69.94 70 ARG B C 1
ATOM 2305 O O . ARG B 1 70 ? -4.648 33.312 6.547 1 69.94 70 ARG B O 1
ATOM 2312 N N . PRO B 1 71 ? -6.668 33.688 7.586 1 79.19 71 PRO B N 1
ATOM 2313 C CA . PRO B 1 71 ? -5.926 33.844 8.836 1 79.19 71 PRO B CA 1
ATOM 2314 C C . PRO B 1 71 ? -5.133 32.594 9.219 1 79.19 71 PRO B C 1
ATOM 2316 O O . PRO B 1 71 ? -5.594 31.484 9 1 79.19 71 PRO B O 1
ATOM 2319 N N . ALA B 1 72 ? -3.947 32.875 9.688 1 85.62 72 ALA B N 1
ATOM 2320 C CA . ALA B 1 72 ? -3.082 31.781 10.086 1 85.62 72 ALA B CA 1
ATOM 2321 C C . ALA B 1 72 ? -3.689 31 11.25 1 85.62 72 ALA B C 1
ATOM 2323 O O . ALA B 1 72 ? -4.215 31.594 12.195 1 85.62 72 ALA B O 1
ATOM 2324 N N . ALA B 1 73 ? -3.689 29.734 11.055 1 91.19 73 ALA B N 1
ATOM 2325 C CA . ALA B 1 73 ? -4.145 28.844 12.117 1 91.19 73 ALA B CA 1
ATOM 2326 C C . ALA B 1 73 ? -3.248 28.953 13.352 1 91.19 73 ALA B C 1
ATOM 2328 O O . ALA B 1 73 ? -2.064 29.281 13.234 1 91.19 73 ALA B O 1
ATOM 2329 N N . THR B 1 74 ? -3.824 28.766 14.523 1 91.69 74 THR B N 1
ATOM 2330 C CA . THR B 1 74 ? -3.039 28.703 15.75 1 91.69 74 THR B CA 1
ATOM 2331 C C . THR B 1 74 ? -2.072 27.516 15.711 1 91.69 74 THR B C 1
ATOM 2333 O O . THR B 1 74 ? -2.252 26.594 14.922 1 91.69 74 THR B O 1
ATOM 2336 N N . PRO B 1 75 ? -1.045 27.547 16.531 1 88.81 75 PRO B N 1
ATOM 2337 C CA . PRO B 1 75 ? -0.127 26.406 16.594 1 88.81 75 PRO B CA 1
ATOM 2338 C C . PRO B 1 75 ? -0.843 25.094 16.875 1 88.81 75 PRO B C 1
ATOM 2340 O O . PRO B 1 75 ? -0.497 24.062 16.297 1 88.81 75 PRO B O 1
ATOM 2343 N N . ALA B 1 76 ? -1.876 25.188 17.75 1 92.44 76 ALA B N 1
ATOM 2344 C CA . ALA B 1 76 ? -2.633 23.969 18.078 1 92.44 76 ALA B CA 1
ATOM 2345 C C . ALA B 1 76 ? -3.408 23.469 16.875 1 92.44 76 ALA B C 1
ATOM 2347 O O . ALA B 1 76 ? -3.445 22.266 16.609 1 92.44 76 ALA B O 1
ATOM 2348 N N . GLU B 1 77 ? -3.965 24.406 16.172 1 93.5 77 GLU B N 1
ATOM 2349 C CA . GLU B 1 77 ? -4.699 24.047 14.969 1 93.5 77 GLU B CA 1
ATOM 2350 C C . GLU B 1 77 ? -3.764 23.516 13.883 1 93.5 77 GLU B C 1
ATOM 2352 O O . GLU B 1 77 ? -4.094 22.547 13.188 1 93.5 77 GLU B O 1
ATOM 2357 N N . THR B 1 78 ? -2.641 24.172 13.766 1 94.25 78 THR B N 1
ATOM 2358 C CA . THR B 1 78 ? -1.636 23.734 12.797 1 94.25 78 THR B CA 1
ATOM 2359 C C . THR B 1 78 ? -1.173 22.312 13.094 1 94.25 78 THR B C 1
ATOM 2361 O O . THR B 1 78 ? -1.078 21.484 12.188 1 94.25 78 THR B O 1
ATOM 2364 N N . ARG B 1 79 ? -0.981 22.016 14.344 1 93.12 79 ARG B N 1
ATOM 2365 C CA . ARG B 1 79 ? -0.56 20.688 14.75 1 93.12 79 ARG B CA 1
ATOM 2366 C C . ARG B 1 79 ? -1.663 19.656 14.5 1 93.12 79 ARG B C 1
ATOM 2368 O O . ARG B 1 79 ? -1.385 18.531 14.109 1 93.12 79 ARG B O 1
ATOM 2375 N N . ALA B 1 80 ? -2.85 20.094 14.734 1 95.06 80 ALA B N 1
ATOM 2376 C CA . ALA B 1 80 ? -3.977 19.188 14.508 1 95.06 80 ALA B CA 1
ATOM 2377 C C . ALA B 1 80 ? -4.098 18.812 13.039 1 95.06 80 ALA B C 1
ATOM 2379 O O . ALA B 1 80 ? -4.34 17.641 12.703 1 95.06 80 ALA B O 1
ATOM 2380 N N . ILE B 1 81 ? -3.889 19.766 12.156 1 96.88 81 ILE B N 1
ATOM 2381 C CA . ILE B 1 81 ? -3.957 19.516 10.719 1 96.88 81 ILE B CA 1
ATOM 2382 C C . ILE B 1 81 ? -2.789 18.625 10.305 1 96.88 81 ILE B C 1
ATOM 2384 O O . ILE B 1 81 ? -2.957 17.703 9.5 1 96.88 81 ILE B O 1
ATOM 2388 N N . SER B 1 82 ? -1.64 18.875 10.875 1 96.38 82 SER B N 1
ATOM 2389 C CA . SER B 1 82 ? -0.471 18.047 10.602 1 96.38 82 SER B CA 1
ATOM 2390 C C . SER B 1 82 ? -0.717 16.594 11 1 96.38 82 SER B C 1
ATOM 2392 O O . SER B 1 82 ? -0.391 15.672 10.242 1 96.38 82 SER B O 1
ATOM 2394 N N . LEU B 1 83 ? -1.34 16.422 12.133 1 96.06 83 LEU B N 1
ATOM 2395 C CA . LEU B 1 83 ? -1.65 15.086 12.617 1 96.06 83 LEU B CA 1
ATOM 2396 C C . LEU B 1 83 ? -2.678 14.398 11.719 1 96.06 83 LEU B C 1
ATOM 2398 O O . LEU B 1 83 ? -2.58 13.203 11.461 1 96.06 83 LEU B O 1
ATOM 2402 N N . GLN B 1 84 ? -3.631 15.148 11.297 1 98 84 GLN B N 1
ATOM 2403 C CA . GLN B 1 84 ? -4.641 14.594 10.406 1 98 84 GLN B CA 1
ATOM 2404 C C . GLN B 1 84 ? -4.031 14.18 9.07 1 98 84 GLN B C 1
ATOM 2406 O O . GLN B 1 84 ? -4.332 13.102 8.547 1 98 84 GLN B O 1
ATOM 2411 N N . LEU B 1 85 ? -3.145 14.984 8.562 1 98.69 85 LEU B N 1
ATOM 2412 C CA . LEU B 1 85 ? -2.51 14.656 7.289 1 98.69 85 LEU B CA 1
ATOM 2413 C C . LEU B 1 85 ? -1.569 13.469 7.438 1 98.69 85 LEU B C 1
ATOM 2415 O O . LEU B 1 85 ? -1.446 12.648 6.527 1 98.69 85 LEU B O 1
ATOM 2419 N N . ARG B 1 86 ? -0.907 13.344 8.594 1 98.25 86 ARG B N 1
ATOM 2420 C CA . ARG B 1 86 ? -0.126 12.148 8.883 1 98.25 86 ARG B CA 1
ATOM 2421 C C . ARG B 1 86 ? -1.001 10.898 8.844 1 98.25 86 ARG B C 1
ATOM 2423 O O . ARG B 1 86 ? -0.617 9.883 8.258 1 98.25 86 ARG B O 1
ATOM 2430 N N . ASP B 1 87 ? -2.123 11 9.461 1 98.56 87 ASP B N 1
ATOM 2431 C CA . ASP B 1 87 ? -3.016 9.844 9.508 1 98.56 87 ASP B CA 1
ATOM 2432 C C . ASP B 1 87 ? -3.596 9.547 8.125 1 98.56 87 ASP B C 1
ATOM 2434 O O . ASP B 1 87 ? -3.846 8.391 7.785 1 98.56 87 ASP B O 1
ATOM 2438 N N . VAL B 1 88 ? -3.848 10.602 7.293 1 98.88 88 VAL B N 1
ATOM 2439 C CA . VAL B 1 88 ? -4.23 10.391 5.902 1 98.88 88 VAL B CA 1
ATOM 2440 C C . VAL B 1 88 ? -3.182 9.531 5.199 1 98.88 88 VAL B C 1
ATOM 2442 O O . VAL B 1 88 ? -3.516 8.539 4.555 1 98.88 88 VAL B O 1
ATOM 2445 N N . LEU B 1 89 ? -1.962 9.867 5.367 1 98.88 89 LEU B N 1
ATOM 2446 C CA . LEU B 1 89 ? -0.877 9.156 4.695 1 98.88 89 LEU B CA 1
ATOM 2447 C C . LEU B 1 89 ? -0.746 7.734 5.227 1 98.88 89 LEU B C 1
ATOM 2449 O O . LEU B 1 89 ? -0.524 6.797 4.453 1 98.88 89 LEU B O 1
ATOM 2453 N N . LEU B 1 90 ? -0.93 7.551 6.555 1 98.81 90 LEU B N 1
ATOM 2454 C CA . LEU B 1 90 ? -0.804 6.242 7.188 1 98.81 90 LEU B CA 1
ATOM 2455 C C . LEU B 1 90 ? -1.956 5.328 6.785 1 98.81 90 LEU B C 1
ATOM 2457 O O . LEU B 1 90 ? -1.861 4.105 6.922 1 98.81 90 LEU B O 1
ATOM 2461 N N . LYS B 1 91 ? -3.004 5.914 6.324 1 98.81 91 LYS B N 1
ATOM 2462 C CA . LYS B 1 91 ? -4.098 5.121 5.77 1 98.81 91 LYS B CA 1
ATOM 2463 C C . LYS B 1 91 ? -3.951 4.961 4.262 1 98.81 91 LYS B C 1
ATOM 2465 O O . LYS B 1 91 ? -4.141 3.865 3.727 1 98.81 91 LYS B O 1
ATOM 2470 N N . GLU B 1 92 ? -3.59 6.016 3.592 1 98.88 92 GLU B N 1
ATOM 2471 C CA . GLU B 1 92 ? -3.584 6.074 2.133 1 98.88 92 GLU B CA 1
ATOM 2472 C C . GLU B 1 92 ? -2.504 5.164 1.55 1 98.88 92 GLU B C 1
ATOM 2474 O O . GLU B 1 92 ? -2.648 4.656 0.437 1 98.88 92 GLU B O 1
ATOM 2479 N N . TRP B 1 93 ? -1.43 4.906 2.32 1 98.81 93 TRP B N 1
ATOM 2480 C CA . TRP B 1 93 ? -0.385 4.039 1.781 1 98.81 93 TRP B CA 1
ATOM 2481 C C . TRP B 1 93 ? -0.937 2.654 1.462 1 98.81 93 TRP B C 1
ATOM 2483 O O . TRP B 1 93 ? -0.444 1.978 0.557 1 98.81 93 TRP B O 1
ATOM 2493 N N . THR B 1 94 ? -1.959 2.207 2.17 1 98.88 94 THR B N 1
ATOM 2494 C CA . THR B 1 94 ? -2.535 0.89 1.918 1 98.88 94 THR B CA 1
ATOM 2495 C C . THR B 1 94 ? -3.211 0.847 0.551 1 98.88 94 THR B C 1
ATOM 2497 O O . THR B 1 94 ? -3.387 -0.228 -0.027 1 98.88 94 THR B O 1
ATOM 2500 N N . LEU B 1 95 ? -3.553 1.999 0.064 1 98.62 95 LEU B N 1
ATOM 2501 C CA . LEU B 1 95 ? -4.336 2.105 -1.162 1 98.62 95 LEU B CA 1
ATOM 2502 C C . LEU B 1 95 ? -3.434 2.367 -2.363 1 98.62 95 LEU B C 1
ATOM 2504 O O . LEU B 1 95 ? -3.707 1.889 -3.467 1 98.62 95 LEU B O 1
ATOM 2508 N N . ILE B 1 96 ? -2.303 3.113 -2.135 1 98.31 96 ILE B N 1
ATOM 2509 C CA . ILE B 1 96 ? -1.581 3.584 -3.312 1 98.31 96 ILE B CA 1
ATOM 2510 C C . ILE B 1 96 ? -0.105 3.213 -3.195 1 98.31 96 ILE B C 1
ATOM 2512 O O . ILE B 1 96 ? 0.688 3.502 -4.094 1 98.31 96 ILE B O 1
ATOM 2516 N N . GLY B 1 97 ? 0.286 2.598 -2.088 1 98.56 97 GLY B N 1
ATOM 2517 C CA . GLY B 1 97 ? 1.659 2.146 -1.918 1 98.56 97 GLY B CA 1
ATOM 2518 C C . GLY B 1 97 ? 2.529 3.148 -1.182 1 98.56 97 GLY B C 1
ATOM 2519 O O . GLY B 1 97 ? 2.229 4.344 -1.164 1 98.56 97 GLY B O 1
ATOM 2520 N N . ILE B 1 98 ? 3.625 2.727 -0.665 1 98.56 98 ILE B N 1
ATOM 2521 C CA . ILE B 1 98 ? 4.434 3.484 0.285 1 98.56 98 ILE B CA 1
ATOM 2522 C C . ILE B 1 98 ? 5.328 4.465 -0.468 1 98.56 98 ILE B C 1
ATOM 2524 O O . ILE B 1 98 ? 5.652 5.539 0.045 1 98.56 98 ILE B O 1
ATOM 2528 N N . PRO B 1 99 ? 5.758 4.266 -1.702 1 97.5 99 PRO B N 1
ATOM 2529 C CA . PRO B 1 99 ? 6.707 5.199 -2.312 1 97.5 99 PRO B CA 1
ATOM 2530 C C . PRO B 1 99 ? 6.137 6.609 -2.461 1 97.5 99 PRO B C 1
ATOM 2532 O O . PRO B 1 99 ? 6.809 7.59 -2.133 1 97.5 99 PRO B O 1
ATOM 2535 N N . LEU B 1 100 ? 4.914 6.688 -2.859 1 97.38 100 LEU B N 1
ATOM 2536 C CA . LEU B 1 100 ? 4.281 7.996 -2.979 1 97.38 100 LEU B CA 1
ATOM 2537 C C . LEU B 1 100 ? 4.07 8.625 -1.605 1 97.38 100 LEU B C 1
ATOM 2539 O O . LEU B 1 100 ? 4.277 9.828 -1.433 1 97.38 100 LEU B O 1
ATOM 2543 N N . VAL B 1 101 ? 3.738 7.824 -0.701 1 98.44 101 VAL B N 1
ATOM 2544 C CA . VAL B 1 101 ? 3.344 8.297 0.622 1 98.44 101 VAL B CA 1
ATOM 2545 C C . VAL B 1 101 ? 4.57 8.805 1.375 1 98.44 101 VAL B C 1
ATOM 2547 O O . VAL B 1 101 ? 4.504 9.836 2.057 1 98.44 101 VAL B O 1
ATOM 2550 N N . ILE B 1 102 ? 5.672 8.094 1.277 1 96.88 102 ILE B N 1
ATOM 2551 C CA . ILE B 1 102 ? 6.855 8.547 2 1 96.88 102 ILE B CA 1
ATOM 2552 C C . ILE B 1 102 ? 7.375 9.844 1.377 1 96.88 102 ILE B C 1
ATOM 2554 O O . ILE B 1 102 ? 7.938 10.688 2.072 1 96.88 102 ILE B O 1
ATOM 2558 N N . THR B 1 103 ? 7.219 9.992 0.06 1 95.69 103 THR B N 1
ATOM 2559 C CA . THR B 1 103 ? 7.551 11.258 -0.591 1 95.69 103 THR B CA 1
ATOM 2560 C C . THR B 1 103 ? 6.66 12.383 -0.076 1 95.69 103 THR B C 1
ATOM 2562 O O . THR B 1 103 ? 7.133 13.492 0.176 1 95.69 103 THR B O 1
ATOM 2565 N N . ALA B 1 104 ? 5.426 12.102 0.119 1 98 104 ALA B N 1
ATOM 2566 C CA . ALA B 1 104 ? 4.48 13.078 0.667 1 98 104 ALA B CA 1
ATOM 2567 C C . ALA B 1 104 ? 4.828 13.422 2.113 1 98 104 ALA B C 1
ATOM 2569 O O . ALA B 1 104 ? 4.699 14.578 2.531 1 98 104 ALA B O 1
ATOM 2570 N N . ALA B 1 105 ? 5.25 12.398 2.877 1 97.75 105 ALA B N 1
ATOM 2571 C CA . ALA B 1 105 ? 5.637 12.625 4.266 1 97.75 105 ALA B CA 1
ATOM 2572 C C . ALA B 1 105 ? 6.816 13.586 4.359 1 97.75 105 ALA B C 1
ATOM 2574 O O . ALA B 1 105 ? 6.852 14.453 5.238 1 97.75 105 ALA B O 1
ATOM 2575 N N . ALA B 1 106 ? 7.75 13.438 3.434 1 95.94 106 ALA B N 1
ATOM 2576 C CA . ALA B 1 106 ? 8.898 14.344 3.406 1 95.94 106 ALA B CA 1
ATOM 2577 C C . ALA B 1 106 ? 8.461 15.766 3.059 1 95.94 106 ALA B C 1
ATOM 2579 O O . ALA B 1 106 ? 8.953 16.734 3.648 1 95.94 106 ALA B O 1
ATOM 2580 N N . SER B 1 107 ? 7.582 15.852 2.092 1 96.75 107 SER B N 1
ATOM 2581 C CA . SER B 1 107 ? 7.035 17.156 1.73 1 96.75 107 SER B CA 1
ATOM 2582 C C . SER B 1 107 ? 6.34 17.812 2.918 1 96.75 107 SER B C 1
ATOM 2584 O O . SER B 1 107 ? 6.508 19.016 3.158 1 96.75 107 SER B O 1
ATOM 2586 N N . LEU B 1 108 ? 5.559 17.047 3.658 1 97.12 108 LEU B N 1
ATOM 2587 C CA . LEU B 1 108 ? 4.855 17.531 4.84 1 97.12 108 LEU B CA 1
ATOM 2588 C C . LEU B 1 108 ? 5.84 17.938 5.93 1 97.12 108 LEU B C 1
ATOM 2590 O O . LEU B 1 108 ? 5.66 18.984 6.574 1 97.12 108 LEU B O 1
ATOM 2594 N N . GLY B 1 109 ? 6.867 17.125 6.129 1 94.75 109 GLY B N 1
ATOM 2595 C CA . GLY B 1 109 ? 7.898 17.453 7.098 1 94.75 109 GLY B CA 1
ATOM 2596 C C . GLY B 1 109 ? 8.586 18.781 6.805 1 94.75 109 GLY B C 1
ATOM 2597 O O . GLY B 1 109 ? 8.797 19.594 7.707 1 94.75 109 GLY B O 1
ATOM 2598 N N . ALA B 1 110 ? 8.906 19 5.586 1 93.88 110 ALA B N 1
ATOM 2599 C CA . ALA B 1 110 ? 9.539 20.25 5.176 1 93.88 110 ALA B CA 1
ATOM 2600 C C . ALA B 1 110 ? 8.609 21.438 5.426 1 93.88 110 ALA B C 1
ATOM 2602 O O . ALA B 1 110 ? 9.055 22.5 5.883 1 93.88 110 ALA B O 1
ATOM 2603 N N . ALA B 1 111 ? 7.383 21.25 5.113 1 95 111 ALA B N 1
ATOM 2604 C CA . ALA B 1 111 ? 6.398 22.312 5.301 1 95 111 ALA B CA 1
ATOM 2605 C C . ALA B 1 111 ? 6.211 22.641 6.781 1 95 111 ALA B C 1
ATOM 2607 O O . ALA B 1 111 ? 5.98 23.781 7.152 1 95 111 ALA B O 1
ATOM 2608 N N . GLU B 1 112 ? 6.266 21.609 7.629 1 92.69 112 GLU B N 1
ATOM 2609 C CA . GLU B 1 112 ? 6.176 21.828 9.07 1 92.69 112 GLU B CA 1
ATOM 2610 C C . GLU B 1 112 ? 7.305 22.719 9.562 1 92.69 112 GLU B C 1
ATOM 2612 O O . GLU B 1 112 ? 7.09 23.594 10.406 1 92.69 112 GLU B O 1
ATOM 2617 N N . ARG B 1 113 ? 8.414 22.453 9.07 1 89.25 113 ARG B N 1
ATOM 2618 C CA . ARG B 1 113 ? 9.562 23.281 9.445 1 89.25 113 ARG B CA 1
ATOM 2619 C C . ARG B 1 113 ? 9.367 24.719 8.984 1 89.25 113 ARG B C 1
ATOM 2621 O O . ARG B 1 113 ? 9.656 25.656 9.734 1 89.25 113 ARG B O 1
ATOM 2628 N N . GLU B 1 114 ? 8.875 24.859 7.848 1 89.19 114 GLU B N 1
ATOM 2629 C CA . GLU B 1 114 ? 8.609 26.188 7.305 1 89.19 114 GLU B CA 1
ATOM 2630 C C . GLU B 1 114 ? 7.562 26.922 8.133 1 89.19 114 GLU B C 1
ATOM 2632 O O . GLU B 1 114 ? 7.637 28.141 8.297 1 89.19 114 GLU B O 1
ATOM 2637 N N . ALA B 1 115 ? 6.676 26.141 8.648 1 89.31 115 ALA B N 1
ATOM 2638 C CA . ALA B 1 115 ? 5.598 26.719 9.453 1 89.31 115 ALA B CA 1
ATOM 2639 C C . ALA B 1 115 ? 6.055 26.969 10.883 1 89.31 115 ALA B C 1
ATOM 2641 O O . ALA B 1 115 ? 5.293 27.5 11.703 1 89.31 115 ALA B O 1
ATOM 2642 N N . GLY B 1 116 ? 7.254 26.531 11.219 1 83.81 116 GLY B N 1
ATOM 2643 C CA . GLY B 1 116 ? 7.82 26.812 12.531 1 83.81 116 GLY B CA 1
ATOM 2644 C C . GLY B 1 116 ? 7.383 25.828 13.586 1 83.81 116 GLY B C 1
ATOM 2645 O O . GLY B 1 116 ? 7.465 26.109 14.781 1 83.81 116 GLY B O 1
ATOM 2646 N N . LEU B 1 117 ? 6.727 24.75 13.203 1 79.62 117 LEU B N 1
ATOM 2647 C CA . LEU B 1 117 ? 6.262 23.766 14.172 1 79.62 117 LEU B CA 1
ATOM 2648 C C . LEU B 1 117 ? 7.434 22.984 14.75 1 79.62 117 LEU B C 1
ATOM 2650 O O . LEU B 1 117 ? 7.355 22.469 15.875 1 79.62 117 LEU B O 1
ATOM 2654 N N . PHE B 1 118 ? 8.477 22.641 13.906 1 68 118 PHE B N 1
ATOM 2655 C CA . PHE B 1 118 ? 9.578 21.812 14.391 1 68 118 PHE B CA 1
ATOM 2656 C C . PHE B 1 118 ? 10.883 22.609 14.359 1 68 118 PHE B C 1
ATOM 2658 O O . PHE B 1 118 ? 11.117 23.406 13.445 1 68 118 PHE B O 1
ATOM 2665 N N . PRO B 1 119 ? 11.336 22.812 15.609 1 54.94 119 PRO B N 1
ATOM 2666 C CA . PRO B 1 119 ? 12.641 23.484 15.57 1 54.94 119 PRO B CA 1
ATOM 2667 C C . PRO B 1 119 ? 13.633 22.766 14.656 1 54.94 119 PRO B C 1
ATOM 2669 O O . PRO B 1 119 ? 13.547 21.547 14.469 1 54.94 119 PRO B O 1
ATOM 2672 N N . ALA B 1 120 ? 14.227 23.391 13.68 1 50.53 120 ALA B N 1
ATOM 2673 C CA . ALA B 1 120 ? 15.203 23 12.664 1 50.53 120 ALA B CA 1
ATOM 2674 C C . ALA B 1 120 ? 16.203 22 13.227 1 50.53 120 ALA B C 1
ATOM 2676 O O . ALA B 1 120 ? 17.125 21.578 12.523 1 50.53 120 ALA B O 1
ATOM 2677 N N . THR B 1 121 ? 16.016 21.25 14.195 1 47.22 121 THR B N 1
ATOM 2678 C CA . THR B 1 121 ? 17.266 21 14.898 1 47.22 121 THR B CA 1
ATOM 2679 C C . THR B 1 121 ? 18.078 19.922 14.203 1 47.22 121 THR B C 1
ATOM 2681 O O . THR B 1 121 ? 19.047 19.406 14.758 1 47.22 121 THR B O 1
ATOM 2684 N N . PRO B 1 122 ? 17.875 19.406 12.93 1 46.47 122 PRO B N 1
ATOM 2685 C CA . PRO B 1 122 ? 18.859 18.312 12.961 1 46.47 122 PRO B CA 1
ATOM 2686 C C . PRO B 1 122 ? 20.297 18.828 13.117 1 46.47 122 PRO B C 1
ATOM 2688 O O . PRO B 1 122 ? 20.625 19.906 12.648 1 46.47 122 PRO B O 1
ATOM 2691 N N . ASP B 1 123 ? 20.969 18.469 14.133 1 42.25 123 ASP B N 1
ATOM 2692 C CA . ASP B 1 123 ? 22.406 18.719 14.227 1 42.25 123 ASP B CA 1
ATOM 2693 C C . ASP B 1 123 ? 23.156 18.109 13.039 1 42.25 123 ASP B C 1
ATOM 2695 O O . ASP B 1 123 ? 23.234 16.891 12.914 1 42.25 123 ASP B O 1
ATOM 2699 N N . PRO B 1 124 ? 23.156 18.906 12.094 1 43.66 124 PRO B N 1
ATOM 2700 C CA . PRO B 1 124 ? 23.875 18.391 10.93 1 43.66 124 PRO B CA 1
ATOM 2701 C C . PRO B 1 124 ? 25.156 17.641 11.305 1 43.66 124 PRO B C 1
ATOM 2703 O O . PRO B 1 124 ? 25.688 16.875 10.5 1 43.66 124 PRO B O 1
ATOM 2706 N N . ASN B 1 125 ? 25.641 18.078 12.414 1 43 125 ASN B N 1
ATOM 2707 C CA . ASN B 1 125 ? 26.891 17.516 12.898 1 43 125 ASN B CA 1
ATOM 2708 C C . ASN B 1 125 ? 26.656 16.203 13.656 1 43 125 ASN B C 1
ATOM 2710 O O . ASN B 1 125 ? 27.562 15.688 14.312 1 43 125 ASN B O 1
ATOM 2714 N N . ALA B 1 126 ? 25.422 15.898 13.672 1 44.09 126 ALA B N 1
ATOM 2715 C CA . ALA B 1 126 ? 25.281 14.641 14.406 1 44.09 126 ALA B CA 1
ATOM 2716 C C . ALA B 1 126 ? 26.078 13.523 13.742 1 44.09 126 ALA B C 1
ATOM 2718 O O . ALA B 1 126 ? 26.031 13.359 12.516 1 44.09 126 ALA B O 1
ATOM 2719 N N . PRO B 1 127 ? 27.078 12.961 14.344 1 40.41 127 PRO B N 1
ATOM 2720 C CA . PRO B 1 127 ? 27.969 11.945 13.766 1 40.41 127 PRO B CA 1
ATOM 2721 C C . PRO B 1 127 ? 27.203 10.836 13.055 1 40.41 127 PRO B C 1
ATOM 2723 O O . PRO B 1 127 ? 26.078 10.508 13.445 1 40.41 127 PRO B O 1
ATOM 2726 N N . ALA B 1 128 ? 27.516 10.672 11.914 1 42.97 128 ALA B N 1
ATOM 2727 C CA . ALA B 1 128 ? 27.062 9.461 11.234 1 42.97 128 ALA B CA 1
ATOM 2728 C C . ALA B 1 128 ? 27.156 8.242 12.148 1 42.97 128 ALA B C 1
ATOM 2730 O O . ALA B 1 128 ? 28.234 7.898 12.625 1 42.97 128 ALA B O 1
ATOM 2731 N N . SER B 1 129 ? 26.266 8.031 13.094 1 37.19 129 SER B N 1
ATOM 2732 C CA . SER B 1 129 ? 26.516 6.855 13.922 1 37.19 129 SER B CA 1
ATOM 2733 C C . SER B 1 129 ? 26.859 5.641 13.07 1 37.19 129 SER B C 1
ATOM 2735 O O . SER B 1 129 ? 26.125 5.293 12.141 1 37.19 129 SER B O 1
ATOM 2737 N N . SER B 1 130 ? 27.938 5.34 12.828 1 37.88 130 SER B N 1
ATOM 2738 C CA . SER B 1 130 ? 28.422 4.082 12.266 1 37.88 130 SER B CA 1
ATOM 2739 C C . SER B 1 130 ? 27.609 2.896 12.781 1 37.88 130 SER B C 1
ATOM 2741 O O . SER B 1 130 ? 27.875 1.752 12.406 1 37.88 130 SER B O 1
ATOM 2743 N N . SER B 1 131 ? 26.938 2.971 14.086 1 40.94 131 SER B N 1
ATOM 2744 C CA . SER B 1 131 ? 26.547 1.782 14.836 1 40.94 131 SER B CA 1
ATOM 2745 C C . SER B 1 131 ? 25.281 1.156 14.234 1 40.94 131 SER B C 1
ATOM 2747 O O . SER B 1 131 ? 24.531 1.822 13.523 1 40.94 131 SER B O 1
ATOM 2749 N N . SER B 1 132 ? 25.25 -0.195 14.156 1 46.78 132 SER B N 1
ATOM 2750 C CA . SER B 1 132 ? 24.156 -1.144 13.945 1 46.78 132 SER B CA 1
ATOM 2751 C C . SER B 1 132 ? 22.891 -0.699 14.672 1 46.78 132 SER B C 1
ATOM 2753 O O . SER B 1 132 ? 21.875 -1.395 14.641 1 46.78 132 SER B O 1
ATOM 2755 N N . THR B 1 133 ? 23.016 0.408 15.492 1 51.97 133 THR B N 1
ATOM 2756 C CA . THR B 1 133 ? 21.844 0.809 16.266 1 51.97 133 THR B CA 1
ATOM 2757 C C . THR B 1 133 ? 20.938 1.707 15.43 1 51.97 133 THR B C 1
ATOM 2759 O O . THR B 1 133 ? 21.422 2.582 14.703 1 51.97 133 THR B O 1
ATOM 2762 N N . PRO B 1 134 ? 19.703 1.331 15.539 1 60.31 134 PRO B N 1
ATOM 2763 C CA . PRO B 1 134 ? 18.75 2.227 14.867 1 60.31 134 PRO B CA 1
ATOM 2764 C C . PRO B 1 134 ? 18.984 3.695 15.227 1 60.31 134 PRO B C 1
ATOM 2766 O O . PRO B 1 134 ? 19.328 4.012 16.359 1 60.31 134 PRO B O 1
ATOM 2769 N N . PRO B 1 135 ? 19.062 4.508 14.242 1 65.06 135 PRO B N 1
ATOM 2770 C CA . PRO B 1 135 ? 19.25 5.934 14.523 1 65.06 135 PRO B CA 1
ATOM 2771 C C . PRO B 1 135 ? 18.234 6.473 15.523 1 65.06 135 PRO B C 1
ATOM 2773 O O . PRO B 1 135 ? 17.109 5.961 15.609 1 65.06 135 PRO B O 1
ATOM 2776 N N . ALA B 1 136 ? 18.688 7.277 16.328 1 74.38 136 ALA B N 1
ATOM 2777 C CA . ALA B 1 136 ? 17.781 7.93 17.266 1 74.38 136 ALA B CA 1
ATOM 2778 C C . ALA B 1 136 ? 16.703 8.727 16.531 1 74.38 136 ALA B C 1
ATOM 2780 O O . ALA B 1 136 ? 16.938 9.242 15.445 1 74.38 136 ALA B O 1
ATOM 2781 N N . LEU B 1 137 ? 15.508 8.695 17.094 1 77.88 137 LEU B N 1
ATOM 2782 C CA . LEU B 1 137 ? 14.43 9.523 16.562 1 77.88 137 LEU B CA 1
ATOM 2783 C C . LEU B 1 137 ? 14.758 11.008 16.719 1 77.88 137 LEU B C 1
ATOM 2785 O O . LEU B 1 137 ? 15.398 11.414 17.688 1 77.88 137 LEU B O 1
ATOM 2789 N N . GLY B 1 138 ? 14.32 11.727 15.758 1 74.94 138 GLY B N 1
ATOM 2790 C CA . GLY B 1 138 ? 14.414 13.164 15.906 1 74.94 138 GLY B CA 1
ATOM 2791 C C . GLY B 1 138 ? 13.68 13.688 17.125 1 74.94 138 GLY B C 1
ATOM 2792 O O . GLY B 1 138 ? 12.664 13.125 17.531 1 74.94 138 GLY B O 1
ATOM 2793 N N . ALA B 1 139 ? 14.094 14.758 17.672 1 72.12 139 ALA B N 1
ATOM 2794 C CA . ALA B 1 139 ? 13.594 15.312 18.922 1 72.12 139 ALA B CA 1
ATOM 2795 C C . ALA B 1 139 ? 12.109 15.656 18.812 1 72.12 139 ALA B C 1
ATOM 2797 O O . ALA B 1 139 ? 11.375 15.594 19.797 1 72.12 139 ALA B O 1
ATOM 2798 N N . ALA B 1 140 ? 11.633 15.898 17.656 1 77.44 140 ALA B N 1
ATOM 2799 C CA . ALA B 1 140 ? 10.258 16.375 17.5 1 77.44 140 ALA B CA 1
ATOM 2800 C C . ALA B 1 140 ? 9.32 15.227 17.125 1 77.44 140 ALA B C 1
ATOM 2802 O O . ALA B 1 140 ? 8.133 15.438 16.906 1 77.44 140 ALA B O 1
ATOM 2803 N N . SER B 1 141 ? 9.859 14.055 17.156 1 87.81 141 SER B N 1
ATOM 2804 C CA . SER B 1 141 ? 9.047 12.938 16.672 1 87.81 141 SER B CA 1
ATOM 2805 C C . SER B 1 141 ? 8.797 11.93 17.797 1 87.81 141 SER B C 1
ATOM 2807 O O . SER B 1 141 ? 9.734 11.469 18.453 1 87.81 141 SER B O 1
ATOM 2809 N N . VAL B 1 142 ? 7.555 11.703 18.047 1 91 142 VAL B N 1
ATOM 2810 C CA . VAL B 1 142 ? 7.117 10.719 19.031 1 91 142 VAL B CA 1
ATOM 2811 C C . VAL B 1 142 ? 6.18 9.711 18.375 1 91 142 VAL B C 1
ATOM 2813 O O . VAL B 1 142 ? 5.281 10.094 17.609 1 91 142 VAL B O 1
ATOM 2816 N N . LEU B 1 143 ? 6.445 8.477 18.688 1 95.06 143 LEU B N 1
ATOM 2817 C CA . LEU B 1 143 ? 5.586 7.43 18.156 1 95.06 143 LEU B CA 1
ATOM 2818 C C . LEU B 1 143 ? 4.168 7.562 18.703 1 95.06 143 LEU B C 1
ATOM 2820 O O . LEU B 1 143 ? 3.969 7.727 19.906 1 95.06 143 LEU B O 1
ATOM 2824 N N . SER B 1 144 ? 3.227 7.527 17.812 1 94.81 144 SER B N 1
ATOM 2825 C CA . SER B 1 144 ? 1.834 7.535 18.25 1 94.81 144 SER B CA 1
ATOM 2826 C C . SER B 1 144 ? 1.54 6.367 19.188 1 94.81 144 SER B C 1
ATOM 2828 O O . SER B 1 144 ? 2.008 5.25 18.953 1 94.81 144 SER B O 1
ATOM 2830 N N . ALA B 1 145 ? 0.703 6.574 20.156 1 93.44 145 ALA B N 1
ATOM 2831 C CA . ALA B 1 145 ? 0.384 5.57 21.172 1 93.44 145 ALA B CA 1
ATOM 2832 C C . ALA B 1 145 ? -0.231 4.328 20.531 1 93.44 145 ALA B C 1
ATOM 2834 O O . ALA B 1 145 ? 0.001 3.207 20.984 1 93.44 145 ALA B O 1
ATOM 2835 N N . ARG B 1 146 ? -0.934 4.465 19.516 1 92.56 146 ARG B N 1
ATOM 2836 C CA . ARG B 1 146 ? -1.637 3.367 18.859 1 92.56 146 ARG B CA 1
ATOM 2837 C C . ARG B 1 146 ? -0.655 2.408 18.188 1 92.56 146 ARG B C 1
ATOM 2839 O O . ARG B 1 146 ? -1.017 1.281 17.844 1 92.56 146 ARG B O 1
ATOM 2846 N N . TYR B 1 147 ? 0.593 2.826 17.984 1 94.75 147 TYR B N 1
ATOM 2847 C CA . TYR B 1 147 ? 1.59 1.983 17.344 1 94.75 147 TYR B CA 1
ATOM 2848 C C . TYR B 1 147 ? 2.641 1.515 18.344 1 94.75 147 TYR B C 1
ATOM 2850 O O . TYR B 1 147 ? 3.641 0.903 17.953 1 94.75 147 TYR B O 1
ATOM 2858 N N . ALA B 1 148 ? 2.404 1.733 19.609 1 91.31 148 ALA B N 1
ATOM 2859 C CA . ALA B 1 148 ? 3.4 1.437 20.641 1 91.31 148 ALA B CA 1
ATOM 2860 C C . ALA B 1 148 ? 3.25 0.009 21.156 1 91.31 148 ALA B C 1
ATOM 2862 O O . ALA B 1 148 ? 4.234 -0.625 21.531 1 91.31 148 ALA B O 1
ATOM 2863 N N . SER B 1 149 ? 1.982 -0.456 21.188 1 88.62 149 SER B N 1
ATOM 2864 C CA . SER B 1 149 ? 1.722 -1.792 21.703 1 88.62 149 SER B CA 1
ATOM 2865 C C . SER B 1 149 ? 0.389 -2.334 21.203 1 88.62 149 SER B C 1
ATOM 2867 O O . SER B 1 149 ? -0.381 -1.611 20.562 1 88.62 149 SER B O 1
ATOM 2869 N N . GLY B 1 150 ? 0.241 -3.68 21.469 1 89.44 150 GLY B N 1
ATOM 2870 C CA . GLY B 1 150 ? -1.021 -4.289 21.078 1 89.44 150 GLY B CA 1
ATOM 2871 C C . GLY B 1 150 ? -1.176 -4.43 19.578 1 89.44 150 GLY B C 1
ATOM 2872 O O . GLY B 1 150 ? -2.27 -4.242 19.047 1 89.44 150 GLY B O 1
ATOM 2873 N N . LEU B 1 151 ? -0.116 -4.77 18.922 1 96.25 151 LEU B N 1
ATOM 2874 C CA . LEU B 1 151 ? -0.108 -4.73 17.453 1 96.25 151 LEU B CA 1
ATOM 2875 C C . LEU B 1 151 ? 0.159 -6.117 16.875 1 96.25 151 LEU B C 1
ATOM 2877 O O . LEU B 1 151 ? 0.875 -6.254 15.883 1 96.25 151 LEU B O 1
ATOM 2881 N N . ASP B 1 152 ? -0.343 -7.137 17.609 1 97.44 152 ASP B N 1
ATOM 2882 C CA . ASP B 1 152 ? -0.283 -8.477 17.031 1 97.44 152 ASP B CA 1
ATOM 2883 C C . ASP B 1 152 ? -1.307 -8.633 15.914 1 97.44 152 ASP B C 1
ATOM 2885 O O . ASP B 1 152 ? -2.5 -8.406 16.125 1 97.44 152 ASP B O 1
ATOM 2889 N N . VAL B 1 153 ? -0.856 -9.094 14.734 1 98.06 153 VAL B N 1
ATOM 2890 C CA . VAL B 1 153 ? -1.734 -9.148 13.57 1 98.06 153 VAL B CA 1
ATOM 2891 C C . VAL B 1 153 ? -2.014 -10.602 13.203 1 98.06 153 VAL B C 1
ATOM 2893 O O . VAL B 1 153 ? -2.439 -10.891 12.078 1 98.06 153 VAL B O 1
ATOM 2896 N N . ALA B 1 154 ? -1.762 -11.531 14.07 1 97 154 ALA B N 1
ATOM 2897 C CA . ALA B 1 154 ? -2.178 -12.906 13.844 1 97 154 ALA B CA 1
ATOM 2898 C C . ALA B 1 154 ? -3.695 -13.016 13.734 1 97 154 ALA B C 1
ATOM 2900 O O . ALA B 1 154 ? -4.422 -12.148 14.227 1 97 154 ALA B O 1
ATOM 2901 N N . PRO B 1 155 ? -4.129 -14.055 13.031 1 94.94 155 PRO B N 1
ATOM 2902 C CA . PRO B 1 155 ? -5.582 -14.242 12.961 1 94.94 155 PRO B CA 1
ATOM 2903 C C . PRO B 1 155 ? -6.23 -14.352 14.336 1 94.94 155 PRO B C 1
ATOM 2905 O O . PRO B 1 155 ? -5.664 -14.977 15.242 1 94.94 155 PRO B O 1
ATOM 2908 N N . GLY B 1 156 ? -7.363 -13.68 14.555 1 93.38 156 GLY B N 1
ATOM 2909 C CA . GLY B 1 156 ? -8.141 -13.82 15.773 1 93.38 156 GLY B CA 1
ATOM 2910 C C . GLY B 1 156 ? -7.746 -12.828 16.844 1 93.38 156 GLY B C 1
ATOM 2911 O O . GLY B 1 156 ? -8.391 -12.75 17.891 1 93.38 156 GLY B O 1
ATOM 2912 N N . THR B 1 157 ? -6.66 -12.109 16.688 1 96.5 157 THR B N 1
ATOM 2913 C CA . THR B 1 157 ? -6.281 -11.078 17.641 1 96.5 157 THR B CA 1
ATOM 2914 C C . THR B 1 157 ? -7.27 -9.914 17.625 1 96.5 157 THR B C 1
ATOM 2916 O O . THR B 1 157 ? -8.141 -9.852 16.75 1 96.5 157 THR B O 1
ATOM 2919 N N . ASP B 1 158 ? -7.129 -8.969 18.547 1 95.94 158 ASP B N 1
ATOM 2920 C CA . ASP B 1 158 ? -7.996 -7.801 18.594 1 95.94 158 ASP B CA 1
ATOM 2921 C C . ASP B 1 158 ? -7.867 -6.965 17.312 1 95.94 158 ASP B C 1
ATOM 2923 O O . ASP B 1 158 ? -8.867 -6.465 16.797 1 95.94 158 ASP B O 1
ATOM 2927 N N . VAL B 1 159 ? -6.629 -6.844 16.844 1 96.69 159 VAL B N 1
ATOM 2928 C CA . VAL B 1 159 ? -6.367 -6.078 15.633 1 96.69 159 VAL B CA 1
ATOM 2929 C C . VAL B 1 159 ? -7.082 -6.723 14.453 1 96.69 159 VAL B C 1
ATOM 2931 O O . VAL B 1 159 ? -7.766 -6.043 13.68 1 96.69 159 VAL B O 1
ATOM 2934 N N . SER B 1 160 ? -6.949 -8.055 14.344 1 96.56 160 SER B N 1
ATOM 2935 C CA . SER B 1 160 ? -7.57 -8.789 13.25 1 96.56 160 SER B CA 1
ATOM 2936 C C . SER B 1 160 ? -9.094 -8.734 13.336 1 96.56 160 SER B C 1
ATOM 2938 O O . SER B 1 160 ? -9.773 -8.562 12.32 1 96.56 160 SER B O 1
ATOM 2940 N N . THR B 1 161 ? -9.602 -8.852 14.516 1 96.19 161 THR B N 1
ATOM 2941 C CA . THR B 1 161 ? -11.047 -8.859 14.727 1 96.19 161 THR B CA 1
ATOM 2942 C C . THR B 1 161 ? -11.656 -7.508 14.375 1 96.19 161 THR B C 1
ATOM 2944 O O . THR B 1 161 ? -12.727 -7.441 13.773 1 96.19 161 THR B O 1
ATOM 2947 N N . ARG B 1 162 ? -10.984 -6.5 14.734 1 95.75 162 ARG B N 1
ATOM 2948 C CA . ARG B 1 162 ? -11.461 -5.16 14.406 1 95.75 162 ARG B CA 1
ATOM 2949 C C . ARG B 1 162 ? -11.492 -4.949 12.891 1 95.75 162 ARG B C 1
ATOM 2951 O O . ARG B 1 162 ? -12.445 -4.371 12.367 1 95.75 162 ARG B O 1
ATOM 2958 N N . GLY B 1 163 ? -10.445 -5.379 12.211 1 96.69 163 GLY B N 1
ATOM 2959 C CA . GLY B 1 163 ? -10.414 -5.285 10.758 1 96.69 163 GLY B CA 1
ATOM 2960 C C . GLY B 1 163 ? -11.492 -6.105 10.078 1 96.69 163 GLY B C 1
ATOM 2961 O O . GLY B 1 163 ? -12.141 -5.633 9.141 1 96.69 163 GLY B O 1
ATOM 2962 N N . ALA B 1 164 ? -11.711 -7.305 10.602 1 95.75 164 ALA B N 1
ATOM 2963 C CA . ALA B 1 164 ? -12.75 -8.18 10.055 1 95.75 164 ALA B CA 1
ATOM 2964 C C . ALA B 1 164 ? -14.133 -7.559 10.203 1 95.75 164 ALA B C 1
ATOM 2966 O O . ALA B 1 164 ? -14.945 -7.609 9.281 1 95.75 164 ALA B O 1
ATOM 2967 N N . ALA B 1 165 ? -14.367 -6.969 11.344 1 94 165 ALA B N 1
ATOM 2968 C CA . ALA B 1 165 ? -15.656 -6.328 11.586 1 94 165 ALA B CA 1
ATOM 2969 C C . ALA B 1 165 ? -15.883 -5.164 10.625 1 94 165 ALA B C 1
ATOM 2971 O O . ALA B 1 165 ? -16.984 -4.988 10.102 1 94 165 ALA B O 1
ATOM 2972 N N . HIS B 1 166 ? -14.836 -4.426 10.445 1 93.06 166 HIS B N 1
ATOM 2973 C CA . HIS B 1 166 ? -14.938 -3.293 9.531 1 93.06 166 HIS B CA 1
ATOM 2974 C C . HIS B 1 166 ? -15.211 -3.758 8.109 1 93.06 166 HIS B C 1
ATOM 2976 O O . HIS B 1 166 ? -16.047 -3.182 7.414 1 93.06 166 HIS B O 1
ATOM 2982 N N . LEU B 1 167 ? -14.5 -4.746 7.633 1 91.38 167 LEU B N 1
ATOM 2983 C CA . LEU B 1 167 ? -14.688 -5.32 6.305 1 91.38 167 LEU B CA 1
ATOM 2984 C C . LEU B 1 167 ? -16.109 -5.816 6.125 1 91.38 167 LEU B C 1
ATOM 2986 O O . LEU B 1 167 ? -16.719 -5.598 5.074 1 91.38 167 LEU B O 1
ATOM 2990 N N . HIS B 1 168 ? -16.578 -6.461 7.086 1 88.94 168 HIS B N 1
ATOM 2991 C CA . HIS B 1 168 ? -17.938 -7.004 7.023 1 88.94 168 HIS B CA 1
ATOM 2992 C C . HIS B 1 168 ? -18.969 -5.891 6.945 1 88.94 168 HIS B C 1
ATOM 2994 O O . HIS B 1 168 ? -19.984 -6.027 6.254 1 88.94 168 HIS B O 1
ATOM 3000 N N . ARG B 1 169 ? -18.766 -4.871 7.656 1 86.19 169 ARG B N 1
ATOM 3001 C CA . ARG B 1 169 ? -19.672 -3.734 7.594 1 86.19 169 ARG B CA 1
ATOM 3002 C C . ARG B 1 169 ? -19.703 -3.127 6.195 1 86.19 169 ARG B C 1
ATOM 3004 O O . ARG B 1 169 ? -20.75 -2.695 5.719 1 86.19 169 ARG B O 1
ATOM 3011 N N . LEU B 1 170 ? -18.578 -3.111 5.59 1 86.5 170 LEU B N 1
ATOM 3012 C CA . LEU B 1 170 ? -18.438 -2.467 4.289 1 86.5 170 LEU B CA 1
ATOM 3013 C C . LEU B 1 170 ? -19.078 -3.318 3.191 1 86.5 170 LEU B C 1
ATOM 3015 O O . LEU B 1 170 ? -19.75 -2.793 2.303 1 86.5 170 LEU B O 1
ATOM 3019 N N . TYR B 1 171 ? -18.859 -4.621 3.266 1 86.56 171 TYR B N 1
ATOM 3020 C CA . TYR B 1 171 ? -19.203 -5.473 2.135 1 86.56 171 TYR B CA 1
ATOM 3021 C C . TYR B 1 171 ? -20.406 -6.344 2.457 1 86.56 171 TYR B C 1
ATOM 3023 O O . TYR B 1 171 ? -21.047 -6.895 1.554 1 86.56 171 TYR B O 1
ATOM 3031 N N . ARG B 1 172 ? -20.641 -6.473 3.701 1 85.19 172 ARG B N 1
ATOM 3032 C CA . ARG B 1 172 ? -21.812 -7.207 4.172 1 85.19 172 ARG B CA 1
ATOM 3033 C C . ARG B 1 172 ? -21.875 -8.602 3.561 1 85.19 172 ARG B C 1
ATOM 3035 O O . ARG B 1 172 ? -20.891 -9.352 3.623 1 85.19 172 ARG B O 1
ATOM 3042 N N . HIS B 1 173 ? -23 -9 2.988 1 85.62 173 HIS B N 1
ATOM 3043 C CA . HIS B 1 173 ? -23.219 -10.367 2.535 1 85.62 173 HIS B CA 1
ATOM 3044 C C . HIS B 1 173 ? -22.484 -10.641 1.23 1 85.62 173 HIS B C 1
ATOM 3046 O O . HIS B 1 173 ? -22.391 -11.789 0.794 1 85.62 173 HIS B O 1
ATOM 3052 N N . HIS B 1 174 ? -21.859 -9.648 0.646 1 86.44 174 HIS B N 1
ATOM 3053 C CA . HIS B 1 174 ? -21.125 -9.836 -0.602 1 86.44 174 HIS B CA 1
ATOM 3054 C C . HIS B 1 174 ? -19.688 -10.289 -0.339 1 86.44 174 HIS B C 1
ATOM 3056 O O . HIS B 1 174 ? -19.016 -10.766 -1.25 1 86.44 174 HIS B O 1
ATOM 3062 N N . LEU B 1 175 ? -19.219 -10.156 0.896 1 88.56 175 LEU B N 1
ATOM 3063 C CA . LEU B 1 175 ? -17.812 -10.336 1.234 1 88.56 175 LEU B CA 1
ATOM 3064 C C . LEU B 1 175 ? -17.359 -11.758 0.924 1 88.56 175 LEU B C 1
ATOM 3066 O O . LEU B 1 175 ? -16.328 -11.953 0.276 1 88.56 175 LEU B O 1
ATOM 3070 N N . PRO B 1 176 ? -18.109 -12.82 1.27 1 88 176 PRO B N 1
ATOM 3071 C CA . PRO B 1 176 ? -17.641 -14.18 0.996 1 88 176 PRO B CA 1
ATOM 3072 C C . PRO B 1 176 ? -17.422 -14.438 -0.493 1 88 176 PRO B C 1
ATOM 3074 O O . PRO B 1 176 ? -16.422 -15.039 -0.878 1 88 176 PRO B O 1
ATOM 3077 N N . ALA B 1 177 ? -18.359 -13.969 -1.29 1 86.94 177 ALA B N 1
ATOM 3078 C CA . ALA B 1 177 ? -18.234 -14.188 -2.73 1 86.94 177 ALA B CA 1
ATOM 3079 C C . ALA B 1 177 ? -17.016 -13.461 -3.297 1 86.94 177 ALA B C 1
ATOM 3081 O O . ALA B 1 177 ? -16.344 -13.977 -4.188 1 86.94 177 ALA B O 1
ATOM 3082 N N . ILE B 1 178 ? -16.719 -12.281 -2.797 1 88.88 178 ILE B N 1
ATOM 3083 C CA . ILE B 1 178 ? -15.555 -11.508 -3.236 1 88.88 178 ILE B CA 1
ATOM 3084 C C . ILE B 1 178 ? -14.273 -12.242 -2.854 1 88.88 178 ILE B C 1
ATOM 3086 O O . ILE B 1 178 ? -13.383 -12.43 -3.689 1 88.88 178 ILE B O 1
ATOM 3090 N N . MET B 1 179 ? -14.18 -12.75 -1.656 1 91.56 179 MET B N 1
ATOM 3091 C CA . MET B 1 179 ? -12.977 -13.422 -1.17 1 91.56 179 MET B CA 1
ATOM 3092 C C . MET B 1 179 ? -12.758 -14.742 -1.895 1 91.56 179 MET B C 1
ATOM 3094 O O . MET B 1 179 ? -11.617 -15.148 -2.129 1 91.56 179 MET B O 1
ATOM 3098 N N . ALA B 1 180 ? -13.844 -15.359 -2.328 1 89.12 180 ALA B N 1
ATOM 3099 C CA . ALA B 1 180 ? -13.766 -16.641 -3.025 1 89.12 180 ALA B CA 1
ATOM 3100 C C . ALA B 1 180 ? -13.086 -16.484 -4.383 1 89.12 180 ALA B C 1
ATOM 3102 O O . ALA B 1 180 ? -12.5 -17.438 -4.906 1 89.12 180 ALA B O 1
ATOM 3103 N N . THR B 1 181 ? -13.148 -15.312 -4.938 1 90.25 181 THR B N 1
ATOM 3104 C CA . THR B 1 181 ? -12.547 -15.094 -6.25 1 90.25 181 THR B CA 1
ATOM 3105 C C . THR B 1 181 ? -11.031 -15.227 -6.18 1 90.25 181 THR B C 1
ATOM 3107 O O . THR B 1 181 ? -10.367 -15.414 -7.207 1 90.25 181 THR B O 1
ATOM 3110 N N . TRP B 1 182 ? -10.453 -15.234 -4.973 1 93.88 182 TRP B N 1
ATOM 3111 C CA . TRP B 1 182 ? -9 -15.273 -4.836 1 93.88 182 TRP B CA 1
ATOM 3112 C C . TRP B 1 182 ? -8.484 -16.703 -4.891 1 93.88 182 TRP B C 1
ATOM 3114 O O . TRP B 1 182 ? -7.273 -16.938 -4.906 1 93.88 182 TRP B O 1
ATOM 3124 N N . GLY B 1 183 ? -9.438 -17.688 -4.926 1 90.5 183 GLY B N 1
ATOM 3125 C CA . GLY B 1 183 ? -9.039 -19.078 -5.082 1 90.5 183 GLY B CA 1
ATOM 3126 C C . GLY B 1 183 ? -8.156 -19.578 -3.951 1 90.5 183 GLY B C 1
ATOM 3127 O O . GLY B 1 183 ? -8.492 -19.391 -2.775 1 90.5 183 GLY B O 1
ATOM 3128 N N . SER B 1 184 ? -7.012 -20.172 -4.258 1 92.56 184 SER B N 1
ATOM 3129 C CA . SER B 1 184 ? -6.109 -20.75 -3.264 1 92.56 184 SER B CA 1
ATOM 3130 C C . SER B 1 184 ? -5.395 -19.656 -2.469 1 92.56 184 SER B C 1
ATOM 3132 O O . SER B 1 184 ? -4.785 -19.938 -1.435 1 92.56 184 SER B O 1
ATOM 3134 N N . HIS B 1 185 ? -5.531 -18.438 -2.904 1 95.25 185 HIS B N 1
ATOM 3135 C CA . HIS B 1 185 ? -4.844 -17.312 -2.275 1 95.25 185 HIS B CA 1
ATOM 3136 C C . HIS B 1 185 ? -5.723 -16.641 -1.223 1 95.25 185 HIS B C 1
ATOM 3138 O O . HIS B 1 185 ? -5.285 -15.719 -0.533 1 95.25 185 HIS B O 1
ATOM 3144 N N . GLU B 1 186 ? -6.914 -17.125 -1.052 1 95.19 186 GLU B N 1
ATOM 3145 C CA . GLU B 1 186 ? -7.941 -16.484 -0.229 1 95.19 186 GLU B CA 1
ATOM 3146 C C . GLU B 1 186 ? -7.453 -16.297 1.205 1 95.19 186 GLU B C 1
ATOM 3148 O O . GLU B 1 186 ? -7.578 -15.203 1.766 1 95.19 186 GLU B O 1
ATOM 3153 N N . ALA B 1 187 ? -6.855 -17.312 1.783 1 95.5 187 ALA B N 1
ATOM 3154 C CA . ALA B 1 187 ? -6.484 -17.25 3.195 1 95.5 187 ALA B CA 1
ATOM 3155 C C . ALA B 1 187 ? -5.465 -16.156 3.455 1 95.5 187 ALA B C 1
ATOM 3157 O O . ALA B 1 187 ? -5.621 -15.359 4.391 1 95.5 187 ALA B O 1
ATOM 3158 N N . ASP B 1 188 ? -4.438 -16.047 2.658 1 97.31 188 ASP B N 1
ATOM 3159 C CA . ASP B 1 188 ? -3.393 -15.047 2.857 1 97.31 188 ASP B CA 1
ATOM 3160 C C . ASP B 1 188 ? -3.928 -13.641 2.615 1 97.31 188 ASP B C 1
ATOM 3162 O O . ASP B 1 188 ? -3.609 -12.711 3.363 1 97.31 188 ASP B O 1
ATOM 3166 N N . PHE B 1 189 ? -4.738 -13.469 1.619 1 97.75 189 PHE B N 1
ATOM 3167 C CA . PHE B 1 189 ? -5.242 -12.141 1.303 1 97.75 189 PHE B CA 1
ATOM 3168 C C . PHE B 1 189 ? -6.324 -11.727 2.291 1 97.75 189 PHE B C 1
ATOM 3170 O O . PHE B 1 189 ? -6.461 -10.539 2.605 1 97.75 189 PHE B O 1
ATOM 3177 N N . ARG B 1 190 ? -7.086 -12.711 2.75 1 96.44 190 ARG B N 1
ATOM 3178 C CA . ARG B 1 190 ? -8.031 -12.398 3.818 1 96.44 190 ARG B CA 1
ATOM 3179 C C . ARG B 1 190 ? -7.312 -11.914 5.066 1 96.44 190 ARG B C 1
ATOM 3181 O O . ARG B 1 190 ? -7.711 -10.914 5.672 1 96.44 190 ARG B O 1
ATOM 3188 N N . TRP B 1 191 ? -6.277 -12.602 5.414 1 97.69 191 TRP B N 1
ATOM 3189 C CA . TRP B 1 191 ? -5.461 -12.164 6.543 1 97.69 191 TRP B CA 1
ATOM 3190 C C . TRP B 1 191 ? -4.93 -10.75 6.316 1 97.69 191 TRP B C 1
ATOM 3192 O O . TRP B 1 191 ? -5.039 -9.891 7.191 1 97.69 191 TRP B O 1
ATOM 3202 N N . LEU B 1 192 ? -4.371 -10.523 5.172 1 98.5 192 LEU B N 1
ATOM 3203 C CA . LEU B 1 192 ? -3.814 -9.227 4.812 1 98.5 192 LEU B CA 1
ATOM 3204 C C . LEU B 1 192 ? -4.859 -8.125 4.969 1 98.5 192 LEU B C 1
ATOM 3206 O O . LEU B 1 192 ? -4.586 -7.086 5.578 1 98.5 192 LEU B O 1
ATOM 3210 N N . GLU B 1 193 ? -6.035 -8.375 4.453 1 97.81 193 GLU B N 1
ATOM 3211 C CA . GLU B 1 193 ? -7.113 -7.391 4.52 1 97.81 193 GLU B CA 1
ATOM 3212 C C . GLU B 1 193 ? -7.574 -7.176 5.961 1 97.81 193 GLU B C 1
ATOM 3214 O O . GLU B 1 193 ? -7.582 -6.047 6.453 1 97.81 193 GLU B O 1
ATOM 3219 N N . GLU B 1 194 ? -7.855 -8.219 6.637 1 97.19 194 GLU B N 1
ATOM 3220 C CA . GLU B 1 194 ? -8.453 -8.125 7.965 1 97.19 194 GLU B CA 1
ATOM 3221 C C . GLU B 1 194 ? -7.449 -7.617 8.992 1 97.19 194 GLU B C 1
ATOM 3223 O O . GLU B 1 194 ? -7.77 -6.738 9.797 1 97.19 194 GLU B O 1
ATOM 3228 N N . SER B 1 195 ? -6.238 -8.156 8.93 1 98.19 195 SER B N 1
ATOM 3229 C CA . SER B 1 195 ? -5.297 -7.906 10.016 1 98.19 195 SER B CA 1
ATOM 3230 C C . SER B 1 195 ? -4.453 -6.668 9.734 1 98.19 195 SER B C 1
ATOM 3232 O O . SER B 1 195 ? -4.258 -5.832 10.625 1 98.19 195 SER B O 1
ATOM 3234 N N . VAL B 1 196 ? -4.008 -6.539 8.539 1 98.62 196 VAL B N 1
ATOM 3235 C CA . VAL B 1 196 ? -3.027 -5.488 8.289 1 98.62 196 VAL B CA 1
ATOM 3236 C C . VAL B 1 196 ? -3.732 -4.246 7.746 1 98.62 196 VAL B C 1
ATOM 3238 O O . VAL B 1 196 ? -3.781 -3.211 8.414 1 98.62 196 VAL B O 1
ATOM 3241 N N . ILE B 1 197 ? -4.402 -4.352 6.609 1 98.62 197 ILE B N 1
ATOM 3242 C CA . ILE B 1 197 ? -4.926 -3.182 5.91 1 98.62 197 ILE B CA 1
ATOM 3243 C C . ILE B 1 197 ? -6.035 -2.541 6.738 1 98.62 197 ILE B C 1
ATOM 3245 O O . ILE B 1 197 ? -5.957 -1.359 7.086 1 98.62 197 ILE B O 1
ATOM 3249 N N . TYR B 1 198 ? -7.035 -3.305 7.066 1 97.75 198 TYR B N 1
ATOM 3250 C CA . TYR B 1 198 ? -8.117 -2.732 7.859 1 97.75 198 TYR B CA 1
ATOM 3251 C C . TYR B 1 198 ? -7.766 -2.727 9.344 1 97.75 198 TYR B C 1
ATOM 3253 O O . TYR B 1 198 ? -7.965 -1.723 10.031 1 97.75 198 TYR B O 1
ATOM 3261 N N . GLY B 1 199 ? -7.199 -3.756 9.844 1 97.75 199 GLY B N 1
ATOM 3262 C CA . GLY B 1 199 ? -6.949 -3.881 11.273 1 97.75 199 GLY B CA 1
ATOM 3263 C C . GLY B 1 199 ? -5.98 -2.838 11.805 1 97.75 199 GLY B C 1
ATOM 3264 O O . GLY B 1 199 ? -6.25 -2.195 12.82 1 97.75 199 GLY B O 1
ATOM 3265 N N . LEU B 1 200 ? -4.887 -2.641 11.156 1 98 200 LEU B N 1
ATOM 3266 C CA . LEU B 1 200 ? -3.875 -1.707 11.633 1 98 200 LEU B CA 1
ATOM 3267 C C . LEU B 1 200 ? -4.203 -0.28 11.203 1 98 200 LEU B C 1
ATOM 3269 O O . LEU B 1 200 ? -3.842 0.678 11.891 1 98 200 LEU B O 1
ATOM 3273 N N . PHE B 1 201 ? -4.945 -0.133 10.07 1 98.44 201 PHE B N 1
ATOM 3274 C CA . PHE B 1 201 ? -4.914 1.213 9.508 1 98.44 201 PHE B CA 1
ATOM 3275 C C . PHE B 1 201 ? -6.328 1.732 9.273 1 98.44 201 PHE B C 1
ATOM 3277 O O . PHE B 1 201 ? -6.75 2.707 9.898 1 98.44 201 PHE B O 1
ATOM 3284 N N . LEU B 1 202 ? -7.145 1.052 8.523 1 98 202 LEU B N 1
ATOM 3285 C CA . LEU B 1 202 ? -8.359 1.664 7.996 1 98 202 LEU B CA 1
ATOM 3286 C C . LEU B 1 202 ? -9.5 1.572 9.008 1 98 202 LEU B C 1
ATOM 3288 O O . LEU B 1 202 ? -10.469 2.322 8.93 1 98 202 LEU B O 1
ATOM 3292 N N . ALA B 1 203 ? -9.344 0.67 10 1 96.62 203 ALA B N 1
ATOM 3293 C CA . ALA B 1 203 ? -10.391 0.546 11.008 1 96.62 203 ALA B CA 1
ATOM 3294 C C . ALA B 1 203 ? -10.039 1.336 12.266 1 96.62 203 ALA B C 1
ATOM 3296 O O . ALA B 1 203 ? -10.789 1.324 13.242 1 96.62 203 ALA B O 1
ATOM 3297 N N . ASP B 1 204 ? -8.914 1.975 12.273 1 95.31 204 ASP B N 1
ATOM 3298 C CA . ASP B 1 204 ? -8.516 2.84 13.383 1 95.31 204 ASP B CA 1
ATOM 3299 C C . ASP B 1 204 ? -9.031 4.262 13.188 1 95.31 204 ASP B C 1
ATOM 3301 O O . ASP B 1 204 ? -8.664 4.93 12.219 1 95.31 204 ASP B O 1
ATOM 3305 N N . HIS B 1 205 ? -9.859 4.738 14.141 1 95.75 205 HIS B N 1
ATOM 3306 C CA . HIS B 1 205 ? -10.469 6.055 13.984 1 95.75 205 HIS B CA 1
ATOM 3307 C C . HIS B 1 205 ? -10.047 6.992 15.109 1 95.75 205 HIS B C 1
ATOM 3309 O O . HIS B 1 205 ? -10.805 7.891 15.492 1 95.75 205 HIS B O 1
ATOM 3315 N N . ALA B 1 206 ? -8.836 6.77 15.586 1 94.94 206 ALA B N 1
ATOM 3316 C CA . ALA B 1 206 ? -8.336 7.57 16.703 1 94.94 206 ALA B CA 1
ATOM 3317 C C . ALA B 1 206 ? -8.062 9.008 16.266 1 94.94 206 ALA B C 1
ATOM 3319 O O . ALA B 1 206 ? -8.172 9.938 17.078 1 94.94 206 ALA B O 1
ATOM 3320 N N . VAL B 1 207 ? -7.711 9.25 14.969 1 97.25 207 VAL B N 1
ATOM 3321 C CA . VAL B 1 207 ? -7.398 10.586 14.469 1 97.25 207 VAL B CA 1
ATOM 3322 C C . VAL B 1 207 ? -8.43 11 13.422 1 97.25 207 VAL B C 1
ATOM 3324 O O . VAL B 1 207 ? -9.203 11.93 13.641 1 97.25 207 VAL B O 1
ATOM 3327 N N . LEU B 1 208 ? -8.523 10.258 12.352 1 97.81 208 LEU B N 1
ATOM 3328 C CA . LEU B 1 208 ? -9.578 10.477 11.367 1 97.81 208 LEU B CA 1
ATOM 3329 C C . LEU B 1 208 ? -10.828 9.672 11.719 1 97.81 208 LEU B C 1
ATOM 3331 O O . LEU B 1 208 ? -10.734 8.492 12.07 1 97.81 208 LEU B O 1
ATOM 3335 N N . SER B 1 209 ? -11.953 10.312 11.656 1 96.25 209 SER B N 1
ATOM 3336 C CA . SER B 1 209 ? -13.219 9.633 11.891 1 96.25 209 SER B CA 1
ATOM 3337 C C . SER B 1 209 ? -13.5 8.586 10.82 1 96.25 209 SER B C 1
ATOM 3339 O O . SER B 1 209 ? -12.789 8.508 9.812 1 96.25 209 SER B O 1
ATOM 3341 N N . ASP B 1 210 ? -14.539 7.789 11.102 1 94.94 210 ASP B N 1
ATOM 3342 C CA . ASP B 1 210 ? -14.984 6.793 10.133 1 94.94 210 ASP B CA 1
ATOM 3343 C C . ASP B 1 210 ? -15.312 7.438 8.789 1 94.94 210 ASP B C 1
ATOM 3345 O O . ASP B 1 210 ? -14.93 6.926 7.734 1 94.94 210 ASP B O 1
ATOM 3349 N N . LEU B 1 211 ? -16.016 8.578 8.852 1 94.69 211 LEU B N 1
ATOM 3350 C CA . LEU B 1 211 ? -16.391 9.289 7.637 1 94.69 211 LEU B CA 1
ATOM 3351 C C . LEU B 1 211 ? -15.141 9.812 6.914 1 94.69 211 LEU B C 1
ATOM 3353 O O . LEU B 1 211 ? -15 9.625 5.703 1 94.69 211 LEU B O 1
ATOM 3357 N N . GLU B 1 212 ? -14.211 10.414 7.633 1 96.94 212 GLU B N 1
ATOM 3358 C CA . GLU B 1 212 ? -12.984 10.938 7.039 1 96.94 212 GLU B CA 1
ATOM 3359 C C . GLU B 1 212 ? -12.141 9.812 6.434 1 96.94 212 GLU B C 1
ATOM 3361 O O . GLU B 1 212 ? -11.586 9.961 5.344 1 96.94 212 GLU B O 1
ATOM 3366 N N . THR B 1 213 ? -12.086 8.68 7.121 1 97.25 213 THR B N 1
ATOM 3367 C CA . THR B 1 213 ? -11.359 7.516 6.613 1 97.25 213 THR B CA 1
ATOM 3368 C C . THR B 1 213 ? -12.008 6.996 5.332 1 97.25 213 THR B C 1
ATOM 3370 O O . THR B 1 213 ? -11.312 6.625 4.387 1 97.25 213 THR B O 1
ATOM 3373 N N . SER B 1 214 ? -13.344 7.008 5.305 1 95.56 214 SER B N 1
ATOM 3374 C CA . SER B 1 214 ? -14.062 6.582 4.109 1 95.56 214 SER B CA 1
ATOM 3375 C C . SER B 1 214 ? -13.773 7.508 2.932 1 95.56 214 SER B C 1
ATOM 3377 O O . SER B 1 214 ? -13.625 7.051 1.797 1 95.56 214 SER B O 1
ATOM 3379 N N . LEU B 1 215 ? -13.68 8.805 3.203 1 96.06 215 LEU B N 1
ATOM 3380 C CA . LEU B 1 215 ? -13.344 9.766 2.16 1 96.06 215 LEU B CA 1
ATOM 3381 C C . LEU B 1 215 ? -11.945 9.5 1.604 1 96.06 215 LEU B C 1
ATOM 3383 O O . LEU B 1 215 ? -11.742 9.531 0.389 1 96.06 215 LEU B O 1
ATOM 3387 N N . VAL B 1 216 ? -11.008 9.188 2.49 1 98.06 216 VAL B N 1
ATOM 3388 C CA . VAL B 1 216 ? -9.648 8.859 2.076 1 98.06 216 VAL B CA 1
ATOM 3389 C C . VAL B 1 216 ? -9.664 7.605 1.202 1 98.06 216 VAL B C 1
ATOM 3391 O O . VAL B 1 216 ? -9.047 7.578 0.134 1 98.06 216 VAL B O 1
ATOM 3394 N N . THR B 1 217 ? -10.398 6.59 1.593 1 97.56 217 THR B N 1
ATOM 3395 C CA . THR B 1 217 ? -10.414 5.293 0.927 1 97.56 217 THR B CA 1
ATOM 3396 C C . THR B 1 217 ? -11.047 5.406 -0.46 1 97.56 217 THR B C 1
ATOM 3398 O O . THR B 1 217 ? -10.453 4.973 -1.451 1 97.56 217 THR B O 1
ATOM 3401 N N . VAL B 1 218 ? -12.188 6.098 -0.543 1 96.25 218 VAL B N 1
ATOM 3402 C CA . VAL B 1 218 ? -12.891 6.234 -1.818 1 96.25 218 VAL B CA 1
ATOM 3403 C C . VAL B 1 218 ? -12.039 7.059 -2.783 1 96.25 218 VAL B C 1
ATOM 3405 O O . VAL B 1 218 ? -11.898 6.703 -3.955 1 96.25 218 VAL B O 1
ATOM 3408 N N . THR B 1 219 ? -11.453 8.125 -2.291 1 96.88 219 THR B N 1
ATOM 3409 C CA . THR B 1 219 ? -10.641 9 -3.129 1 96.88 219 THR B CA 1
ATOM 3410 C C . THR B 1 219 ? -9.414 8.266 -3.65 1 96.88 219 THR B C 1
ATOM 3412 O O . THR B 1 219 ? -9.109 8.32 -4.844 1 96.88 219 THR B O 1
ATOM 3415 N N . GLY B 1 220 ? -8.719 7.516 -2.727 1 97.19 220 GLY B N 1
ATOM 3416 C CA . GLY B 1 220 ? -7.543 6.754 -3.123 1 97.19 220 GLY B CA 1
ATOM 3417 C C . GLY B 1 220 ? -7.832 5.715 -4.188 1 97.19 220 GLY B C 1
ATOM 3418 O O . GLY B 1 220 ? -7.051 5.539 -5.121 1 97.19 220 GLY B O 1
ATOM 3419 N N . ILE B 1 221 ? -8.969 5.09 -4.105 1 96.81 221 ILE B N 1
ATOM 3420 C CA . ILE B 1 221 ? -9.344 4.043 -5.051 1 96.81 221 ILE B CA 1
ATOM 3421 C C . ILE B 1 221 ? -9.805 4.672 -6.363 1 96.81 221 ILE B C 1
ATOM 3423 O O . ILE B 1 221 ? -9.391 4.242 -7.441 1 96.81 221 ILE B O 1
ATOM 3427 N N . MET B 1 222 ? -10.586 5.742 -6.301 1 95.31 222 MET B N 1
ATOM 3428 C CA . MET B 1 222 ? -11.125 6.402 -7.484 1 95.31 222 MET B CA 1
ATOM 3429 C C . MET B 1 222 ? -10.008 6.953 -8.359 1 95.31 222 MET B C 1
ATOM 3431 O O . MET B 1 222 ? -10.086 6.906 -9.586 1 95.31 222 MET B O 1
ATOM 3435 N N . CYS B 1 223 ? -8.977 7.426 -7.758 1 95.88 223 CYS B N 1
ATOM 3436 C CA . CYS B 1 223 ? -7.859 8.023 -8.484 1 95.88 223 CYS B CA 1
ATOM 3437 C C . CYS B 1 223 ? -7.117 6.98 -9.305 1 95.88 223 CYS B C 1
ATOM 3439 O O . CYS B 1 223 ? -6.344 7.32 -10.203 1 95.88 223 CYS B O 1
ATOM 3441 N N . GLN B 1 224 ? -7.344 5.68 -9.039 1 93.62 224 GLN B N 1
ATOM 3442 C CA . GLN B 1 224 ? -6.672 4.605 -9.766 1 93.62 224 GLN B CA 1
ATOM 3443 C C . GLN B 1 224 ? -7.523 4.113 -10.93 1 93.62 224 GLN B C 1
ATOM 3445 O O . GLN B 1 224 ? -7.102 3.234 -11.688 1 93.62 224 GLN B O 1
ATOM 3450 N N . GLY B 1 225 ? -8.727 4.621 -11.039 1 91.19 225 GLY B N 1
ATOM 3451 C CA . GLY B 1 225 ? -9.586 4.297 -12.164 1 91.19 225 GLY B CA 1
ATOM 3452 C C . GLY B 1 225 ? -10.234 2.934 -12.047 1 91.19 225 GLY B C 1
ATOM 3453 O O . GLY B 1 225 ? -10.633 2.338 -13.047 1 91.19 225 GLY B O 1
ATOM 3454 N N . LEU B 1 226 ? -10.289 2.41 -10.859 1 90.38 226 LEU B N 1
ATOM 3455 C CA . LEU B 1 226 ? -10.898 1.105 -10.633 1 90.38 226 LEU B CA 1
ATOM 3456 C C . LEU B 1 226 ? -12.391 1.244 -10.359 1 90.38 226 LEU B C 1
ATOM 3458 O O . LEU B 1 226 ? -12.789 1.615 -9.25 1 90.38 226 LEU B O 1
ATOM 3462 N N . LYS B 1 227 ? -13.195 0.916 -11.289 1 88.94 227 LYS B N 1
ATOM 3463 C CA . LYS B 1 227 ? -14.633 1.159 -11.211 1 88.94 227 LYS B CA 1
ATOM 3464 C C . LYS B 1 227 ? -15.281 0.275 -10.148 1 88.94 227 LYS B C 1
ATOM 3466 O O . LYS B 1 227 ? -15.992 0.77 -9.273 1 88.94 227 LYS B O 1
ATOM 3471 N N . GLY B 1 228 ? -15.016 -1.053 -10.141 1 85.88 228 GLY B N 1
ATOM 3472 C CA . GLY B 1 228 ? -15.625 -1.978 -9.203 1 85.88 228 GLY B CA 1
ATOM 3473 C C . GLY B 1 228 ? -15.391 -1.601 -7.754 1 85.88 228 GLY B C 1
ATOM 3474 O O . GLY B 1 228 ? -16.328 -1.248 -7.035 1 85.88 228 GLY B O 1
ATOM 3475 N N . PRO B 1 229 ? -14.156 -1.533 -7.43 1 86.94 229 PRO B N 1
ATOM 3476 C CA . PRO B 1 229 ? -13.844 -1.153 -6.051 1 86.94 229 PRO B CA 1
ATOM 3477 C C . PRO B 1 229 ? -14.383 0.224 -5.68 1 86.94 229 PRO B C 1
ATOM 3479 O O . PRO B 1 229 ? -14.82 0.435 -4.543 1 86.94 229 PRO B O 1
ATOM 3482 N N . THR B 1 230 ? -14.414 1.146 -6.613 1 90.69 230 THR B N 1
ATOM 3483 C CA . THR B 1 230 ? -14.93 2.482 -6.348 1 90.69 230 THR B CA 1
ATOM 3484 C C . THR B 1 230 ? -16.406 2.428 -5.969 1 90.69 230 THR B C 1
ATOM 3486 O O . THR B 1 230 ? -16.828 3.07 -5.008 1 90.69 230 THR B O 1
ATOM 3489 N N . LEU B 1 231 ? -17.094 1.64 -6.645 1 88.94 231 LEU B N 1
ATOM 3490 C CA . LEU B 1 231 ? -18.531 1.555 -6.402 1 88.94 231 LEU B CA 1
ATOM 3491 C C . LEU B 1 231 ? -18.812 0.951 -5.031 1 88.94 231 LEU B C 1
ATOM 3493 O O . LEU B 1 231 ? -19.734 1.397 -4.328 1 88.94 231 LEU B O 1
ATOM 3497 N N . TRP B 1 232 ? -18.031 -0.004 -4.621 1 85.81 232 TRP B N 1
ATOM 3498 C CA . TRP B 1 232 ? -18.188 -0.607 -3.301 1 85.81 232 TRP B CA 1
ATOM 3499 C C . TRP B 1 232 ? -17.938 0.416 -2.199 1 85.81 232 TRP B C 1
ATOM 3501 O O . TRP B 1 232 ? -18.688 0.482 -1.221 1 85.81 232 TRP B O 1
ATOM 3511 N N . HIS B 1 233 ? -16.984 1.202 -2.34 1 90.75 233 HIS B N 1
ATOM 3512 C CA . HIS B 1 233 ? -16.609 2.141 -1.288 1 90.75 233 HIS B CA 1
ATOM 3513 C C . HIS B 1 233 ? -17.5 3.383 -1.315 1 90.75 233 HIS B C 1
ATOM 3515 O O . HIS B 1 233 ? -17.719 4.012 -0.279 1 90.75 233 HIS B O 1
ATOM 3521 N N . LEU B 1 234 ? -18.047 3.693 -2.539 1 90.31 234 LEU B N 1
ATOM 3522 C CA . LEU B 1 234 ? -19.062 4.742 -2.576 1 90.31 234 LEU B CA 1
ATOM 3523 C C . LEU B 1 234 ? -20.312 4.309 -1.828 1 90.31 234 LEU B C 1
ATOM 3525 O O . LEU B 1 234 ? -20.922 5.102 -1.1 1 90.31 234 LEU B O 1
ATOM 3529 N N . ARG B 1 235 ? -20.656 3.076 -1.955 1 86.94 235 ARG B N 1
ATOM 3530 C CA . ARG B 1 235 ? -21.781 2.535 -1.203 1 86.94 235 ARG B CA 1
ATOM 3531 C C . ARG B 1 235 ? -21.5 2.553 0.296 1 86.94 235 ARG B C 1
ATOM 3533 O O . ARG B 1 235 ? -22.375 2.922 1.092 1 86.94 235 ARG B O 1
ATOM 3540 N N . GLY B 1 236 ? -20.328 2.141 0.636 1 84.56 236 GLY B N 1
ATOM 3541 C CA . GLY B 1 236 ? -19.922 2.199 2.029 1 84.56 236 GLY B CA 1
ATOM 3542 C C . GLY B 1 236 ? -19.953 3.602 2.605 1 84.56 236 GLY B C 1
ATOM 3543 O O . GLY B 1 236 ? -20.375 3.799 3.746 1 84.56 236 GLY B O 1
ATOM 3544 N N . LEU B 1 237 ? -19.453 4.527 1.82 1 86.69 237 LEU B N 1
ATOM 3545 C CA . LEU B 1 237 ? -19.453 5.926 2.244 1 86.69 237 LEU B CA 1
ATOM 3546 C C . LEU B 1 237 ? -20.875 6.406 2.525 1 86.69 237 LEU B C 1
ATOM 3548 O O . LEU B 1 237 ? -21.125 7.09 3.521 1 86.69 237 LEU B O 1
ATOM 3552 N N . ARG B 1 238 ? -21.797 6.004 1.714 1 85.38 238 ARG B N 1
ATOM 3553 C CA . ARG B 1 238 ? -23.203 6.371 1.91 1 85.38 238 ARG B CA 1
ATOM 3554 C C . ARG B 1 238 ? -23.734 5.809 3.223 1 85.38 238 ARG B C 1
ATOM 3556 O O . ARG B 1 238 ? -24.453 6.496 3.951 1 85.38 238 ARG B O 1
ATOM 3563 N N . SER B 1 239 ? -23.281 4.641 3.486 1 82.38 239 SER B N 1
ATOM 3564 C CA . SER B 1 239 ? -23.734 3.988 4.711 1 82.38 239 SER B CA 1
ATOM 3565 C C . SER B 1 239 ? -23.188 4.695 5.949 1 82.38 239 SER B C 1
ATOM 3567 O O . SER B 1 239 ? -23.891 4.812 6.957 1 82.38 239 SER B O 1
ATOM 3569 N N . VAL B 1 240 ? -21.984 5.141 5.891 1 81.75 240 VAL B N 1
ATOM 3570 C CA . VAL B 1 240 ? -21.344 5.82 7.008 1 81.75 240 VAL B CA 1
ATOM 3571 C C . VAL B 1 240 ? -21.984 7.188 7.227 1 81.75 240 VAL B C 1
ATOM 3573 O O . VAL B 1 240 ? -22.203 7.602 8.367 1 81.75 240 VAL B O 1
ATOM 3576 N N . VAL B 1 241 ? -22.266 7.816 6.137 1 76.94 241 VAL B N 1
ATOM 3577 C CA . VAL B 1 241 ? -22.891 9.125 6.223 1 76.94 241 VAL B CA 1
ATOM 3578 C C . VAL B 1 241 ? -24.281 8.984 6.859 1 76.94 241 VAL B C 1
ATOM 3580 O O . VAL B 1 241 ? -24.641 9.773 7.734 1 76.94 241 VAL B O 1
ATOM 3583 N N . TRP B 1 242 ? -24.953 7.984 6.445 1 72.44 242 TRP B N 1
ATOM 3584 C CA . TRP B 1 242 ? -26.297 7.77 6.953 1 72.44 242 TRP B CA 1
ATOM 3585 C C . TRP B 1 242 ? -26.266 7.348 8.422 1 72.44 242 TRP B C 1
ATOM 3587 O O . TRP B 1 242 ? -27.125 7.754 9.211 1 72.44 242 TRP B O 1
ATOM 3597 N N . ALA B 1 243 ? -25.328 6.539 8.773 1 68.38 243 ALA B N 1
ATOM 3598 C CA . ALA B 1 243 ? -25.219 6.094 10.164 1 68.38 243 ALA B CA 1
ATOM 3599 C C . ALA B 1 243 ? -24.859 7.258 11.078 1 68.38 243 ALA B C 1
ATOM 3601 O O . ALA B 1 243 ? -25.156 7.223 12.281 1 68.38 243 ALA B O 1
ATOM 3602 N N . GLY B 1 244 ? -24.125 8.188 10.648 1 59.34 244 GLY B N 1
ATOM 3603 C CA . GLY B 1 244 ? -23.719 9.359 11.414 1 59.34 244 GLY B CA 1
ATOM 3604 C C . GLY B 1 244 ? -24.781 10.445 11.43 1 59.34 244 GLY B C 1
ATOM 3605 O O . GLY B 1 244 ? -24.672 11.414 12.172 1 59.34 244 GLY B O 1
ATOM 3606 N N . ALA B 1 245 ? -25.766 10.281 10.508 1 50.16 245 ALA B N 1
ATOM 3607 C CA . ALA B 1 245 ? -26.906 11.188 10.492 1 50.16 245 ALA B CA 1
ATOM 3608 C C . ALA B 1 245 ? -28 10.711 11.445 1 50.16 245 ALA B C 1
ATOM 3610 O O . ALA B 1 245 ? -28.125 9.516 11.711 1 50.16 245 ALA B O 1
#

InterPro domains:
  IPR029032 AhpD-like [G3DSA:1.20.1290.10] (31-240)
  IPR052999 Peroxisomal Targeting Signal 1 Protein [PTHR28180] (4-242)